Protein AF-0000000077990907 (afdb_homodimer)

Solvent-accessible surface area (backbone atoms only — not comparable to full-atom values): 28745 Å² total; per-residue (Å²): 49,40,33,37,28,12,32,12,58,33,47,78,44,41,24,21,44,48,46,49,57,50,57,58,68,32,77,44,39,33,32,54,59,59,89,56,75,58,81,51,55,68,67,58,42,26,61,72,54,68,44,78,68,43,79,35,43,62,61,41,55,76,74,35,41,65,68,75,51,56,62,24,85,78,37,37,33,30,41,35,24,69,14,19,48,43,76,45,70,70,48,52,53,50,52,52,52,34,50,75,71,68,33,55,72,46,69,38,72,21,17,31,72,89,60,54,58,19,79,56,37,49,60,64,52,43,28,27,39,49,29,64,48,69,81,67,53,98,88,46,69,86,62,69,49,50,56,44,49,36,53,19,41,76,71,39,16,20,24,50,30,46,46,32,65,47,62,69,43,50,43,70,66,24,58,76,69,67,45,94,51,59,45,79,69,43,69,46,43,44,18,60,52,32,43,54,51,52,48,49,36,52,51,33,44,73,72,71,41,82,53,76,58,53,58,72,37,51,27,37,38,37,14,30,62,79,44,96,73,45,35,60,30,33,39,30,35,55,57,36,43,71,49,82,66,74,66,78,55,32,32,34,32,45,60,35,64,74,50,73,68,30,53,60,38,35,62,76,23,52,58,77,74,82,125,50,42,33,37,28,13,32,10,59,35,47,79,42,41,23,20,43,49,45,49,56,50,54,58,69,32,76,43,40,34,32,53,59,60,90,55,73,59,80,52,56,70,66,58,42,25,62,72,55,69,43,78,69,41,79,34,42,61,62,40,54,77,72,34,42,65,68,74,52,56,62,23,84,78,37,37,32,30,42,36,24,69,14,20,48,44,77,45,72,70,48,51,52,49,52,52,52,34,50,75,71,68,32,56,72,48,67,38,72,22,16,31,72,90,59,54,57,20,79,56,37,49,59,65,52,44,27,26,38,51,30,65,47,69,80,67,51,98,88,46,70,86,61,70,48,50,54,44,48,37,55,19,39,75,71,40,17,21,25,49,32,46,47,32,65,45,61,69,42,52,42,69,66,23,56,76,68,65,44,92,52,58,45,79,69,44,69,46,43,44,18,58,53,32,44,53,51,50,49,48,36,51,51,33,43,74,72,70,42,84,52,76,60,53,59,73,36,51,26,37,37,36,13,30,62,80,47,95,74,43,36,60,30,31,40,29,34,55,56,35,42,70,51,82,65,74,65,79,54,34,33,34,32,45,58,36,63,74,50,73,68,29,53,60,38,35,64,77,22,53,59,78,74,83,126

InterPro domains:
  IPR000878 Tetrapyrrole methylase [PF00590] (1-240)
  IPR004551 Diphthine synthase [MF_01084] (1-272)
  IPR004551 Diphthine synthase [PIRSF036432] (1-269)
  IPR004551 Diphthine synthase [PTHR10882] (1-272)
  IPR004551 Diphthine synthase [TIGR00522] (1-269)
  IPR004551 Diphthine synthase [cd11647] (1-258)
  IPR014776 Tetrapyrrole methylase, subdomain 2 [G3DSA:3.30.950.10] (112-272)
  IPR014777 Tetrapyrrole methylase, subdomain 1 [G3DSA:3.40.1010.10] (1-111)
  IPR035996 Tetrapyrrole methylase superfamily [SSF53790] (1-271)

Organism: Vombatus ursinus (NCBI:txid29139)

Nearest PDB structures (foldseek):
  2egl-assembly1_B  TM=9.377E-01  e=9.697E-30  Pyrococcus horikoshii OT3
  2ek4-assembly1_B  TM=9.334E-01  e=8.035E-30  Pyrococcus horikoshii OT3
  2ehl-assembly1_B  TM=9.341E-01  e=3.190E-29  Pyrococcus horikoshii OT3
  2dek-assembly1_A  TM=8.932E-01  e=1.349E-28  Pyrococcus horikoshii OT3
  1vhv-assembly1_A  TM=9.440E-01  e=1.309E-26  Archaeoglobus fulgidus

Secondary structure (DSSP, 8-state):
-EEEEE-BSS-GGGSBHHHHHHHHH-SEEEEE-SS---SS-HHHHHHHHTS--EEE-HHHHHH-HHHHHTTTTTS-EEEEESB-TTSSTHHHHHHHHHHHTT--EEEE----HHHHGGGGS--GGGB-S-EEEPPP-SS----TTHHHHHHHHHTT-BEEEEEPEE-SPBPHHHHHHT--PBPPPEE--HHHHHHHHHHHHHHHHHTT---SS-TT-EEEEEESTTSTT-EEEEEEHHHHTT----SSPEEEEE--SPPHHHHHHHTTSBPPP--/-EEEEE-BSS-GGGSBHHHHHHHHH-SEEEEE-SS---SS-HHHHHHHHTS--EEE-HHHHHH-HHHHHTTTTTS-EEEEESB-TTSSTHHHHHHHHHHHTT--EEEE----HHHHGGGGS--GGGB-S-EEEPPP-SS----TTHHHHHHHHHTT-BEEEEEPEE-SPBPHHHHHHT--PBPPPEE--HHHHHHHHHHHHHHHHHTT---SS-TT-EEEEEESTTSTT-EEEEEEHHHHTT----SS-EEEEE--SPPHHHHHHHTTSBPPP--

Structure (mmCIF, N/CA/C/O backbone):
data_AF-0000000077990907-model_v1
#
loop_
_entity.id
_entity.type
_entity.pdbx_description
1 polymer 'diphthine methyl ester synthase'
#
loop_
_atom_site.group_PDB
_atom_site.id
_atom_site.type_symbol
_atom_site.label_atom_id
_atom_site.label_alt_id
_atom_site.label_comp_id
_atom_site.label_asym_id
_atom_site.label_entity_id
_atom_site.label_seq_id
_atom_site.pdbx_PDB_ins_code
_atom_site.Cartn_x
_atom_site.Cartn_y
_atom_site.Cartn_z
_atom_site.occupancy
_atom_site.B_iso_or_equiv
_atom_site.auth_seq_id
_atom_site.auth_comp_id
_atom_site.auth_asym_id
_atom_site.auth_atom_id
_atom_site.pdbx_PDB_model_num
ATOM 1 N N . MET A 1 1 ? 7.332 13.719 -22.375 1 95.56 1 MET A N 1
ATOM 2 C CA . MET A 1 1 ? 6.719 12.68 -21.547 1 95.56 1 MET A CA 1
ATOM 3 C C . MET A 1 1 ? 6.625 13.117 -20.094 1 95.56 1 MET A C 1
ATOM 5 O O . MET A 1 1 ? 7.461 13.891 -19.625 1 95.56 1 MET A O 1
ATOM 9 N N . LEU A 1 2 ? 5.555 12.68 -19.438 1 97.25 2 LEU A N 1
ATOM 10 C CA . LEU A 1 2 ? 5.367 12.977 -18.031 1 97.25 2 LEU A CA 1
ATOM 11 C C . LEU A 1 2 ? 5.695 11.766 -17.156 1 97.25 2 LEU A C 1
ATOM 13 O O . LEU A 1 2 ? 5.133 10.688 -17.359 1 97.25 2 LEU A O 1
ATOM 17 N N . TYR A 1 3 ? 6.594 11.961 -16.266 1 97.62 3 TYR A N 1
ATOM 18 C CA . TYR A 1 3 ? 6.914 10.922 -15.289 1 97.62 3 TYR A CA 1
ATOM 19 C C . TYR A 1 3 ? 6.363 11.273 -13.906 1 97.62 3 TYR A C 1
ATOM 21 O O . TYR A 1 3 ? 6.684 12.328 -13.359 1 97.62 3 TYR A O 1
ATOM 29 N N . LEU A 1 4 ? 5.523 10.461 -13.422 1 97.56 4 LEU A N 1
ATOM 30 C CA . LEU A 1 4 ? 5.145 10.562 -12.016 1 97.56 4 LEU A CA 1
ATOM 31 C C . LEU A 1 4 ? 5.992 9.633 -11.156 1 97.56 4 LEU A C 1
ATOM 33 O O . LEU A 1 4 ? 5.938 8.414 -11.312 1 97.56 4 LEU A O 1
ATOM 37 N N . ILE A 1 5 ? 6.719 10.227 -10.203 1 97.31 5 ILE A N 1
ATOM 38 C CA . ILE A 1 5 ? 7.723 9.453 -9.477 1 97.31 5 ILE A CA 1
ATOM 39 C C . ILE A 1 5 ? 7.445 9.531 -7.98 1 97.31 5 ILE A C 1
ATOM 41 O O . ILE A 1 5 ? 7.398 10.617 -7.402 1 97.31 5 ILE A O 1
ATOM 45 N N . GLY A 1 6 ? 7.266 8.367 -7.371 1 96.94 6 GLY A N 1
ATOM 46 C CA . GLY A 1 6 ? 7.156 8.297 -5.922 1 96.94 6 GLY A CA 1
ATOM 47 C C . GLY A 1 6 ? 8.492 8.43 -5.215 1 96.94 6 GLY A C 1
ATOM 48 O O . GLY A 1 6 ? 9.477 7.809 -5.613 1 96.94 6 GLY A O 1
ATOM 49 N N . LEU A 1 7 ? 8.5 9.172 -4.133 1 96.06 7 LEU A N 1
ATOM 50 C CA . LEU A 1 7 ? 9.742 9.461 -3.426 1 96.06 7 LEU A CA 1
ATOM 51 C C . LEU A 1 7 ? 9.891 8.57 -2.197 1 96.06 7 LEU A C 1
ATOM 53 O O . LEU A 1 7 ? 10.945 8.555 -1.558 1 96.06 7 LEU A O 1
ATOM 57 N N . GLY A 1 8 ? 8.82 7.883 -1.87 1 94.94 8 GLY A N 1
ATOM 58 C CA . GLY A 1 8 ? 8.844 7.102 -0.645 1 94.94 8 GLY A CA 1
ATOM 59 C C . GLY A 1 8 ? 8.461 7.902 0.583 1 94.94 8 GLY A C 1
ATOM 60 O O . GLY A 1 8 ? 7.672 8.852 0.49 1 94.94 8 GLY A O 1
ATOM 61 N N . LEU A 1 9 ? 8.914 7.594 1.732 1 91.81 9 LEU A N 1
ATOM 62 C CA . LEU A 1 9 ? 8.273 7.992 2.982 1 91.81 9 LEU A CA 1
ATOM 63 C C . LEU A 1 9 ? 8.977 9.203 3.592 1 91.81 9 LEU A C 1
ATOM 65 O O . LEU A 1 9 ? 8.344 10.016 4.266 1 91.81 9 LEU A O 1
ATOM 69 N N . GLY A 1 10 ? 10.375 9.328 3.463 1 81.62 10 GLY A N 1
ATOM 70 C CA . GLY A 1 10 ? 10.844 10.445 4.266 1 81.62 10 GLY A CA 1
ATOM 71 C C . GLY A 1 10 ? 12.227 10.922 3.875 1 81.62 10 GLY A C 1
ATOM 72 O O . GLY A 1 10 ? 12.547 12.102 4.027 1 81.62 10 GLY A O 1
ATOM 73 N N . ASP A 1 11 ? 13.039 10.125 3.367 1 87.81 11 ASP A N 1
ATOM 74 C CA . ASP A 1 11 ? 14.445 10.469 3.156 1 87.81 11 ASP A CA 1
ATOM 75 C C . ASP A 1 11 ? 14.75 10.633 1.67 1 87.81 11 ASP A C 1
ATOM 77 O O . ASP A 1 11 ? 14.055 10.078 0.819 1 87.81 11 ASP A O 1
ATOM 81 N N . ALA A 1 12 ? 15.781 11.422 1.429 1 92.25 12 ALA A N 1
ATOM 82 C CA . ALA A 1 12 ? 16.188 11.656 0.044 1 92.25 12 ALA A CA 1
ATOM 83 C C . ALA A 1 12 ? 16.562 10.344 -0.644 1 92.25 12 ALA A C 1
ATOM 85 O O . ALA A 1 12 ? 16.375 10.195 -1.852 1 92.25 12 ALA A O 1
ATOM 86 N N . GLU A 1 13 ? 17.031 9.445 0.156 1 95.75 13 GLU A N 1
ATOM 87 C CA . GLU A 1 13 ? 17.531 8.203 -0.417 1 95.75 13 GLU A CA 1
ATOM 88 C C . GLU A 1 13 ? 16.422 7.16 -0.534 1 95.75 13 GLU A C 1
ATOM 90 O O . GLU A 1 13 ? 16.672 6.039 -0.99 1 95.75 13 GLU A O 1
ATOM 95 N N . ASP A 1 14 ? 15.227 7.543 -0.195 1 96.31 14 ASP A N 1
ATOM 96 C CA . ASP A 1 14 ? 14.102 6.617 -0.283 1 96.31 14 ASP A CA 1
ATOM 97 C C . ASP A 1 14 ? 13.617 6.473 -1.725 1 96.31 14 ASP A C 1
ATOM 99 O O . ASP A 1 14 ? 12.828 5.578 -2.035 1 96.31 14 ASP A O 1
ATOM 103 N N . ILE A 1 15 ? 14.094 7.328 -2.621 1 97.31 15 ILE A N 1
ATOM 104 C CA . ILE A 1 15 ? 13.742 7.219 -4.035 1 97.31 15 ILE A CA 1
ATOM 105 C C . ILE A 1 15 ? 14.359 5.953 -4.621 1 97.31 15 ILE A C 1
ATOM 107 O O . ILE A 1 15 ? 15.406 5.488 -4.16 1 97.31 15 ILE A O 1
ATOM 111 N N . THR A 1 16 ? 13.711 5.32 -5.562 1 98.19 16 THR A N 1
ATOM 112 C CA . THR A 1 16 ? 14.258 4.145 -6.23 1 98.19 16 THR A CA 1
ATOM 113 C C . THR A 1 16 ? 15.414 4.535 -7.148 1 98.19 16 THR A C 1
ATOM 115 O O . THR A 1 16 ? 15.508 5.684 -7.582 1 98.19 16 THR A O 1
ATOM 118 N N . VAL A 1 17 ? 16.25 3.562 -7.43 1 98.12 17 VAL A N 1
ATOM 119 C CA . VAL A 1 17 ? 17.312 3.797 -8.383 1 98.12 17 VAL A CA 1
ATOM 120 C C . VAL A 1 17 ? 16.734 4.219 -9.727 1 98.12 17 VAL A C 1
ATOM 122 O O . VAL A 1 17 ? 17.203 5.188 -10.336 1 98.12 17 VAL A O 1
ATOM 125 N N . LYS A 1 18 ? 15.688 3.529 -10.133 1 97.19 18 LYS A N 1
ATOM 126 C CA . LYS A 1 18 ? 14.984 3.852 -11.375 1 97.19 18 LYS A CA 1
ATOM 127 C C . LYS A 1 18 ? 14.469 5.289 -11.359 1 97.19 18 LYS A C 1
ATOM 129 O O . LYS A 1 18 ? 14.656 6.031 -12.32 1 97.19 18 LYS A O 1
ATOM 134 N N . GLY A 1 19 ? 13.812 5.664 -10.266 1 97.81 19 GLY A N 1
ATOM 135 C CA . GLY A 1 19 ? 13.297 7.016 -10.125 1 97.81 19 GLY A CA 1
ATOM 136 C C . GLY A 1 19 ? 14.383 8.07 -10.18 1 97.81 19 GLY A C 1
ATOM 137 O O . GLY A 1 19 ? 14.227 9.102 -10.844 1 97.81 19 GLY A O 1
ATOM 138 N N . LEU A 1 20 ? 15.461 7.82 -9.484 1 98.25 20 LEU A N 1
ATOM 139 C CA . LEU A 1 20 ? 16.562 8.766 -9.445 1 98.25 20 LEU A CA 1
ATOM 140 C C . LEU A 1 20 ? 17.156 8.977 -10.836 1 98.25 20 LEU A C 1
ATOM 142 O O . LEU A 1 20 ? 17.406 10.117 -11.242 1 98.25 20 LEU A O 1
ATOM 146 N N . GLU A 1 21 ? 17.328 7.914 -11.57 1 97.56 21 GLU A N 1
ATOM 147 C CA . GLU A 1 21 ? 17.891 8.008 -12.922 1 97.56 21 GLU A CA 1
ATOM 148 C C . GLU A 1 21 ? 16.969 8.812 -13.836 1 97.56 21 GLU A C 1
ATOM 150 O O . GLU A 1 21 ? 17.438 9.602 -14.656 1 97.56 21 GLU A O 1
ATOM 155 N N . ILE A 1 22 ? 15.703 8.641 -13.742 1 97.81 22 ILE A N 1
ATOM 156 C CA . ILE A 1 22 ? 14.734 9.367 -14.555 1 97.81 22 ILE A CA 1
ATOM 157 C C . ILE A 1 22 ? 14.773 10.852 -14.195 1 97.81 22 ILE A C 1
ATOM 159 O O . ILE A 1 22 ? 14.789 11.711 -15.078 1 97.81 22 ILE A O 1
ATOM 163 N N . VAL A 1 23 ? 14.812 11.141 -12.875 1 98 23 VAL A N 1
ATOM 164 C CA . VAL A 1 23 ? 14.852 12.523 -12.406 1 98 23 VAL A CA 1
ATOM 165 C C . VAL A 1 23 ? 16.047 13.242 -13.016 1 98 23 VAL A C 1
ATOM 167 O O . VAL A 1 23 ? 15.93 14.359 -13.508 1 98 23 VAL A O 1
ATOM 170 N N . LYS A 1 24 ? 17.172 12.625 -13.039 1 97.19 24 LYS A N 1
ATOM 171 C CA . LYS A 1 24 ? 18.406 13.211 -13.547 1 97.19 24 LYS A CA 1
ATOM 172 C C . LYS A 1 24 ? 18.297 13.516 -15.039 1 97.19 24 LYS A C 1
ATOM 174 O O . LYS A 1 24 ? 18.953 14.438 -15.531 1 97.19 24 LYS A O 1
ATOM 179 N N . LYS A 1 25 ? 17.484 12.844 -15.75 1 96.56 25 LYS A N 1
ATOM 180 C CA . LYS A 1 25 ? 17.406 12.969 -17.203 1 96.56 25 LYS A CA 1
ATOM 181 C C . LYS A 1 25 ? 16.312 13.945 -17.609 1 96.56 25 LYS A C 1
ATOM 183 O O . LYS A 1 25 ? 16.25 14.391 -18.766 1 96.56 25 LYS A O 1
ATOM 188 N N . CYS A 1 26 ? 15.414 14.281 -16.766 1 97.31 26 CYS A N 1
ATOM 189 C CA . CYS A 1 26 ? 14.273 15.125 -17.094 1 97.31 26 CYS A CA 1
ATOM 190 C C . CYS A 1 26 ? 14.695 16.594 -17.219 1 97.31 26 CYS A C 1
ATOM 192 O O . CYS A 1 26 ? 15.664 17.016 -16.594 1 97.31 26 CYS A O 1
ATOM 194 N N . ASN A 1 27 ? 13.961 17.312 -18 1 96.69 27 ASN A N 1
ATOM 195 C CA . ASN A 1 27 ? 14.234 18.719 -18.234 1 96.69 27 ASN A CA 1
ATOM 196 C C . ASN A 1 27 ? 13.672 19.594 -17.125 1 96.69 27 ASN A C 1
ATOM 198 O O . ASN A 1 27 ? 14.266 20.609 -16.766 1 96.69 27 ASN A O 1
ATOM 202 N N . ARG A 1 28 ? 12.523 19.266 -16.641 1 96.75 28 ARG A N 1
ATOM 203 C CA . ARG A 1 28 ? 11.828 20 -15.594 1 96.75 28 ARG A CA 1
ATOM 204 C C . ARG A 1 28 ? 11.32 19.047 -14.516 1 96.75 28 ARG A C 1
ATOM 206 O O . ARG A 1 28 ? 10.773 17.984 -14.82 1 96.75 28 ARG A O 1
ATOM 213 N N . VAL A 1 29 ? 11.586 19.453 -13.297 1 97.38 29 VAL A N 1
ATOM 214 C CA . VAL A 1 29 ? 11.234 18.578 -12.188 1 97.38 29 VAL A CA 1
ATOM 215 C C . VAL A 1 29 ? 10.391 19.328 -11.164 1 97.38 29 VAL A C 1
ATOM 217 O O . VAL A 1 29 ? 10.844 20.344 -10.617 1 97.38 29 VAL A O 1
ATOM 220 N N . TYR A 1 30 ? 9.188 18.812 -10.938 1 96.25 30 TYR A N 1
ATOM 221 C CA . TYR A 1 30 ? 8.281 19.391 -9.961 1 96.25 30 TYR A CA 1
ATOM 222 C C . TYR A 1 30 ? 8.227 18.562 -8.688 1 96.25 30 TYR A C 1
ATOM 224 O O . TYR A 1 30 ? 8.25 17.328 -8.742 1 96.25 30 TYR A O 1
ATOM 232 N N . LEU A 1 31 ? 8.211 19.234 -7.551 1 94.56 31 LEU A N 1
ATOM 233 C CA . LEU A 1 31 ? 8.023 18.609 -6.254 1 94.56 31 LEU A CA 1
ATOM 234 C C . LEU A 1 31 ? 6.672 18.969 -5.656 1 94.56 31 LEU A C 1
ATOM 236 O O . LEU A 1 31 ? 6.422 20.141 -5.363 1 94.56 31 LEU A O 1
ATOM 240 N N . GLU A 1 32 ? 5.871 17.922 -5.559 1 89.56 32 GLU A N 1
ATOM 241 C CA . GLU A 1 32 ? 4.586 18.125 -4.902 1 89.56 32 GLU A CA 1
ATOM 242 C C . GLU A 1 32 ? 4.77 18.516 -3.434 1 89.56 32 GLU A C 1
ATOM 244 O O . GLU A 1 32 ? 5.582 17.906 -2.73 1 89.56 32 GLU A O 1
ATOM 249 N N . SER A 1 33 ? 4.023 19.547 -2.865 1 81.31 33 SER A N 1
ATOM 250 C CA . SER A 1 33 ? 4.328 20.016 -1.519 1 81.31 33 SER A CA 1
ATOM 251 C C . SER A 1 33 ? 3.055 20.281 -0.722 1 81.31 33 SER A C 1
ATOM 253 O O . SER A 1 33 ? 3.01 21.188 0.112 1 81.31 33 SER A O 1
ATOM 255 N N . TYR A 1 34 ? 2.016 19.469 -0.94 1 76.31 34 TYR A N 1
ATOM 256 C CA . TYR A 1 34 ? 0.815 19.812 -0.182 1 76.31 34 TYR A CA 1
ATOM 257 C C . TYR A 1 34 ? 0.128 18.547 0.337 1 76.31 34 TYR A C 1
ATOM 259 O O . TYR A 1 34 ? -0.783 18.625 1.164 1 76.31 34 TYR A O 1
ATOM 267 N N . THR A 1 35 ? 0.426 17.422 -0.095 1 72.5 35 THR A N 1
ATOM 268 C CA . THR A 1 35 ? -0.243 16.203 0.336 1 72.5 35 THR A CA 1
ATOM 269 C C . THR A 1 35 ? 0.546 15.516 1.449 1 72.5 35 THR A C 1
ATOM 271 O O . THR A 1 35 ? 0.002 14.688 2.186 1 72.5 35 THR A O 1
ATOM 274 N N . SER A 1 36 ? 1.803 15.773 1.479 1 76.88 36 SER A N 1
ATOM 275 C CA . SER A 1 36 ? 2.695 15.227 2.49 1 76.88 36 SER A CA 1
ATOM 276 C C . SER A 1 36 ? 3.984 16.031 2.592 1 76.88 36 SER A C 1
ATOM 278 O O . SER A 1 36 ? 4.141 17.047 1.911 1 76.88 36 SER A O 1
ATOM 280 N N . ILE A 1 37 ? 4.758 15.719 3.641 1 74.5 37 ILE A N 1
ATOM 281 C CA . ILE A 1 37 ? 6.027 16.422 3.795 1 74.5 37 ILE A CA 1
ATOM 282 C C . ILE A 1 37 ? 7.152 15.406 3.998 1 74.5 37 ILE A C 1
ATOM 284 O O . ILE A 1 37 ? 6.93 14.32 4.543 1 74.5 37 ILE A O 1
ATOM 288 N N . LEU A 1 38 ? 8.273 15.758 3.389 1 78.06 38 LEU A N 1
ATOM 289 C CA . LEU A 1 38 ? 9.492 14.992 3.623 1 78.06 38 LEU A CA 1
ATOM 290 C C . LEU A 1 38 ? 10.227 15.492 4.863 1 78.06 38 LEU A C 1
ATOM 292 O O . LEU A 1 38 ? 10.078 16.656 5.246 1 78.06 38 LEU A O 1
ATOM 296 N N . ALA A 1 39 ? 10.875 14.578 5.426 1 78.19 39 ALA A N 1
ATOM 297 C CA . ALA A 1 39 ? 11.672 14.945 6.59 1 78.19 39 ALA A CA 1
ATOM 298 C C . ALA A 1 39 ? 12.93 15.703 6.168 1 78.19 39 ALA A C 1
ATOM 300 O O . ALA A 1 39 ? 13.719 16.125 7.016 1 78.19 39 ALA A O 1
ATOM 301 N N . VAL A 1 40 ? 13.031 15.938 4.867 1 84.19 40 VAL A N 1
ATOM 302 C CA . VAL A 1 40 ? 14.234 16.562 4.348 1 84.19 40 VAL A CA 1
ATOM 303 C C . VAL A 1 40 ? 13.875 17.859 3.611 1 84.19 40 VAL A C 1
ATOM 305 O O . VAL A 1 40 ? 12.836 17.922 2.949 1 84.19 40 VAL A O 1
ATOM 308 N N . GLU A 1 41 ? 14.773 18.75 3.674 1 86.75 41 GLU A N 1
ATOM 309 C CA . GLU A 1 41 ? 14.555 20.031 3.025 1 86.75 41 GLU A CA 1
ATOM 310 C C . GLU A 1 41 ? 14.734 19.922 1.514 1 86.75 41 GLU A C 1
ATOM 312 O O . GLU A 1 41 ? 15.461 19.062 1.028 1 86.75 41 GLU A O 1
ATOM 317 N N . LYS A 1 42 ? 14.141 20.859 0.884 1 90 42 LYS A N 1
ATOM 318 C CA . LYS A 1 42 ? 14.18 20.891 -0.576 1 90 42 LYS A CA 1
ATOM 319 C C . LYS A 1 42 ? 15.617 20.984 -1.081 1 90 42 LYS A C 1
ATOM 321 O O . LYS A 1 42 ? 15.977 20.328 -2.062 1 90 42 LYS A O 1
ATOM 326 N N . GLU A 1 43 ? 16.438 21.734 -0.412 1 92 43 GLU A N 1
ATOM 327 C CA . GLU A 1 43 ? 17.812 21.938 -0.833 1 92 43 GLU A CA 1
ATOM 328 C C . GLU A 1 43 ? 18.594 20.625 -0.827 1 92 43 GLU A C 1
ATOM 330 O O . GLU A 1 43 ? 19.391 20.375 -1.728 1 92 43 GLU A O 1
ATOM 335 N N . ARG A 1 44 ? 18.328 19.906 0.172 1 92.25 44 ARG A N 1
ATOM 336 C CA . ARG A 1 44 ? 19 18.609 0.268 1 92.25 44 ARG A CA 1
ATOM 337 C C . ARG A 1 44 ? 18.562 17.672 -0.855 1 92.25 44 ARG A C 1
ATOM 339 O O . ARG A 1 44 ? 19.375 16.922 -1.403 1 92.25 44 ARG A O 1
ATOM 346 N N . LEU A 1 45 ? 17.312 17.719 -1.181 1 93.94 45 LEU A N 1
ATOM 347 C CA . LEU A 1 45 ? 16.797 16.922 -2.285 1 93.94 45 LEU A CA 1
ATOM 348 C C . LEU A 1 45 ? 17.438 17.328 -3.604 1 93.94 45 LEU A C 1
ATOM 350 O O . LEU A 1 45 ? 17.875 16.469 -4.379 1 93.94 45 LEU A O 1
ATOM 354 N N . GLU A 1 46 ? 17.547 18.641 -3.799 1 95.75 46 GLU A N 1
ATOM 355 C CA . GLU A 1 46 ? 18.141 19.156 -5.027 1 95.75 46 GLU A CA 1
ATOM 356 C C . GLU A 1 46 ? 19.609 18.734 -5.156 1 95.75 46 GLU A C 1
ATOM 358 O O . GLU A 1 46 ? 20.062 18.375 -6.242 1 95.75 46 GLU A O 1
ATOM 363 N N . GLN A 1 47 ? 20.25 18.75 -4.043 1 95.06 47 GLN A N 1
ATOM 364 C CA . GLN A 1 47 ? 21.656 18.312 -4.035 1 95.06 47 GLN A CA 1
ATOM 365 C C . GLN A 1 47 ? 21.766 16.828 -4.363 1 95.06 47 GLN A C 1
ATOM 367 O O . GLN A 1 47 ? 22.594 16.438 -5.195 1 95.06 47 GLN A O 1
ATOM 372 N N . PHE A 1 48 ? 20.984 16.109 -3.775 1 95.62 48 PHE A N 1
ATOM 373 C CA . PHE A 1 48 ? 21.047 14.664 -3.959 1 95.62 48 PHE A CA 1
ATOM 374 C C . PHE A 1 48 ? 20.594 14.273 -5.355 1 95.62 48 PHE A C 1
ATOM 376 O O . PHE A 1 48 ? 21.172 13.391 -5.988 1 95.62 48 PHE A O 1
ATOM 383 N N . TYR A 1 49 ? 19.516 14.867 -5.801 1 95.5 49 TYR A N 1
ATOM 384 C CA . TYR A 1 49 ? 18.953 14.539 -7.102 1 95.5 49 TYR A CA 1
ATOM 385 C C . TYR A 1 49 ? 19.766 15.172 -8.227 1 95.5 49 TYR A C 1
ATOM 387 O O . TYR A 1 49 ? 19.641 14.773 -9.391 1 95.5 49 TYR A O 1
ATOM 395 N N . GLY A 1 50 ? 20.516 16.203 -7.926 1 93.38 50 GLY A N 1
ATOM 396 C CA . GLY A 1 50 ? 21.391 16.859 -8.891 1 93.38 50 GLY A CA 1
ATOM 397 C C . GLY A 1 50 ? 20.625 17.781 -9.836 1 93.38 50 GLY A C 1
ATOM 398 O O . GLY A 1 50 ? 21 17.922 -11.008 1 93.38 50 GLY A O 1
ATOM 399 N N . ARG A 1 51 ? 19.5 18.266 -9.461 1 93.81 51 ARG A N 1
ATOM 400 C CA . ARG A 1 51 ? 18.688 19.156 -10.281 1 93.81 51 ARG A CA 1
ATOM 401 C C . ARG A 1 51 ? 17.859 2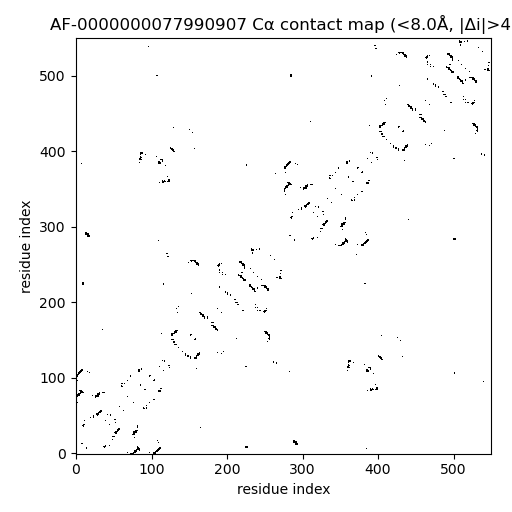0.094 -9.414 1 93.81 51 ARG A C 1
ATOM 403 O O . ARG A 1 51 ? 17.516 19.766 -8.281 1 93.81 51 ARG A O 1
ATOM 410 N N . PRO A 1 52 ? 17.594 21.297 -9.969 1 94.88 52 PRO A N 1
ATOM 411 C CA . PRO A 1 52 ? 16.641 22.156 -9.258 1 94.88 52 PRO A CA 1
ATOM 412 C C . PRO A 1 52 ? 15.219 21.609 -9.266 1 94.88 52 PRO A C 1
ATOM 414 O O . PRO A 1 52 ? 14.805 20.969 -10.234 1 94.88 52 PRO A O 1
ATOM 417 N N . LEU A 1 53 ? 14.484 21.844 -8.18 1 95.75 53 LEU A N 1
ATOM 418 C CA . LEU A 1 53 ? 13.109 21.391 -8.047 1 95.75 53 LEU A CA 1
ATOM 419 C C . LEU A 1 53 ? 12.148 22.578 -8 1 95.75 53 LEU A C 1
ATOM 421 O O . LEU A 1 53 ? 12.406 23.562 -7.316 1 95.75 53 LEU A O 1
ATOM 425 N N . ILE A 1 54 ? 11.094 22.484 -8.75 1 95.12 54 ILE A N 1
ATOM 426 C CA . ILE A 1 54 ? 10.031 23.484 -8.711 1 95.12 54 ILE A CA 1
ATOM 427 C C . ILE A 1 54 ? 8.898 23 -7.801 1 95.12 54 ILE A C 1
ATOM 429 O O . ILE A 1 54 ? 8.32 21.938 -8.039 1 95.12 54 ILE A O 1
ATOM 433 N N . THR A 1 55 ? 8.602 23.75 -6.824 1 92.31 55 THR A N 1
ATOM 434 C CA . THR A 1 55 ? 7.555 23.359 -5.891 1 92.31 55 THR A CA 1
ATOM 435 C C . THR A 1 55 ? 6.176 23.562 -6.5 1 92.31 55 THR A C 1
ATOM 437 O O . THR A 1 55 ? 5.906 24.609 -7.09 1 92.31 55 THR A O 1
ATOM 440 N N . ALA A 1 56 ? 5.383 22.562 -6.41 1 91.06 56 ALA A N 1
ATOM 441 C CA . ALA A 1 56 ? 4.004 22.641 -6.891 1 91.06 56 ALA A CA 1
ATOM 442 C C . ALA A 1 56 ? 3.014 22.469 -5.742 1 91.06 56 ALA A C 1
ATOM 444 O O . ALA A 1 56 ? 2.916 21.406 -5.145 1 91.06 56 ALA A O 1
ATOM 445 N N . ASP A 1 57 ? 2.299 23.5 -5.438 1 86.62 57 ASP A N 1
ATOM 446 C CA . ASP A 1 57 ? 1.297 23.438 -4.379 1 86.62 57 ASP A CA 1
ATOM 447 C C . ASP A 1 57 ? -0.06 23 -4.934 1 86.62 57 ASP A C 1
ATOM 449 O O . ASP A 1 57 ? -0.168 22.625 -6.102 1 86.62 57 ASP A O 1
ATOM 453 N N . ARG A 1 58 ? -1.031 23.031 -4.039 1 84.44 58 ARG A N 1
ATOM 454 C CA . ARG A 1 58 ? -2.357 22.531 -4.375 1 84.44 58 ARG A CA 1
ATOM 455 C C . ARG A 1 58 ? -2.947 23.297 -5.559 1 84.44 58 ARG A C 1
ATOM 457 O O . ARG A 1 58 ? -3.49 22.688 -6.484 1 84.44 58 ARG A O 1
ATOM 464 N N . GLN A 1 59 ? -2.82 24.547 -5.566 1 82.38 59 GLN A N 1
ATOM 465 C CA . GLN A 1 59 ? -3.371 25.391 -6.625 1 82.38 59 GLN A CA 1
ATOM 466 C C . GLN A 1 59 ? -2.779 25.016 -7.984 1 82.38 59 GLN A C 1
ATOM 468 O O . GLN A 1 59 ? -3.514 24.828 -8.953 1 82.38 59 GLN A O 1
ATOM 473 N N . VAL A 1 60 ? -1.532 24.859 -8.039 1 84.62 60 VAL A N 1
ATOM 474 C CA . VAL A 1 60 ? -0.847 24.562 -9.289 1 84.62 60 VAL A CA 1
ATOM 475 C C . VAL A 1 60 ? -1.271 23.188 -9.797 1 84.62 60 VAL A C 1
ATOM 477 O O . VAL A 1 60 ? -1.617 23.031 -10.977 1 84.62 60 VAL A O 1
ATOM 480 N N . VAL A 1 61 ? -1.349 22.219 -8.953 1 85.25 61 VAL A N 1
ATOM 481 C CA . VAL A 1 61 ? -1.605 20.844 -9.359 1 85.25 61 VAL A CA 1
ATOM 482 C C . VAL A 1 61 ? -3.072 20.688 -9.75 1 85.25 61 VAL A C 1
ATOM 484 O O . VAL A 1 61 ? -3.387 20.047 -10.758 1 85.25 61 VAL A O 1
ATOM 487 N N . GLU A 1 62 ? -3.902 21.219 -9.023 1 83.56 62 GLU A N 1
ATOM 488 C CA . GLU A 1 62 ? -5.332 20.984 -9.219 1 83.56 62 GLU A CA 1
ATOM 489 C C . GLU A 1 62 ? -5.926 21.969 -10.211 1 83.56 62 GLU A C 1
ATOM 491 O O . GLU A 1 62 ? -6.848 21.641 -10.953 1 83.56 62 GLU A O 1
ATOM 496 N N . GLN A 1 63 ? -5.352 23.234 -10.32 1 83.75 63 GLN A N 1
ATOM 497 C CA . GLN A 1 63 ? -6.008 24.266 -11.117 1 83.75 63 GLN A CA 1
ATOM 498 C C . GLN A 1 63 ? -5.137 24.703 -12.297 1 83.75 63 GLN A C 1
ATOM 500 O O . GLN A 1 63 ? -5.641 25.219 -13.297 1 83.75 63 GLN A O 1
ATOM 505 N N . GLU A 1 64 ? -3.885 24.469 -12.125 1 88.12 64 GLU A N 1
ATOM 506 C CA . GLU A 1 64 ? -2.986 24.938 -13.18 1 88.12 64 GLU A CA 1
ATOM 507 C C . GLU A 1 64 ? -2.125 23.797 -13.711 1 88.12 64 GLU A C 1
ATOM 509 O O . GLU A 1 64 ? -0.916 23.953 -13.891 1 88.12 64 GLU A O 1
ATOM 514 N N . ALA A 1 65 ? -2.703 22.734 -13.875 1 87.38 65 ALA A N 1
ATOM 515 C CA . ALA A 1 65 ? -1.978 21.562 -14.336 1 87.38 65 ALA A CA 1
ATOM 516 C C . ALA A 1 65 ? -1.326 21.812 -15.695 1 87.38 65 ALA A C 1
ATOM 518 O O . ALA A 1 65 ? -0.297 21.203 -16.016 1 87.38 65 ALA A O 1
ATOM 519 N N . GLU A 1 66 ? -1.935 22.719 -16.484 1 90.62 66 GLU A N 1
ATOM 520 C CA . GLU A 1 66 ? -1.4 23.031 -17.812 1 90.62 66 GLU A CA 1
ATOM 521 C C . GLU A 1 66 ? 0.009 23.609 -17.703 1 90.62 66 GLU A C 1
ATOM 523 O O . GLU A 1 66 ? 0.832 23.406 -18.609 1 90.62 66 GLU A O 1
ATOM 528 N N . GLN A 1 67 ? 0.206 24.25 -16.641 1 91.38 67 GLN A N 1
ATOM 529 C CA . GLN A 1 67 ? 1.538 24.812 -16.438 1 91.38 67 GLN A CA 1
ATOM 530 C C . GLN A 1 67 ? 2.574 23.703 -16.25 1 91.38 67 GLN A C 1
ATOM 532 O O . GLN A 1 67 ? 3.686 23.797 -16.781 1 91.38 67 GLN A O 1
ATOM 537 N N . ILE A 1 68 ? 2.219 22.719 -15.547 1 93.5 68 ILE A N 1
ATOM 538 C CA . ILE A 1 68 ? 3.098 21.578 -15.305 1 93.5 68 ILE A CA 1
ATOM 539 C C . ILE A 1 68 ? 3.338 20.828 -16.609 1 93.5 68 ILE A C 1
ATOM 541 O O . ILE A 1 68 ? 4.465 20.422 -16.906 1 93.5 68 ILE A O 1
ATOM 545 N N . LEU A 1 69 ? 2.33 20.734 -17.438 1 95.56 69 LEU A N 1
ATOM 546 C CA . LEU A 1 69 ? 2.359 19.906 -18.625 1 95.56 69 LEU A CA 1
ATOM 547 C C . LEU A 1 69 ? 2.846 20.703 -19.828 1 95.56 69 LEU A C 1
ATOM 549 O O . LEU A 1 69 ? 2.934 20.156 -20.938 1 95.56 69 LEU A O 1
ATOM 553 N N . LYS A 1 70 ? 3.17 21.906 -19.547 1 93.69 70 LYS A N 1
ATOM 554 C CA . LYS A 1 70 ? 3.613 22.75 -20.656 1 93.69 70 LYS A CA 1
ATOM 555 C C . LYS A 1 70 ? 4.832 22.156 -21.359 1 93.69 70 LYS A C 1
ATOM 557 O O . LYS A 1 70 ? 5.812 21.797 -20.703 1 93.69 70 LYS A O 1
ATOM 562 N N . ASP A 1 71 ? 4.828 21.906 -22.672 1 93.31 71 ASP A N 1
ATOM 563 C CA . ASP A 1 71 ? 5.906 21.438 -23.547 1 93.31 71 ASP A CA 1
ATOM 564 C C . ASP A 1 71 ? 6.227 19.969 -23.281 1 93.31 71 ASP A C 1
ATOM 566 O O . ASP A 1 71 ? 7.301 19.484 -23.656 1 93.31 71 ASP A O 1
ATOM 570 N N . ALA A 1 72 ? 5.395 19.281 -22.594 1 94.19 72 ALA A N 1
ATOM 571 C CA . ALA A 1 72 ? 5.648 17.891 -22.203 1 94.19 72 ALA A CA 1
ATOM 572 C C . ALA A 1 72 ? 5.668 16.984 -23.422 1 94.19 72 ALA A C 1
ATOM 574 O O . ALA A 1 72 ? 6.062 15.812 -23.344 1 94.19 72 ALA A O 1
ATOM 575 N N . ASN A 1 73 ? 5.25 17.469 -24.562 1 93.12 73 ASN A N 1
ATOM 576 C CA . ASN A 1 73 ? 5.363 16.719 -25.812 1 93.12 73 ASN A CA 1
ATOM 577 C C . ASN A 1 73 ? 6.781 16.781 -26.375 1 93.12 73 ASN A C 1
ATOM 579 O O . ASN A 1 73 ? 7.164 15.945 -27.203 1 93.12 73 ASN A O 1
ATOM 583 N N . ASP A 1 74 ? 7.543 17.688 -25.859 1 94.81 74 ASP A N 1
ATOM 584 C CA . ASP A 1 74 ? 8.867 17.922 -26.438 1 94.81 74 ASP A CA 1
ATOM 585 C C . ASP A 1 74 ? 9.961 17.641 -25.422 1 94.81 74 ASP A C 1
ATOM 587 O O . ASP A 1 74 ? 11.109 17.359 -25.797 1 94.81 74 ASP A O 1
ATOM 591 N N . ILE A 1 75 ? 9.625 17.766 -24.234 1 96.38 75 ILE A N 1
ATOM 592 C CA . ILE A 1 75 ? 10.625 17.578 -23.188 1 96.38 75 ILE A CA 1
ATOM 593 C C . ILE A 1 75 ? 10.086 16.594 -22.141 1 96.38 75 ILE A C 1
ATOM 595 O O . ILE A 1 75 ? 8.875 16.375 -22.062 1 96.38 75 ILE A O 1
ATOM 599 N N . ASP A 1 76 ? 10.977 16.062 -21.328 1 97.5 76 ASP A N 1
ATOM 600 C CA . ASP A 1 76 ? 10.594 15.148 -20.25 1 97.5 76 ASP A CA 1
ATOM 601 C C . ASP A 1 76 ? 10.383 15.906 -18.938 1 97.5 76 ASP A C 1
ATOM 603 O O . ASP A 1 76 ? 11.227 16.703 -18.531 1 97.5 76 ASP A O 1
ATOM 607 N N . ILE A 1 77 ? 9.25 15.664 -18.359 1 97.62 77 ILE A N 1
ATOM 608 C CA . ILE A 1 77 ? 8.883 16.312 -17.109 1 97.62 77 ILE A CA 1
ATOM 609 C C . ILE A 1 77 ? 8.711 15.273 -16 1 97.62 77 ILE A C 1
ATOM 611 O O . ILE A 1 77 ? 8.07 14.242 -16.219 1 97.62 77 ILE A O 1
ATOM 615 N N . ALA A 1 78 ? 9.336 15.523 -14.859 1 97.81 78 ALA A N 1
ATOM 616 C CA . ALA A 1 78 ? 9.141 14.664 -13.688 1 97.81 78 ALA A CA 1
ATOM 617 C C . ALA A 1 78 ? 8.297 15.367 -12.633 1 97.81 78 ALA A C 1
ATOM 619 O O . ALA A 1 78 ? 8.539 16.531 -12.297 1 97.81 78 ALA A O 1
ATOM 620 N N . PHE A 1 79 ? 7.336 14.719 -12.219 1 97.12 79 PHE A N 1
ATOM 621 C CA . PHE A 1 79 ? 6.5 15.156 -11.102 1 97.12 79 PHE A CA 1
ATOM 622 C C . PHE A 1 79 ? 6.715 14.266 -9.883 1 97.12 79 PHE A C 1
ATOM 624 O O . PHE A 1 79 ? 6.266 13.117 -9.859 1 97.12 79 PHE A O 1
ATOM 631 N N . LEU A 1 80 ? 7.359 14.797 -8.844 1 96.38 80 LEU A N 1
ATOM 632 C CA . LEU A 1 80 ? 7.77 14.039 -7.664 1 96.38 80 LEU A CA 1
ATOM 633 C C . LEU A 1 80 ? 6.699 14.102 -6.578 1 96.38 80 LEU A C 1
ATOM 635 O O . LEU A 1 80 ? 6.258 15.188 -6.195 1 96.38 80 LEU A O 1
ATOM 639 N N . VAL A 1 81 ? 6.336 12.93 -6.141 1 94.81 81 VAL A N 1
ATOM 640 C CA . VAL A 1 81 ? 5.273 12.812 -5.152 1 94.81 81 VAL A CA 1
ATOM 641 C C . VAL A 1 81 ? 5.793 12.094 -3.908 1 94.81 81 VAL A C 1
ATOM 643 O O . VAL A 1 81 ? 6.395 11.023 -4.012 1 94.81 81 VAL A O 1
ATOM 646 N N . VAL A 1 82 ? 5.605 12.703 -2.689 1 92.94 82 VAL A N 1
ATOM 647 C CA . VAL A 1 82 ? 5.938 11.992 -1.459 1 92.94 82 VAL A CA 1
ATOM 648 C C . VAL A 1 82 ? 5.078 10.734 -1.339 1 92.94 82 VAL A C 1
ATOM 650 O O . VAL A 1 82 ? 3.865 10.781 -1.555 1 92.94 82 VAL A O 1
ATOM 653 N N . GLY A 1 83 ? 5.695 9.641 -0.964 1 94.5 83 GLY A N 1
ATOM 654 C CA . GLY A 1 83 ? 4.996 8.367 -0.998 1 94.5 83 GLY A CA 1
ATOM 655 C C . GLY A 1 83 ? 4.934 7.754 -2.385 1 94.5 83 GLY A C 1
ATOM 656 O O . GLY A 1 83 ? 5.957 7.645 -3.064 1 94.5 83 GLY A O 1
ATOM 657 N N . ASP A 1 84 ? 3.844 7.246 -2.758 1 95.62 84 ASP A N 1
ATOM 658 C CA . ASP A 1 84 ? 3.545 6.703 -4.078 1 95.62 84 ASP A CA 1
ATOM 659 C C . ASP A 1 84 ? 2.607 7.625 -4.852 1 95.62 84 ASP A C 1
ATOM 661 O O . ASP A 1 84 ? 1.693 8.219 -4.273 1 95.62 84 ASP A O 1
ATOM 665 N N . PRO A 1 85 ? 2.729 7.766 -6.156 1 94.5 85 PRO A N 1
ATOM 666 C CA . PRO A 1 85 ? 1.993 8.742 -6.957 1 94.5 85 PRO A CA 1
ATOM 667 C C . PRO A 1 85 ? 0.481 8.648 -6.77 1 94.5 85 PRO A C 1
ATOM 669 O O . PRO A 1 85 ? -0.215 9.664 -6.805 1 94.5 85 PRO A O 1
ATOM 672 N N . PHE A 1 86 ? -0.043 7.496 -6.5 1 92.56 86 PHE A N 1
ATOM 673 C CA . PHE A 1 86 ? -1.495 7.363 -6.496 1 92.56 86 PHE A CA 1
ATOM 674 C C . PHE A 1 86 ? -2.012 7.113 -5.086 1 92.56 86 PHE A C 1
ATOM 676 O O . PHE A 1 86 ? -3.15 6.68 -4.902 1 92.56 86 PHE A O 1
ATOM 683 N N . GLY A 1 87 ? -1.188 7.352 -4.164 1 87.88 87 GLY A N 1
ATOM 684 C CA . GLY A 1 87 ? -1.642 7.316 -2.783 1 87.88 87 GLY A CA 1
ATOM 685 C C . GLY A 1 87 ? -2.664 8.391 -2.465 1 87.88 87 GLY A C 1
ATOM 686 O O . GLY A 1 87 ? -3.475 8.234 -1.548 1 87.88 87 GLY A O 1
ATOM 687 N N . ALA A 1 88 ? -2.58 9.438 -3.281 1 79.12 88 ALA A N 1
ATOM 688 C CA . ALA A 1 88 ? -3.539 10.531 -3.158 1 79.12 88 ALA A CA 1
ATOM 689 C C . ALA A 1 88 ? -4.371 10.68 -4.43 1 79.12 88 ALA A C 1
ATOM 691 O O . ALA A 1 88 ? -3.877 10.43 -5.531 1 79.12 88 ALA A O 1
ATOM 692 N N . THR A 1 89 ? -5.527 11.172 -4.363 1 75.56 89 THR A N 1
ATOM 693 C CA . THR A 1 89 ? -6.488 11.25 -5.457 1 75.56 89 THR A CA 1
ATOM 694 C C . THR A 1 89 ? -6.129 12.383 -6.414 1 75.56 89 THR A C 1
ATOM 696 O O . THR A 1 89 ? -6.441 12.32 -7.605 1 75.56 89 THR A O 1
ATOM 699 N N . THR A 1 90 ? -5.516 13.32 -5.98 1 77 90 THR A N 1
ATOM 700 C CA . THR A 1 90 ? -5.273 14.523 -6.77 1 77 90 THR A CA 1
ATOM 701 C C . THR A 1 90 ? -4.332 14.227 -7.934 1 77 90 THR A C 1
ATOM 703 O O . THR A 1 90 ? -4.414 14.867 -8.984 1 77 90 THR A O 1
ATOM 706 N N . HIS A 1 91 ? -3.545 13.242 -7.895 1 88.12 91 HIS A N 1
ATOM 707 C CA . HIS A 1 91 ? -2.547 12.977 -8.922 1 88.12 91 HIS A CA 1
ATOM 708 C C . HIS A 1 91 ? -3.154 12.203 -10.094 1 88.12 91 HIS A C 1
ATOM 710 O O . HIS A 1 91 ? -2.609 12.211 -11.195 1 88.12 91 HIS A O 1
ATOM 716 N N . SER A 1 92 ? -4.297 11.562 -9.797 1 90.06 92 SER A N 1
ATOM 717 C CA . SER A 1 92 ? -5.027 10.93 -10.883 1 90.06 92 SER A CA 1
ATOM 718 C C . SER A 1 92 ? -5.539 11.961 -11.883 1 90.06 92 SER A C 1
ATOM 720 O O . SER A 1 92 ? -5.539 11.719 -13.094 1 90.06 92 SER A O 1
ATOM 722 N N . ASP A 1 93 ? -5.883 13.094 -11.375 1 90.06 93 ASP A N 1
ATOM 723 C CA . ASP A 1 93 ? -6.367 14.172 -12.234 1 90.06 93 ASP A CA 1
ATOM 724 C C . ASP A 1 93 ? -5.27 14.656 -13.18 1 90.06 93 ASP A C 1
ATOM 726 O O . ASP A 1 93 ? -5.535 14.938 -14.352 1 90.06 93 ASP A O 1
ATOM 730 N N . LEU A 1 94 ? -4.109 14.828 -12.68 1 92.5 94 LEU A N 1
ATOM 731 C CA . LEU A 1 94 ? -2.979 15.25 -13.492 1 92.5 94 LEU A CA 1
ATOM 732 C C . LEU A 1 94 ? -2.748 14.281 -14.648 1 92.5 94 LEU A C 1
ATOM 734 O O . LEU A 1 94 ? -2.5 14.711 -15.781 1 92.5 94 LEU A O 1
ATOM 738 N N . VAL A 1 95 ? -2.885 12.992 -14.414 1 94.12 95 VAL A N 1
ATOM 739 C CA . VAL A 1 95 ? -2.711 11.953 -15.43 1 94.12 95 VAL A CA 1
ATOM 740 C C . VAL A 1 95 ? -3.803 12.086 -16.484 1 94.12 95 VAL A C 1
ATOM 742 O O . VAL A 1 95 ? -3.52 12.047 -17.688 1 94.12 95 VAL A O 1
ATOM 745 N N . LEU A 1 96 ? -5.031 12.266 -16.031 1 93.69 96 LEU A N 1
ATOM 746 C CA . LEU A 1 96 ? -6.152 12.391 -16.953 1 93.69 96 LEU A CA 1
ATOM 747 C C . LEU A 1 96 ? -5.961 13.594 -17.875 1 93.69 96 LEU A C 1
ATOM 749 O O . LEU A 1 96 ? -6.219 13.508 -19.078 1 93.69 96 LEU A O 1
ATOM 753 N N . ARG A 1 97 ? -5.52 14.656 -17.312 1 92.94 97 ARG A N 1
ATOM 754 C CA . ARG A 1 97 ? -5.266 15.852 -18.125 1 92.94 97 ARG A CA 1
ATOM 755 C C . ARG A 1 97 ? -4.152 15.609 -19.125 1 92.94 97 ARG A C 1
ATOM 757 O O . ARG A 1 97 ? -4.25 16.031 -20.281 1 92.94 97 ARG A O 1
ATOM 764 N N . ALA A 1 98 ? -3.076 14.969 -18.703 1 95.31 98 ALA A N 1
ATOM 765 C CA . ALA A 1 98 ? -1.984 14.625 -19.609 1 95.31 98 ALA A CA 1
ATOM 766 C C . ALA A 1 98 ? -2.486 13.789 -20.781 1 95.31 98 ALA A C 1
ATOM 768 O O . ALA A 1 98 ? -2.184 14.078 -21.938 1 95.31 98 ALA A O 1
ATOM 769 N N . VAL A 1 99 ? -3.277 12.773 -20.5 1 94.75 99 VAL A N 1
ATOM 770 C CA . VAL A 1 99 ? -3.805 11.867 -21.531 1 94.75 99 VAL A CA 1
ATOM 771 C C . VAL A 1 99 ? -4.68 12.656 -22.5 1 94.75 99 VAL A C 1
ATOM 773 O O . VAL A 1 99 ? -4.582 12.469 -23.719 1 94.75 99 VAL A O 1
ATOM 776 N N . LYS A 1 100 ? -5.504 13.5 -21.969 1 92.81 100 LYS A N 1
ATOM 777 C CA . LYS A 1 100 ? -6.379 14.32 -22.797 1 92.81 100 LYS A CA 1
ATOM 778 C C . LYS A 1 100 ? -5.574 15.211 -23.734 1 92.81 100 LYS A C 1
ATOM 780 O O . LYS A 1 100 ? -6.008 15.5 -24.859 1 92.81 100 LYS A O 1
ATOM 785 N N . MET A 1 101 ? -4.422 15.586 -23.312 1 93.81 101 MET A N 1
ATOM 786 C CA . MET A 1 101 ? -3.553 16.453 -24.109 1 93.81 101 MET A CA 1
ATOM 787 C C . MET A 1 101 ? -2.664 15.625 -25.031 1 93.81 101 MET A C 1
ATOM 789 O O . MET A 1 101 ? -1.826 16.172 -25.75 1 93.81 101 MET A O 1
ATOM 793 N N . GLY A 1 102 ? -2.793 14.297 -24.922 1 94.5 102 GLY A N 1
ATOM 794 C CA . GLY A 1 102 ? -2.006 13.414 -25.766 1 94.5 102 GLY A CA 1
ATOM 795 C C . GLY A 1 102 ? -0.58 13.234 -25.281 1 94.5 102 GLY A C 1
ATOM 796 O O . GLY A 1 102 ? 0.31 12.891 -26.062 1 94.5 102 GLY A O 1
ATOM 797 N N . ILE A 1 103 ? -0.318 13.531 -24.094 1 95.94 103 ILE A N 1
ATOM 798 C CA . ILE A 1 103 ? 1.011 13.406 -23.5 1 95.94 103 ILE A CA 1
ATOM 799 C C . ILE A 1 103 ? 1.171 12.031 -22.875 1 95.94 103 ILE A C 1
ATOM 801 O O . ILE A 1 103 ? 0.399 11.648 -21.984 1 95.94 103 ILE A O 1
ATOM 805 N N . PRO A 1 104 ? 2.137 11.281 -23.328 1 95.81 104 PRO A N 1
ATOM 806 C CA . PRO A 1 104 ? 2.377 10 -22.672 1 95.81 104 PRO A CA 1
ATOM 807 C C . PRO A 1 104 ? 2.867 10.156 -21.234 1 95.81 104 PRO A C 1
ATOM 809 O O . PRO A 1 104 ? 3.496 11.164 -20.906 1 95.81 104 PRO A O 1
ATOM 812 N N . TYR A 1 105 ? 2.57 9.141 -20.469 1 96.38 105 TYR A N 1
ATOM 813 C CA . TYR A 1 105 ? 3.008 9.203 -19.078 1 96.38 105 TYR A CA 1
ATOM 814 C C . TYR A 1 105 ? 3.521 7.848 -18.609 1 96.38 105 TYR A C 1
ATOM 816 O O . TYR A 1 105 ? 3.189 6.816 -19.203 1 96.38 105 TYR A O 1
ATOM 824 N N . ARG A 1 106 ? 4.352 7.91 -17.578 1 96.31 106 ARG A N 1
ATOM 825 C CA . ARG A 1 106 ? 4.891 6.723 -16.922 1 96.31 106 ARG A CA 1
ATOM 826 C C . ARG A 1 106 ? 4.922 6.902 -15.406 1 96.31 106 ARG A C 1
ATOM 828 O O . ARG A 1 106 ? 5.203 7.996 -14.914 1 96.31 106 ARG A O 1
ATOM 835 N N . ILE A 1 107 ? 4.664 5.801 -14.742 1 96.88 107 ILE A N 1
ATOM 836 C CA . ILE A 1 107 ? 4.621 5.848 -13.281 1 96.88 107 ILE A CA 1
ATOM 837 C C . ILE A 1 107 ? 5.789 5.055 -12.703 1 96.88 107 ILE A C 1
ATOM 839 O O . ILE A 1 107 ? 6.059 3.93 -13.133 1 96.88 107 ILE A O 1
ATOM 843 N N . VAL A 1 108 ? 6.496 5.625 -11.797 1 97.44 108 VAL A N 1
ATOM 844 C CA . VAL A 1 108 ? 7.473 4.93 -10.961 1 97.44 108 VAL A CA 1
ATOM 845 C C . VAL A 1 108 ? 6.949 4.82 -9.531 1 97.44 108 VAL A C 1
ATOM 847 O O . VAL A 1 108 ? 6.938 5.809 -8.797 1 97.44 108 VAL A O 1
ATOM 850 N N . HIS A 1 109 ? 6.578 3.645 -9.172 1 97.56 109 HIS A N 1
ATOM 851 C CA . HIS A 1 109 ? 5.957 3.422 -7.871 1 97.56 109 HIS A CA 1
ATOM 852 C C . HIS A 1 109 ? 7 3.424 -6.758 1 97.56 109 HIS A C 1
ATOM 854 O O . HIS A 1 109 ? 8.188 3.195 -7.008 1 97.56 109 HIS A O 1
ATOM 860 N N . ASN A 1 110 ? 6.59 3.658 -5.562 1 97.56 110 ASN A N 1
ATOM 861 C CA . ASN A 1 110 ? 7.422 3.648 -4.363 1 97.56 110 ASN A CA 1
ATOM 862 C C . ASN A 1 110 ? 6.605 3.334 -3.115 1 97.56 110 ASN A C 1
ATOM 864 O O . ASN A 1 110 ? 5.426 2.986 -3.211 1 97.56 110 ASN A O 1
ATOM 868 N N . ALA A 1 111 ? 7.273 3.293 -2.014 1 96.56 111 ALA A N 1
ATOM 869 C CA . ALA A 1 111 ? 6.613 3.027 -0.74 1 96.56 111 ALA A CA 1
ATOM 870 C C . ALA A 1 111 ? 5.547 4.078 -0.447 1 96.56 111 ALA A C 1
ATOM 872 O O . ALA A 1 111 ? 5.742 5.266 -0.72 1 96.56 111 ALA A O 1
ATOM 873 N N . SER A 1 112 ? 4.434 3.637 0.062 1 95 112 SER A N 1
ATOM 874 C CA . SER A 1 112 ? 3.342 4.48 0.541 1 95 112 SER A CA 1
ATOM 875 C C . SER A 1 112 ? 3.02 4.188 2.004 1 95 112 SER A C 1
ATOM 877 O O . SER A 1 112 ? 3.219 3.066 2.477 1 95 112 SER A O 1
ATOM 879 N N . ILE A 1 113 ? 2.516 5.199 2.701 1 95.5 113 ILE A N 1
ATOM 880 C CA . ILE A 1 113 ? 2.105 4.992 4.086 1 95.5 113 ILE A CA 1
ATOM 881 C C . ILE A 1 113 ? 1.02 3.92 4.148 1 95.5 113 ILE A C 1
ATOM 883 O O . ILE A 1 113 ? 0.921 3.186 5.133 1 95.5 113 ILE A O 1
ATOM 887 N N . LEU A 1 114 ? 0.278 3.73 3.1 1 95.5 114 LEU A N 1
ATOM 888 C CA . LEU A 1 114 ? -0.823 2.775 3.025 1 95.5 114 LEU A CA 1
ATOM 889 C C . LEU A 1 114 ? -0.317 1.349 3.211 1 95.5 114 LEU A C 1
ATOM 891 O O . LEU A 1 114 ? -1.048 0.486 3.705 1 95.5 114 LEU A O 1
ATOM 895 N N . SER A 1 115 ? 0.895 1.126 2.779 1 95.19 115 SER A N 1
ATOM 896 C CA . SER A 1 115 ? 1.461 -0.208 2.949 1 95.19 115 SER A CA 1
ATOM 897 C C . SER A 1 115 ? 2.531 -0.221 4.035 1 95.19 115 SER A C 1
ATOM 899 O O . SER A 1 115 ? 2.709 -1.225 4.73 1 95.19 115 SER A O 1
ATOM 901 N N . ALA A 1 116 ? 3.191 0.87 4.266 1 96.69 116 ALA A N 1
ATOM 902 C CA . ALA A 1 116 ? 4.328 0.939 5.176 1 96.69 116 ALA A CA 1
ATOM 903 C C . ALA A 1 116 ? 3.883 0.771 6.625 1 96.69 116 ALA A C 1
ATOM 90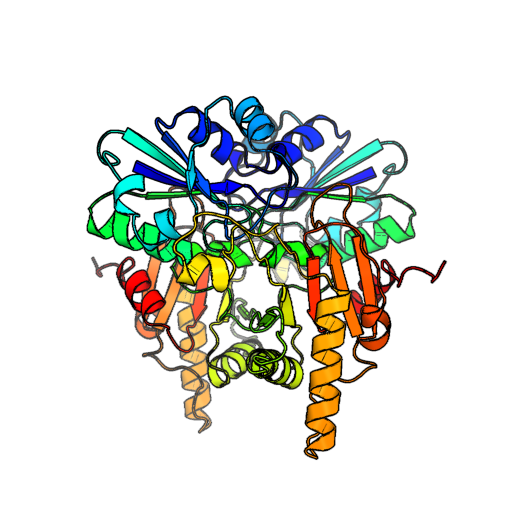5 O O . ALA A 1 116 ? 4.691 0.442 7.496 1 96.69 116 ALA A O 1
ATOM 906 N N . VAL A 1 117 ? 2.602 0.943 6.906 1 97.19 117 VAL A N 1
ATOM 907 C CA . VAL A 1 117 ? 2.092 0.8 8.266 1 97.19 117 VAL A CA 1
ATOM 908 C C . VAL A 1 117 ? 2.191 -0.659 8.703 1 97.19 117 VAL A C 1
ATOM 910 O O . VAL A 1 117 ? 2.09 -0.964 9.898 1 97.19 117 VAL A O 1
ATOM 913 N N . GLY A 1 118 ? 2.41 -1.516 7.789 1 96.69 118 GLY A N 1
ATOM 914 C CA . GLY A 1 118 ? 2.625 -2.914 8.125 1 96.69 118 GLY A CA 1
ATOM 915 C C . GLY A 1 118 ? 3.789 -3.129 9.07 1 96.69 118 GLY A C 1
ATOM 916 O O . GLY A 1 118 ? 3.898 -4.184 9.703 1 96.69 118 GLY A O 1
ATOM 917 N N . CYS A 1 119 ? 4.648 -2.15 9.188 1 96.69 119 CYS A N 1
ATOM 918 C CA . CYS A 1 119 ? 5.82 -2.258 10.055 1 96.69 119 CYS A CA 1
ATOM 919 C C . CYS A 1 119 ? 5.41 -2.432 11.508 1 96.69 119 CYS A C 1
ATOM 921 O O . CYS A 1 119 ? 6.223 -2.848 12.344 1 96.69 119 CYS A O 1
ATOM 923 N N . CYS A 1 120 ? 4.172 -2.104 11.828 1 97.06 120 CYS A N 1
ATOM 924 C CA . CYS A 1 120 ? 3.709 -2.297 13.195 1 97.06 120 CYS A CA 1
ATOM 925 C C . CYS A 1 120 ? 3.293 -3.744 13.43 1 97.06 120 CYS A C 1
ATOM 927 O O . CYS A 1 120 ? 2.979 -4.125 14.562 1 97.06 120 CYS A O 1
ATOM 929 N N . GLY A 1 121 ? 3.186 -4.5 12.367 1 95.94 121 GLY A N 1
ATOM 930 C CA . GLY A 1 121 ? 2.908 -5.918 12.516 1 95.94 121 GLY A CA 1
ATOM 931 C C . GLY A 1 121 ? 1.484 -6.289 12.148 1 95.94 121 GLY A C 1
ATOM 932 O O . GLY A 1 121 ? 1.151 -7.473 12.055 1 95.94 121 GLY A O 1
ATOM 933 N N . LEU A 1 122 ? 0.637 -5.324 11.977 1 97.31 122 LEU A N 1
ATOM 934 C CA . LEU A 1 122 ? -0.722 -5.613 11.539 1 97.31 122 LEU A CA 1
ATOM 935 C C . LEU A 1 122 ? -0.733 -6.074 10.078 1 97.31 122 LEU A C 1
ATOM 937 O O . LEU A 1 122 ? 0.004 -5.535 9.25 1 97.31 122 LEU A O 1
ATOM 941 N N . GLN A 1 123 ? -1.51 -7.02 9.828 1 96.19 123 GLN A N 1
ATOM 942 C CA . GLN A 1 123 ? -1.555 -7.609 8.492 1 96.19 123 GLN A CA 1
ATOM 943 C C . GLN A 1 123 ? -2.299 -6.703 7.52 1 96.19 123 GLN A C 1
ATOM 945 O O . GLN A 1 123 ? -3.484 -6.422 7.707 1 96.19 123 GLN A O 1
ATOM 950 N N . LEU A 1 124 ? -1.66 -6.352 6.473 1 96.31 124 LEU A N 1
ATOM 951 C CA . LEU A 1 124 ? -2.18 -5.379 5.516 1 96.31 124 LEU A CA 1
ATOM 952 C C . LEU A 1 124 ? -3.43 -5.91 4.824 1 96.31 124 LEU A C 1
ATOM 954 O O . LEU A 1 124 ? -4.273 -5.133 4.371 1 96.31 124 LEU A O 1
ATOM 958 N N . TYR A 1 125 ? -3.629 -7.188 4.805 1 94.44 125 TYR A N 1
ATOM 959 C CA . TYR A 1 125 ? -4.781 -7.805 4.16 1 94.44 125 TYR A CA 1
ATOM 960 C C . TYR A 1 125 ? -6.047 -7.582 4.98 1 94.44 125 TYR A C 1
ATOM 962 O O . TYR A 1 125 ? -7.16 -7.801 4.492 1 94.44 125 TYR A O 1
ATOM 970 N N . ASN A 1 126 ? -5.918 -7.129 6.188 1 96.31 126 ASN A N 1
ATOM 971 C CA . ASN A 1 126 ? -7.039 -7.039 7.117 1 96.31 126 ASN A CA 1
ATOM 972 C C . ASN A 1 126 ? -7.445 -5.59 7.371 1 96.31 126 ASN A C 1
ATOM 974 O O . ASN A 1 126 ? -8.031 -5.277 8.406 1 96.31 126 ASN A O 1
ATOM 978 N N . PHE A 1 127 ? -7.121 -4.746 6.484 1 97.88 127 PHE A N 1
ATOM 979 C CA . PHE A 1 127 ? -7.531 -3.35 6.586 1 97.88 127 PHE A CA 1
ATOM 980 C C . PHE A 1 127 ? -8.781 -3.088 5.75 1 97.88 127 PHE A C 1
ATOM 982 O O . PHE A 1 127 ? -8.992 -3.734 4.723 1 97.88 127 PHE A O 1
ATOM 989 N N . GLY A 1 128 ? -9.609 -2.217 6.195 1 98.06 128 GLY A N 1
ATOM 990 C CA . GLY A 1 128 ? -10.75 -1.733 5.434 1 98.06 128 GLY A CA 1
ATOM 991 C C . GLY A 1 128 ? -10.531 -0.354 4.84 1 98.06 128 GLY A C 1
ATOM 992 O O . GLY A 1 128 ? -9.398 0.011 4.504 1 98.06 128 GLY A O 1
ATOM 993 N N . GLU A 1 129 ? -11.625 0.312 4.641 1 97.69 129 GLU A N 1
ATOM 994 C CA . GLU A 1 129 ? -11.586 1.656 4.074 1 97.69 129 GLU A CA 1
ATOM 995 C C . GLU A 1 129 ? -10.727 2.588 4.922 1 97.69 129 GLU A C 1
ATOM 997 O O . GLU A 1 129 ? -10.789 2.557 6.152 1 97.69 129 GLU A O 1
ATOM 1002 N N . VAL A 1 130 ? -9.898 3.357 4.273 1 97.62 130 VAL A N 1
ATOM 1003 C CA . VAL A 1 130 ? -9.039 4.324 4.953 1 97.62 130 VAL A CA 1
ATOM 1004 C C . VAL A 1 130 ? -9.867 5.531 5.395 1 97.62 130 VAL A C 1
ATOM 1006 O O . VAL A 1 130 ? -10.766 5.973 4.672 1 97.62 130 VAL A O 1
ATOM 1009 N N . ALA A 1 131 ? -9.555 6.043 6.562 1 97.38 131 ALA A N 1
ATOM 1010 C CA . ALA A 1 131 ? -10.242 7.234 7.062 1 97.38 131 ALA A CA 1
ATOM 1011 C C . ALA A 1 131 ? -9.281 8.414 7.184 1 97.38 131 ALA A C 1
ATOM 1013 O O . ALA A 1 131 ? -8.109 8.234 7.539 1 97.38 131 ALA A O 1
ATOM 1014 N N . SER A 1 132 ? -9.75 9.57 6.891 1 95.38 132 SER A N 1
ATOM 1015 C CA . SER A 1 132 ? -9.008 10.812 7.109 1 95.38 132 SER A CA 1
ATOM 1016 C C . SER A 1 132 ? -9.594 11.609 8.266 1 95.38 132 SER A C 1
ATOM 1018 O O . SER A 1 132 ? -10.797 11.891 8.297 1 95.38 132 SER A O 1
ATOM 1020 N N . ILE A 1 133 ? -8.812 11.93 9.203 1 97.31 133 ILE A N 1
ATOM 1021 C CA . ILE A 1 133 ? -9.25 12.727 10.336 1 97.31 133 ILE A CA 1
ATOM 1022 C C . ILE A 1 133 ? -8.75 14.156 10.188 1 97.31 133 ILE A C 1
ATOM 1024 O O . ILE A 1 133 ? -7.547 14.398 10.094 1 97.31 133 ILE A O 1
ATOM 1028 N N . VAL A 1 134 ? -9.648 15.062 10.18 1 95.62 134 VAL A N 1
ATOM 1029 C CA . VAL A 1 134 ? -9.289 16.469 9.992 1 95.62 134 VAL A CA 1
ATOM 1030 C C . VAL A 1 134 ? -9.312 17.188 11.344 1 95.62 134 VAL A C 1
ATOM 1032 O O . VAL A 1 134 ? -9.945 16.719 12.289 1 95.62 134 VAL A O 1
ATOM 1035 N N . PHE A 1 135 ? -8.664 18.344 11.398 1 95 135 PHE A N 1
ATOM 1036 C CA . PHE A 1 135 ? -8.719 19.188 12.586 1 95 135 PHE A CA 1
ATOM 1037 C C . PHE A 1 135 ? -10.125 19.719 12.812 1 95 135 PHE A C 1
ATOM 1039 O O . PHE A 1 135 ? -10.766 20.219 11.875 1 95 135 PHE A O 1
ATOM 1046 N N . TRP A 1 136 ? -10.539 19.547 14.062 1 95 136 TRP A N 1
ATOM 1047 C CA . TRP A 1 136 ? -11.789 20.188 14.453 1 95 136 TRP A CA 1
ATOM 1048 C C . TRP A 1 136 ? -11.562 21.656 14.789 1 95 136 TRP A C 1
ATOM 1050 O O . TRP A 1 136 ? -10.469 22.047 15.203 1 95 136 TRP A O 1
ATOM 1060 N N . THR A 1 137 ? -12.531 22.453 14.445 1 90.75 137 THR A N 1
ATOM 1061 C CA . THR A 1 137 ? -12.594 23.828 14.938 1 90.75 137 THR A CA 1
ATOM 1062 C C . THR A 1 137 ? -13.773 24.016 15.891 1 90.75 137 THR A C 1
ATOM 1064 O O . THR A 1 137 ? -14.516 23.062 16.156 1 90.75 137 THR A O 1
ATOM 1067 N N . ARG A 1 138 ? -13.906 25.156 16.422 1 89.38 138 ARG A N 1
ATOM 1068 C CA . ARG A 1 138 ? -14.992 25.438 17.359 1 89.38 138 ARG A CA 1
ATOM 1069 C C . ARG A 1 138 ? -16.359 25.25 16.688 1 89.38 138 ARG A C 1
ATOM 1071 O O . ARG A 1 138 ? -17.297 24.781 17.328 1 89.38 138 ARG A O 1
ATOM 1078 N N . THR A 1 139 ? -16.438 25.516 15.391 1 90.19 139 THR A N 1
ATOM 1079 C CA . THR A 1 139 ? -17.75 25.531 14.727 1 90.19 139 THR A CA 1
ATOM 1080 C C . THR A 1 139 ? -17.875 24.359 13.758 1 90.19 139 THR A C 1
ATOM 1082 O O . THR A 1 139 ? -18.922 24.188 13.141 1 90.19 139 THR A O 1
ATOM 1085 N N . TRP A 1 140 ? -16.875 23.672 13.586 1 91.44 140 TRP A N 1
ATOM 1086 C CA . TRP A 1 140 ? -16.891 22.625 12.562 1 91.44 140 TRP A CA 1
ATOM 1087 C C . TRP A 1 140 ? -16.25 21.344 13.07 1 91.44 140 TRP A C 1
ATOM 1089 O O . TRP A 1 140 ? -15.016 21.234 13.094 1 91.44 140 TRP A O 1
ATOM 1099 N N . LYS A 1 141 ? -17.062 20.391 13.453 1 94.44 141 LYS A N 1
ATOM 1100 C CA . LYS A 1 141 ? -16.594 19.109 14.008 1 94.44 141 LYS A CA 1
ATOM 1101 C C . LYS A 1 141 ? -17.203 17.938 13.25 1 94.44 141 LYS A C 1
ATOM 1103 O O . LYS A 1 141 ? -18 17.172 13.805 1 94.44 141 LYS A O 1
ATOM 1108 N N . PRO A 1 142 ? -16.781 17.734 12.031 1 93.5 142 PRO A N 1
ATOM 1109 C CA . PRO A 1 142 ? -17.328 16.609 11.258 1 93.5 142 PRO A CA 1
ATOM 1110 C C . PRO A 1 142 ? -17 15.25 11.875 1 93.5 142 PRO A C 1
ATOM 1112 O O . PRO A 1 142 ? -15.859 15.016 12.281 1 93.5 142 PRO A O 1
ATOM 1115 N N . GLU A 1 143 ? -17.969 14.375 11.938 1 94.44 143 GLU A N 1
ATOM 1116 C CA . GLU A 1 143 ? -17.797 13.031 12.484 1 94.44 143 GLU A CA 1
ATOM 1117 C C . GLU A 1 143 ? -18 11.969 11.406 1 94.44 143 GLU A C 1
ATOM 1119 O O . GLU A 1 143 ? -17.891 10.773 11.688 1 94.44 143 GLU A O 1
ATOM 1124 N N . SER A 1 144 ? -18.188 12.461 10.164 1 93 144 SER A N 1
ATOM 1125 C CA . SER A 1 144 ? -18.578 11.555 9.094 1 93 144 SER A CA 1
ATOM 1126 C C . SER A 1 144 ? -17.5 10.508 8.828 1 93 144 SER A C 1
ATOM 1128 O O . SER A 1 144 ? -17.812 9.375 8.453 1 93 144 SER A O 1
ATOM 1130 N N . PHE A 1 145 ? -16.297 10.82 9.047 1 94.94 145 PHE A N 1
ATOM 1131 C CA . PHE A 1 145 ? -15.227 9.859 8.812 1 94.94 145 PHE A CA 1
ATOM 1132 C C . PHE A 1 145 ? -15.375 8.648 9.727 1 94.94 145 PHE A C 1
ATOM 1134 O O . PHE A 1 145 ? -14.867 7.566 9.422 1 94.94 145 PHE A O 1
ATOM 1141 N N . PHE A 1 146 ? -16.062 8.828 10.859 1 97.19 146 PHE A N 1
ATOM 1142 C CA . PHE A 1 146 ? -16.219 7.77 11.852 1 97.19 146 PHE A CA 1
ATOM 1143 C C . PHE A 1 146 ? -17.078 6.637 11.305 1 97.19 146 PHE A C 1
ATOM 1145 O O . PHE A 1 146 ? -17.016 5.508 11.797 1 97.19 146 PHE A O 1
ATOM 1152 N N . ASP A 1 147 ? -17.922 6.926 10.312 1 96.19 147 ASP A N 1
ATOM 1153 C CA . ASP A 1 147 ? -18.734 5.891 9.68 1 96.19 147 ASP A CA 1
ATOM 1154 C C . ASP A 1 147 ? -17.859 4.793 9.078 1 96.19 147 ASP A C 1
ATOM 1156 O O . ASP A 1 147 ? -18.219 3.615 9.109 1 96.19 147 ASP A O 1
ATOM 1160 N N . ARG A 1 148 ? -16.719 5.207 8.539 1 96.44 148 ARG A N 1
ATOM 1161 C CA . ARG A 1 148 ? -15.781 4.234 7.988 1 96.44 148 ARG A CA 1
ATOM 1162 C C . ARG A 1 148 ? -15.203 3.355 9.094 1 96.44 148 ARG A C 1
ATOM 1164 O O . ARG A 1 148 ? -15.047 2.145 8.914 1 96.44 148 ARG A O 1
ATOM 1171 N N . VAL A 1 149 ? -14.891 3.961 10.172 1 97.69 149 VAL A N 1
ATOM 1172 C CA . VAL A 1 149 ? -14.367 3.234 11.32 1 97.69 14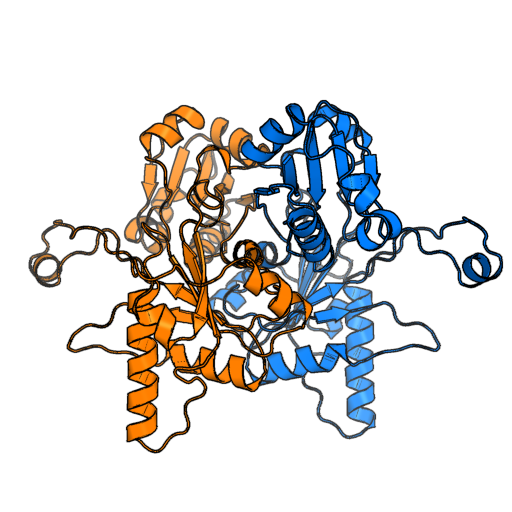9 VAL A CA 1
ATOM 1173 C C . VAL A 1 149 ? -15.398 2.217 11.805 1 97.69 149 VAL A C 1
ATOM 1175 O O . VAL A 1 149 ? -15.062 1.06 12.062 1 97.69 149 VAL A O 1
ATOM 1178 N N . LYS A 1 150 ? -16.625 2.697 11.883 1 97.44 150 LYS A N 1
ATOM 1179 C CA . LYS A 1 150 ? -17.719 1.835 12.32 1 97.44 150 LYS A CA 1
ATOM 1180 C C . LYS A 1 150 ? -17.875 0.633 11.391 1 97.44 150 LYS A C 1
ATOM 1182 O O . LYS A 1 150 ? -17.938 -0.508 11.852 1 97.44 150 LYS A O 1
ATOM 1187 N N . THR A 1 151 ? -17.938 0.913 10.117 1 97.62 151 THR A N 1
ATOM 1188 C CA . THR A 1 151 ? -18.109 -0.14 9.125 1 97.62 151 THR A CA 1
ATOM 1189 C C . THR A 1 151 ? -16.953 -1.141 9.195 1 97.62 151 THR A C 1
ATOM 1191 O O . THR A 1 151 ? -17.188 -2.354 9.18 1 97.62 151 THR A O 1
ATOM 1194 N N . ASN A 1 152 ? -15.719 -0.677 9.266 1 98.44 152 ASN A N 1
ATOM 1195 C CA . ASN A 1 152 ? -14.555 -1.55 9.367 1 98.44 152 ASN A CA 1
ATOM 1196 C C . ASN A 1 152 ? -14.617 -2.416 10.625 1 98.44 152 ASN A C 1
ATOM 1198 O O . ASN A 1 152 ? -14.375 -3.621 10.562 1 98.44 152 ASN A O 1
ATOM 1202 N N . ARG A 1 153 ? -14.969 -1.786 11.727 1 97.25 153 ARG A N 1
ATOM 1203 C CA . ARG A 1 153 ? -15.055 -2.508 12.992 1 97.25 153 ARG A CA 1
ATOM 1204 C C . ARG A 1 153 ? -16.109 -3.607 12.93 1 97.25 153 ARG A C 1
ATOM 1206 O O . ARG A 1 153 ? -15.898 -4.715 13.43 1 97.25 153 ARG A O 1
ATOM 1213 N N . GLN A 1 154 ? -17.203 -3.291 12.391 1 96.25 154 GLN A N 1
ATOM 1214 C CA . GLN A 1 154 ? -18.297 -4.25 12.266 1 96.25 154 GLN A CA 1
ATOM 1215 C C . GLN A 1 154 ? -17.875 -5.465 11.445 1 96.25 154 GLN A C 1
ATOM 1217 O O . GLN A 1 154 ? -18.359 -6.574 11.672 1 96.25 154 GLN A O 1
ATOM 1222 N N . ASN A 1 155 ? -16.969 -5.262 10.594 1 97.19 155 ASN A N 1
ATOM 1223 C CA . ASN A 1 155 ? -16.5 -6.355 9.734 1 97.19 155 ASN A CA 1
ATOM 1224 C C . ASN A 1 155 ? -15.188 -6.945 10.242 1 97.19 155 ASN A C 1
ATOM 1226 O O . ASN A 1 155 ? -14.57 -7.766 9.555 1 97.19 155 ASN A O 1
ATOM 1230 N N . GLY A 1 156 ? -14.688 -6.477 11.375 1 97.62 156 GLY A N 1
ATOM 1231 C CA . GLY A 1 156 ? -13.492 -7.008 12.008 1 97.62 156 GLY A CA 1
ATOM 1232 C C . GLY A 1 156 ? -12.203 -6.504 11.383 1 97.62 156 GLY A C 1
ATOM 1233 O O . GLY A 1 156 ? -11.148 -7.125 11.523 1 97.62 156 GLY A O 1
ATOM 1234 N N . LEU A 1 157 ? -12.258 -5.395 10.641 1 98.44 157 LEU A N 1
ATOM 1235 C CA . LEU A 1 157 ? -11.117 -4.898 9.883 1 98.44 157 LEU A CA 1
ATOM 1236 C C . LEU A 1 157 ? -10.43 -3.754 10.617 1 98.44 157 LEU A C 1
ATOM 1238 O O . LEU A 1 157 ? -11.062 -3.041 11.391 1 98.44 157 LEU A O 1
ATOM 1242 N N . HIS A 1 158 ? -9.125 -3.596 10.43 1 98.69 158 HIS A N 1
ATOM 1243 C CA . HIS A 1 158 ? -8.391 -2.43 10.914 1 98.69 158 HIS A CA 1
ATOM 1244 C C . HIS A 1 158 ? -8.727 -1.188 10.094 1 98.69 158 HIS A C 1
ATOM 1246 O O . HIS A 1 158 ? -9.117 -1.297 8.93 1 98.69 158 HIS A O 1
ATOM 1252 N N . THR A 1 159 ? -8.625 -0.032 10.688 1 98.81 159 THR A N 1
ATOM 1253 C CA . THR A 1 159 ? -8.797 1.237 9.984 1 98.81 159 THR A CA 1
ATOM 1254 C C . THR A 1 159 ? -7.523 2.078 10.078 1 98.81 159 THR A C 1
ATOM 1256 O O . THR A 1 159 ? -7.09 2.447 11.172 1 98.81 159 THR A O 1
ATOM 1259 N N . LEU A 1 160 ? -6.863 2.287 8.984 1 98.62 160 LEU A N 1
ATOM 1260 C CA . LEU A 1 160 ? -5.797 3.281 8.93 1 98.62 160 LEU A CA 1
ATOM 1261 C C . LEU A 1 160 ? -6.371 4.691 8.891 1 98.62 160 LEU A C 1
ATOM 1263 O O . LEU A 1 160 ? -7.16 5.02 8 1 98.62 160 LEU A O 1
ATOM 1267 N N . CYS A 1 161 ? -6.023 5.527 9.805 1 98.62 161 CYS A N 1
ATOM 1268 C CA . CYS A 1 161 ? -6.434 6.926 9.852 1 98.62 161 CYS A CA 1
ATOM 1269 C C . CYS A 1 161 ? -5.293 7.84 9.422 1 98.62 161 CYS A C 1
ATOM 1271 O O . CYS A 1 161 ? -4.266 7.922 10.102 1 98.62 161 CYS A O 1
ATOM 1273 N N . LEU A 1 162 ? -5.465 8.445 8.289 1 96.62 162 LEU A N 1
ATOM 1274 C CA . LEU A 1 162 ? -4.547 9.492 7.871 1 96.62 162 LEU A CA 1
ATOM 1275 C C . LEU A 1 162 ? -4.891 10.82 8.539 1 96.62 162 LEU A C 1
ATOM 1277 O O . LEU A 1 162 ? -6.055 11.242 8.531 1 96.62 162 LEU A O 1
ATOM 1281 N N . LEU A 1 163 ? -3.906 11.445 9.086 1 97.12 163 LEU A N 1
ATOM 1282 C CA . LEU A 1 163 ? -4.152 12.602 9.945 1 97.12 163 LEU A CA 1
ATOM 1283 C C . LEU A 1 163 ? -3.906 13.898 9.188 1 97.12 163 LEU A C 1
ATOM 1285 O O . LEU A 1 163 ? -3.008 13.977 8.344 1 97.12 163 LEU A O 1
ATOM 1289 N N . ASP A 1 164 ? -4.551 14.883 9.5 1 93.75 164 ASP A N 1
ATOM 1290 C CA . ASP A 1 164 ? -4.633 16.156 8.797 1 93.75 164 ASP A CA 1
ATOM 1291 C C . ASP A 1 164 ? -3.283 16.875 8.805 1 93.75 164 ASP A C 1
ATOM 1293 O O . ASP A 1 164 ? -2.578 16.875 9.812 1 93.75 164 ASP A O 1
ATOM 1297 N N . LEU A 1 165 ? -2.986 17.344 7.688 1 88.81 165 LEU A N 1
ATOM 1298 C CA . LEU A 1 165 ? -1.839 18.234 7.477 1 88.81 165 LEU A CA 1
ATOM 1299 C C . LEU A 1 165 ? -2.283 19.578 6.938 1 88.81 165 LEU A C 1
ATOM 1301 O O . LEU A 1 165 ? -2.811 19.672 5.828 1 88.81 165 LEU A O 1
ATOM 1305 N N . GLN A 1 166 ? -2.186 20.562 7.645 1 84.69 166 GLN A N 1
ATOM 1306 C CA . GLN A 1 166 ? -2.52 21.906 7.184 1 84.69 166 GLN A CA 1
ATOM 1307 C C . GLN A 1 166 ? -1.262 22.688 6.809 1 84.69 166 GLN A C 1
ATOM 1309 O O . GLN A 1 166 ? -0.526 23.141 7.684 1 84.69 166 GLN A O 1
ATOM 1314 N N . ILE A 1 167 ? -1.018 22.625 5.492 1 76.62 167 ILE A N 1
ATOM 1315 C CA . ILE A 1 167 ? 0.169 23.297 4.969 1 76.62 167 ILE A CA 1
ATOM 1316 C C . ILE A 1 167 ? -0.243 24.531 4.184 1 76.62 167 ILE A C 1
ATOM 1318 O O . ILE A 1 167 ? -1.12 24.469 3.318 1 76.62 167 ILE A O 1
ATOM 1322 N N . ARG A 1 168 ? 0.325 25.703 4.293 1 69.19 168 ARG A N 1
ATOM 1323 C CA . ARG A 1 168 ? 0.16 26.969 3.582 1 69.19 168 ARG A CA 1
ATOM 1324 C C . ARG A 1 168 ? -1.302 27.406 3.572 1 69.19 168 ARG A C 1
ATOM 1326 O O . ARG A 1 168 ? -1.833 27.797 2.527 1 69.19 168 ARG A O 1
ATOM 1333 N N . GLU A 1 169 ? -1.898 27.094 4.578 1 68 169 GLU A N 1
ATOM 1334 C CA . GLU A 1 169 ? -3.279 27.547 4.688 1 68 169 GLU A CA 1
ATOM 1335 C C . GLU A 1 169 ? -3.344 29.016 5.105 1 68 169 GLU A C 1
ATOM 1337 O O . GLU A 1 169 ? -2.477 29.5 5.84 1 68 169 GLU A O 1
ATOM 1342 N N . ARG A 1 170 ? -4.137 29.797 4.348 1 68.69 170 ARG A N 1
ATOM 1343 C CA . ARG A 1 170 ? -4.371 31.188 4.73 1 68.69 170 ARG A CA 1
ATOM 1344 C C . ARG A 1 170 ? -5.48 31.281 5.773 1 68.69 170 ARG A C 1
ATOM 1346 O O . ARG A 1 170 ? -6.426 30.484 5.762 1 68.69 170 ARG A O 1
ATOM 1353 N N . SER A 1 171 ? -5.164 32.156 6.801 1 65.12 171 SER A N 1
ATOM 1354 C CA . SER A 1 171 ? -6.246 32.406 7.75 1 65.12 171 SER A CA 1
ATOM 1355 C C . SER A 1 171 ? -7.48 32.969 7.051 1 65.12 171 SER A C 1
ATOM 1357 O O . SER A 1 171 ? -7.387 33.469 5.926 1 65.12 171 SER A O 1
ATOM 1359 N N . LEU A 1 172 ? -8.602 32.562 7.691 1 65.12 172 LEU A N 1
ATOM 1360 C CA . LEU A 1 172 ? -9.828 33.156 7.148 1 65.12 172 LEU A CA 1
ATOM 1361 C C . LEU A 1 172 ? -9.664 34.625 6.902 1 65.12 172 LEU A C 1
ATOM 1363 O O . LEU A 1 172 ? -10.109 35.156 5.875 1 65.12 172 LEU A O 1
ATOM 1367 N N . GLU A 1 173 ? -9.031 35.281 7.859 1 66.62 173 GLU A N 1
ATOM 1368 C CA . GLU A 1 173 ? -8.789 36.719 7.75 1 66.62 173 GLU A CA 1
ATOM 1369 C C . GLU A 1 173 ? -7.977 37.031 6.504 1 66.62 173 GLU A C 1
ATOM 1371 O O . GLU A 1 173 ? -8.312 37.969 5.766 1 66.62 173 GLU A O 1
ATOM 1376 N N . ASN A 1 174 ? -6.969 36.188 6.359 1 72.44 174 ASN A N 1
ATOM 1377 C CA . ASN A 1 174 ? -6.09 36.438 5.223 1 72.44 174 ASN A CA 1
ATOM 1378 C C . ASN A 1 174 ? -6.77 36.094 3.9 1 72.44 174 ASN A C 1
ATOM 1380 O O . ASN A 1 174 ? -6.52 36.75 2.881 1 72.44 174 ASN A O 1
ATOM 1384 N N . LEU A 1 175 ? -7.602 35.031 3.947 1 67.38 175 LEU A N 1
ATOM 1385 C CA . LEU A 1 175 ? -8.375 34.656 2.77 1 67.38 175 LEU A CA 1
ATOM 1386 C C . LEU A 1 175 ? -9.328 35.781 2.363 1 67.38 175 LEU A C 1
ATOM 1388 O O . LEU A 1 175 ? -9.43 36.094 1.182 1 67.38 175 LEU A O 1
ATOM 1392 N N . ILE A 1 176 ? -10.039 36.438 3.381 1 68.12 176 ILE A N 1
ATOM 1393 C CA . ILE A 1 176 ? -11.008 37.5 3.146 1 68.12 176 ILE A CA 1
ATOM 1394 C C . ILE A 1 176 ? -10.289 38.75 2.643 1 68.12 176 ILE A C 1
ATOM 1396 O O . ILE A 1 176 ? -10.766 39.438 1.727 1 68.12 176 ILE A O 1
ATOM 1400 N N . LYS A 1 177 ? -9.117 39 3.154 1 76.19 177 LYS A N 1
ATOM 1401 C CA . LYS A 1 177 ? -8.383 40.219 2.82 1 76.19 177 LYS A CA 1
ATOM 1402 C C . LYS A 1 177 ? -7.496 40 1.596 1 76.19 177 LYS A C 1
ATOM 1404 O O . LYS A 1 177 ? -6.844 40.938 1.127 1 76.19 177 LYS A O 1
ATOM 1409 N N . GLY A 1 178 ? -7.453 38.781 1.163 1 71.5 178 GLY A N 1
ATOM 1410 C CA . GLY A 1 178 ? -6.691 38.438 -0.03 1 71.5 178 GLY A CA 1
ATOM 1411 C C . GLY A 1 178 ? -5.191 38.469 0.19 1 71.5 178 GLY A C 1
ATOM 1412 O O . GLY A 1 178 ? -4.426 38.719 -0.74 1 71.5 178 GLY A O 1
ATOM 1413 N N . ARG A 1 179 ? -4.781 38.531 1.511 1 72.31 179 ARG A N 1
ATOM 1414 C CA . ARG A 1 179 ? -3.363 38.562 1.859 1 72.31 179 ARG A CA 1
ATOM 1415 C C . ARG A 1 179 ? -2.725 37.188 1.637 1 72.31 179 ARG A C 1
ATOM 1417 O O . ARG A 1 179 ? -3.34 36.156 1.92 1 72.31 179 ARG A O 1
ATOM 1424 N N . LYS A 1 180 ? -1.656 37.188 0.992 1 74.25 180 LYS A N 1
ATOM 1425 C CA . LYS A 1 180 ? -0.915 35.969 0.722 1 74.25 180 LYS A CA 1
ATOM 1426 C C . LYS A 1 180 ? -0.003 35.625 1.892 1 74.25 180 LYS A C 1
ATOM 1428 O O . LYS A 1 180 ? 1.194 35.375 1.706 1 74.25 180 LYS A O 1
ATOM 1433 N N . ILE A 1 181 ? -0.534 35.75 3.145 1 73.88 181 ILE A N 1
ATOM 1434 C CA . ILE A 1 181 ? 0.157 35.344 4.363 1 73.88 181 ILE A CA 1
ATOM 1435 C C . ILE A 1 181 ? -0.328 33.969 4.805 1 73.88 181 ILE A C 1
ATOM 1437 O O . ILE A 1 181 ? -1.532 33.75 4.953 1 73.88 181 ILE A O 1
ATOM 1441 N N . TYR A 1 182 ? 0.676 33.094 4.887 1 72.69 182 TYR A N 1
ATOM 1442 C CA . TYR A 1 182 ? 0.337 31.719 5.188 1 72.69 182 TYR A CA 1
ATOM 1443 C C . TYR A 1 182 ? 0.632 31.391 6.648 1 72.69 182 TYR A C 1
ATOM 1445 O O . TYR A 1 182 ? 1.586 31.906 7.227 1 72.69 182 TYR A O 1
ATOM 1453 N N . GLU A 1 183 ? -0.343 30.75 7.301 1 77.56 183 GLU A N 1
ATOM 1454 C CA . GLU A 1 183 ? -0.15 30.234 8.656 1 77.56 183 GLU A CA 1
ATOM 1455 C C . GLU A 1 183 ? 0.934 29.172 8.695 1 77.56 183 GLU A C 1
ATOM 1457 O O . GLU A 1 183 ? 1.194 28.5 7.688 1 77.56 183 GLU A O 1
ATOM 1462 N N . PRO A 1 184 ? 1.562 29.109 9.914 1 82.12 184 PRO A N 1
ATOM 1463 C CA . PRO A 1 184 ? 2.518 28.016 10.055 1 82.12 184 PRO A CA 1
ATOM 1464 C C . PRO A 1 184 ? 1.866 26.641 9.898 1 82.12 184 PRO A C 1
ATOM 1466 O O . PRO A 1 184 ? 0.703 26.453 10.266 1 82.12 184 PRO A O 1
ATOM 1469 N N . PRO A 1 185 ? 2.604 25.766 9.305 1 86.12 185 PRO A N 1
ATOM 1470 C CA . PRO A 1 185 ? 2.037 24.422 9.102 1 86.12 185 PRO A CA 1
ATOM 1471 C C . PRO A 1 185 ? 1.67 23.734 10.414 1 86.12 185 PRO A C 1
ATOM 1473 O O . PRO A 1 185 ? 2.371 23.891 11.422 1 86.12 185 PRO A O 1
ATOM 1476 N N . ARG A 1 186 ? 0.535 23.094 10.391 1 90.5 186 ARG A N 1
ATOM 1477 C CA . ARG A 1 186 ? 0.06 22.297 11.516 1 90.5 186 ARG A CA 1
ATOM 1478 C C . ARG A 1 186 ? -0.112 20.828 11.117 1 90.5 186 ARG A C 1
ATOM 1480 O O . ARG A 1 186 ? -0.698 20.531 10.078 1 90.5 186 ARG A O 1
ATOM 1487 N N . PHE A 1 187 ? 0.417 19.984 11.961 1 94.12 187 PHE A N 1
ATOM 1488 C CA . PHE A 1 187 ? 0.34 18.547 11.734 1 94.12 187 PHE A CA 1
ATOM 1489 C C . PHE A 1 187 ? -0.368 17.859 12.891 1 94.12 187 PHE A C 1
ATOM 1491 O O . PHE A 1 187 ? 0.082 17.922 14.031 1 94.12 187 PHE A O 1
ATOM 1498 N N . MET A 1 188 ? -1.456 17.266 12.57 1 96.88 188 MET A N 1
ATOM 1499 C CA . MET A 1 188 ? -2.197 16.594 13.625 1 96.88 188 MET A CA 1
ATOM 1500 C C . MET A 1 188 ? -1.38 15.438 14.211 1 96.88 188 MET A C 1
ATOM 1502 O O . MET A 1 188 ? -0.762 14.672 13.469 1 96.88 188 MET A O 1
ATOM 1506 N N . THR A 1 189 ? -1.344 15.344 15.523 1 97.88 189 THR A N 1
ATOM 1507 C CA . THR A 1 189 ? -0.65 14.258 16.203 1 97.88 189 THR A CA 1
ATOM 1508 C C . THR A 1 189 ? -1.617 13.125 16.547 1 97.88 189 THR A C 1
ATOM 1510 O O . THR A 1 189 ? -2.836 13.305 16.5 1 97.88 189 THR A O 1
ATOM 1513 N N . VAL A 1 190 ? -1.064 11.992 16.844 1 98.5 190 VAL A N 1
ATOM 1514 C CA . VAL A 1 190 ? -1.839 10.82 17.234 1 98.5 190 VAL A CA 1
ATOM 1515 C C . VAL A 1 190 ? -2.721 11.148 18.438 1 98.5 190 VAL A C 1
ATOM 1517 O O . VAL A 1 190 ? -3.896 10.781 18.469 1 98.5 190 VAL A O 1
ATOM 1520 N N . ASN A 1 191 ? -2.154 11.828 19.422 1 98.12 191 ASN A N 1
ATOM 1521 C CA . ASN A 1 191 ? -2.926 12.117 20.625 1 98.12 191 ASN A CA 1
ATOM 1522 C C . ASN A 1 191 ? -4.094 13.055 20.328 1 98.12 191 ASN A C 1
ATOM 1524 O O . ASN A 1 191 ? -5.176 12.898 20.891 1 98.12 191 ASN A O 1
ATOM 1528 N N . GLN A 1 192 ? -3.91 14.016 19.438 1 97.88 192 GLN A N 1
ATOM 1529 C CA . GLN A 1 192 ? -4.992 14.906 19.047 1 97.88 192 GLN A CA 1
ATOM 1530 C C . GLN A 1 192 ? -6.113 14.141 18.344 1 97.88 192 GLN A C 1
ATOM 1532 O O . GLN A 1 192 ? -7.289 14.359 18.641 1 97.88 192 GLN A O 1
ATOM 1537 N N . ALA A 1 193 ? -5.738 13.273 17.438 1 98.56 193 ALA A N 1
ATOM 1538 C CA . ALA A 1 193 ? -6.719 12.445 16.75 1 98.56 193 ALA A CA 1
ATOM 1539 C C . ALA A 1 193 ? -7.484 11.562 17.734 1 98.56 193 ALA A C 1
ATOM 1541 O O . ALA A 1 193 ? -8.711 11.445 17.641 1 98.56 193 ALA A O 1
ATOM 1542 N N . ALA A 1 194 ? -6.758 10.977 18.641 1 98.62 194 ALA A N 1
ATOM 1543 C CA . ALA A 1 194 ? -7.367 10.102 19.641 1 98.62 194 ALA A CA 1
ATOM 1544 C C . ALA A 1 194 ? -8.367 10.867 20.5 1 98.62 194 ALA A C 1
ATOM 1546 O O . ALA A 1 194 ? -9.438 10.344 20.844 1 98.62 194 ALA A O 1
ATOM 1547 N N . GLN A 1 195 ? -8.016 12.039 20.875 1 98.38 195 GLN A N 1
ATOM 1548 C CA . GLN A 1 195 ? -8.914 12.867 21.672 1 98.38 195 GLN A CA 1
ATOM 1549 C C . GLN A 1 195 ? -10.211 13.156 20.906 1 98.38 195 GLN A C 1
ATOM 1551 O O . GLN A 1 195 ? -11.297 13.109 21.484 1 98.38 195 GLN A O 1
ATOM 1556 N N . GLN A 1 196 ? -10.07 13.516 19.625 1 98.19 196 GLN A N 1
ATOM 1557 C CA . GLN A 1 196 ? -11.258 13.734 18.812 1 98.19 196 GLN A CA 1
ATOM 1558 C C . GLN A 1 196 ? -12.117 12.477 18.734 1 98.19 196 GLN A C 1
ATOM 1560 O O . GLN A 1 196 ? -13.344 12.555 18.828 1 98.19 196 GLN A O 1
ATOM 1565 N N . LEU A 1 197 ? -11.484 11.336 18.562 1 98.5 197 LEU A N 1
ATOM 1566 C CA . LEU A 1 197 ? -12.203 10.062 18.5 1 98.5 197 LEU A CA 1
ATOM 1567 C C . LEU A 1 197 ? -12.93 9.789 19.812 1 98.5 197 LEU A C 1
ATOM 1569 O O . LEU A 1 197 ? -14.086 9.344 19.812 1 98.5 197 LEU A O 1
ATOM 1573 N N . LEU A 1 198 ? -12.234 10.031 20.922 1 98 198 LEU A N 1
ATOM 1574 C CA . LEU A 1 198 ? -12.844 9.812 22.219 1 98 198 LEU A CA 1
ATOM 1575 C C . LEU A 1 198 ? -14.055 10.719 22.406 1 98 198 LEU A C 1
ATOM 1577 O O . LEU A 1 198 ? -15.062 10.305 22.984 1 98 198 LEU A O 1
ATOM 1581 N N . GLU A 1 199 ? -13.93 11.938 21.953 1 97.62 199 GLU A N 1
ATOM 1582 C CA . GLU A 1 199 ? -15.062 12.844 22 1 97.62 199 GLU A CA 1
ATOM 1583 C C . GLU A 1 199 ? -16.25 12.305 21.203 1 97.62 199 GLU A C 1
ATOM 1585 O O . GLU A 1 199 ? -17.391 12.422 21.625 1 97.62 199 GLU A O 1
ATOM 1590 N N . ILE A 1 200 ? -16.047 11.758 20.062 1 97.5 200 ILE A N 1
ATOM 1591 C CA . ILE A 1 200 ? -17.094 11.156 19.25 1 97.5 200 ILE A CA 1
ATOM 1592 C C . ILE A 1 200 ? -17.766 10.023 20.016 1 97.5 200 ILE A C 1
ATOM 1594 O O . ILE A 1 200 ? -18.984 9.906 20.016 1 97.5 200 ILE A O 1
ATOM 1598 N N . VAL A 1 201 ? -16.969 9.188 20.688 1 97.12 201 VAL A N 1
ATOM 1599 C CA . VAL A 1 201 ? -17.469 8.078 21.484 1 97.12 201 VAL A CA 1
ATOM 1600 C C . VAL A 1 201 ? -18.422 8.602 22.562 1 97.12 201 VAL A C 1
ATOM 1602 O O . VAL A 1 201 ? -19.516 8.07 22.75 1 97.12 201 VAL A O 1
ATOM 1605 N N . GLN A 1 202 ? -17.969 9.656 23.188 1 97 202 GLN A N 1
ATOM 1606 C CA . GLN A 1 202 ? -18.781 10.258 24.234 1 97 202 GLN A CA 1
ATOM 1607 C C . GLN A 1 202 ? -20.078 10.852 23.672 1 97 202 GLN A C 1
ATOM 1609 O O . GLN A 1 202 ? -21.141 10.703 24.266 1 97 202 GLN A O 1
ATOM 1614 N N . ASN A 1 203 ? -19.922 11.5 22.562 1 96.31 203 ASN A N 1
ATOM 1615 C CA . ASN A 1 203 ? -21.094 12.062 21.891 1 96.31 203 ASN A CA 1
ATOM 1616 C C . ASN A 1 203 ? -22.109 10.977 21.516 1 96.31 203 ASN A C 1
ATOM 1618 O O . ASN A 1 203 ? -23.312 11.156 21.703 1 96.31 203 ASN A O 1
ATOM 1622 N N . GLN A 1 204 ? -21.609 9.938 20.953 1 95.69 204 GLN A N 1
ATOM 1623 C CA . GLN A 1 204 ? -22.469 8.828 20.562 1 95.69 204 GLN A CA 1
ATOM 1624 C C . GLN A 1 204 ? -23.172 8.234 21.781 1 95.69 204 GLN A C 1
ATOM 1626 O O . GLN A 1 204 ? -24.375 7.961 21.734 1 95.69 204 GLN A O 1
ATOM 1631 N N . ARG A 1 205 ? -22.484 8.078 22.859 1 96.25 205 ARG A N 1
ATOM 1632 C CA . ARG A 1 205 ? -23.094 7.578 24.094 1 96.25 205 ARG A CA 1
ATOM 1633 C C . ARG A 1 205 ? -24.172 8.523 24.594 1 96.25 205 ARG A C 1
ATOM 1635 O O . ARG A 1 205 ? -25.234 8.078 25.031 1 96.25 205 ARG A O 1
ATOM 1642 N N . ALA A 1 206 ? -23.891 9.727 24.562 1 96.69 206 ALA A N 1
ATOM 1643 C CA . ALA A 1 206 ? -24.844 10.742 25 1 96.69 206 ALA A CA 1
ATOM 1644 C C . ALA A 1 206 ? -26.125 10.688 24.172 1 96.69 206 ALA A C 1
ATOM 1646 O O . ALA A 1 206 ? -27.203 10.977 24.688 1 96.69 206 ALA A O 1
ATOM 1647 N N . ARG A 1 207 ? -26.031 10.281 22.969 1 95.56 207 ARG A N 1
ATOM 1648 C CA . ARG A 1 207 ? -27.172 10.172 22.062 1 95.56 207 ARG A CA 1
ATOM 1649 C C . ARG A 1 207 ? -27.844 8.812 22.203 1 95.56 207 ARG A C 1
ATOM 1651 O O . ARG A 1 207 ? -28.781 8.492 21.469 1 95.56 207 ARG A O 1
ATOM 1658 N N . GLY A 1 208 ? -27.297 7.93 23.031 1 95.19 208 GLY A N 1
ATOM 1659 C CA . GLY A 1 208 ? -27.875 6.621 23.281 1 95.19 208 GLY A CA 1
ATOM 1660 C C . GLY A 1 208 ? -27.422 5.562 22.297 1 95.19 208 GLY A C 1
ATOM 1661 O O . GLY A 1 208 ? -28.031 4.5 22.188 1 95.19 208 GLY A O 1
ATOM 1662 N N . GLU A 1 209 ? -26.391 5.898 21.594 1 94.19 209 GLU A N 1
ATOM 1663 C CA . GLU A 1 209 ? -25.844 4.953 20.625 1 94.19 209 GLU A CA 1
ATOM 1664 C C . GLU A 1 209 ? -24.688 4.156 21.234 1 94.19 209 GLU A C 1
ATOM 1666 O O . GLU A 1 209 ? -24 4.641 22.141 1 94.19 209 GLU A O 1
ATOM 1671 N N . GLU A 1 210 ? -24.609 2.924 20.797 1 94.12 210 GLU A N 1
ATOM 1672 C CA . GLU A 1 210 ? -23.438 2.141 21.172 1 94.12 210 GLU A CA 1
ATOM 1673 C C . GLU A 1 210 ? -22.266 2.412 20.234 1 94.12 210 GLU A C 1
ATOM 1675 O O . GLU A 1 210 ? -22.297 2.043 19.062 1 94.12 210 GLU A O 1
ATOM 1680 N N . PRO A 1 211 ? -21.25 3 20.719 1 95 211 PRO A N 1
ATOM 1681 C CA . PRO A 1 211 ? -20.125 3.334 19.844 1 95 211 PRO A CA 1
ATOM 1682 C C . PRO A 1 211 ? -19.406 2.096 19.312 1 95 211 PRO A C 1
ATOM 1684 O O . PRO A 1 211 ? -19.297 1.091 20.016 1 95 211 PRO A O 1
ATOM 1687 N N . ALA A 1 212 ? -18.906 2.186 18.125 1 96.06 212 ALA A N 1
ATOM 1688 C CA . ALA A 1 212 ? -18.188 1.086 17.469 1 96.06 212 ALA A CA 1
ATOM 1689 C C . ALA A 1 212 ? -16.828 0.853 18.141 1 96.06 212 ALA A C 1
ATOM 1691 O O . ALA A 1 212 ? -16.266 -0.238 18.031 1 96.06 212 ALA A O 1
ATOM 1692 N N . ILE A 1 213 ? -16.297 1.927 18.766 1 97.75 213 ILE A N 1
ATOM 1693 C CA . ILE A 1 213 ? -15.055 1.817 19.516 1 97.75 213 ILE A CA 1
ATOM 1694 C C . ILE A 1 213 ? -15.242 2.391 20.922 1 97.75 213 ILE A C 1
ATOM 1696 O O . ILE A 1 213 ? -16.203 3.123 21.172 1 97.75 213 ILE A O 1
ATOM 1700 N N . THR A 1 214 ? -14.32 2.018 21.828 1 97.94 214 THR A N 1
ATOM 1701 C CA . THR A 1 214 ? -14.367 2.482 23.219 1 97.94 214 THR A CA 1
ATOM 1702 C C . THR A 1 214 ? -12.992 2.949 23.672 1 97.94 214 THR A C 1
ATOM 1704 O O . THR A 1 214 ? -12.016 2.873 22.922 1 97.94 214 THR A O 1
ATOM 1707 N N . GLU A 1 215 ? -12.922 3.404 24.891 1 97.88 215 GLU A N 1
ATOM 1708 C CA . GLU A 1 215 ? -11.664 3.816 25.5 1 97.88 215 GLU A CA 1
ATOM 1709 C C . GLU A 1 215 ? -10.664 2.662 25.531 1 97.88 215 GLU A C 1
ATOM 1711 O O . GLU A 1 215 ? -9.453 2.885 25.516 1 97.88 215 GLU A O 1
ATOM 1716 N N . GLU A 1 216 ? -11.164 1.46 25.484 1 97.94 216 GLU A N 1
ATOM 1717 C CA . GLU A 1 216 ? -10.336 0.275 25.656 1 97.94 216 GLU A CA 1
ATOM 1718 C C . GLU A 1 216 ? -9.906 -0.303 24.312 1 97.94 216 GLU A C 1
ATOM 1720 O O . GLU A 1 216 ? -9.102 -1.235 24.25 1 97.94 216 GLU A O 1
ATOM 1725 N N . THR A 1 217 ? -10.438 0.258 23.266 1 98.44 217 THR A N 1
ATOM 1726 C CA . THR A 1 217 ? -10.078 -0.228 21.938 1 98.44 217 THR A CA 1
ATOM 1727 C C . THR A 1 217 ? -8.578 -0.07 21.688 1 98.44 217 THR A C 1
ATOM 1729 O O . THR A 1 217 ? -8.008 0.991 21.969 1 98.44 217 THR A O 1
ATOM 1732 N N . ILE A 1 218 ? -7.949 -1.146 21.219 1 98.62 218 ILE A N 1
ATOM 1733 C CA . ILE A 1 218 ? -6.52 -1.112 20.953 1 98.62 218 ILE A CA 1
ATOM 1734 C C . ILE A 1 218 ? -6.25 -0.296 19.688 1 98.62 218 ILE A C 1
ATOM 1736 O O . ILE A 1 218 ? -6.914 -0.489 18.656 1 98.62 218 ILE A O 1
ATOM 1740 N N . CYS A 1 219 ? -5.363 0.612 19.766 1 98.81 219 CYS A N 1
ATOM 1741 C CA . CYS A 1 219 ? -4.914 1.45 18.656 1 98.81 219 CYS A CA 1
ATOM 1742 C C . CYS A 1 219 ? -3.396 1.398 18.516 1 98.81 219 CYS A C 1
ATOM 1744 O O . CYS A 1 219 ? -2.699 0.948 19.422 1 98.81 219 CYS A O 1
ATOM 1746 N N . VAL A 1 220 ? -2.941 1.783 17.375 1 98.88 220 VAL A N 1
ATOM 1747 C CA . VAL A 1 220 ? -1.509 1.873 17.109 1 98.88 220 VAL A CA 1
ATOM 1748 C C . VAL A 1 220 ? -1.167 3.262 16.578 1 98.88 220 VAL A C 1
ATOM 1750 O O . VAL A 1 220 ? -1.712 3.695 15.562 1 98.88 220 VAL A O 1
ATOM 1753 N N . GLY A 1 221 ? -0.38 3.996 17.297 1 98.81 221 GLY A N 1
ATOM 1754 C CA . GLY A 1 221 ? 0.172 5.25 16.812 1 98.81 221 GLY A CA 1
ATOM 1755 C C . GLY A 1 221 ? 1.52 5.082 16.125 1 98.81 221 GLY A C 1
ATOM 1756 O O . GLY A 1 221 ? 2.377 4.344 16.609 1 98.81 221 GLY A O 1
ATOM 1757 N N . LEU A 1 222 ? 1.68 5.684 15.016 1 98.5 222 LEU A N 1
ATOM 1758 C CA . LEU A 1 222 ? 2.934 5.656 14.273 1 98.5 222 LEU A CA 1
ATOM 1759 C C . LEU A 1 222 ? 3.398 7.07 13.938 1 98.5 222 LEU A C 1
ATOM 1761 O O . LEU A 1 222 ? 2.586 7.93 13.594 1 98.5 222 LEU A O 1
ATOM 1765 N N . ALA A 1 223 ? 4.703 7.297 14 1 97.19 223 ALA A N 1
ATOM 1766 C CA . ALA A 1 223 ? 5.281 8.586 13.625 1 97.19 223 ALA A CA 1
ATOM 1767 C C . ALA A 1 223 ? 6.574 8.391 12.836 1 97.19 223 ALA A C 1
ATOM 1769 O O . ALA A 1 223 ? 7.379 7.516 13.148 1 97.19 223 ALA A O 1
ATOM 1770 N N . ARG A 1 224 ? 6.676 9.219 11.758 1 95.5 224 ARG A N 1
ATOM 1771 C CA . ARG A 1 224 ? 7.879 9.258 10.93 1 95.5 224 ARG A CA 1
ATOM 1772 C C . ARG A 1 224 ? 8.25 7.859 10.445 1 95.5 224 ARG A C 1
ATOM 1774 O O . ARG A 1 224 ? 9.398 7.434 10.578 1 95.5 224 ARG A O 1
ATOM 1781 N N . VAL A 1 225 ? 7.234 7.184 9.961 1 96.06 225 VAL A N 1
ATOM 1782 C CA . VAL A 1 225 ? 7.379 5.812 9.484 1 96.06 225 VAL A CA 1
ATOM 1783 C C . VAL A 1 225 ? 8.461 5.75 8.406 1 96.06 225 VAL A C 1
ATOM 1785 O O . VAL A 1 225 ? 8.477 6.574 7.488 1 96.06 225 VAL A O 1
ATOM 1788 N N . GLY A 1 226 ? 9.391 4.793 8.523 1 92.94 226 GLY A N 1
ATOM 1789 C CA . GLY A 1 226 ? 10.414 4.57 7.52 1 92.94 226 GLY A CA 1
ATOM 1790 C C . GLY A 1 226 ? 11.695 5.34 7.789 1 92.94 226 GLY A C 1
ATOM 1791 O O . GLY A 1 226 ? 12.703 5.141 7.109 1 92.94 226 GLY A O 1
ATOM 1792 N N . SER A 1 227 ? 11.68 6.238 8.711 1 91.81 227 SER A N 1
ATOM 1793 C CA . SER A 1 227 ? 12.867 7.016 9.047 1 91.81 227 SER A CA 1
ATOM 1794 C C . SER A 1 227 ? 13.602 6.418 10.242 1 91.81 227 SER A C 1
ATOM 1796 O O . SER A 1 227 ? 13.109 5.477 10.867 1 91.81 227 SER A O 1
ATOM 1798 N N . GLU A 1 228 ? 14.742 6.988 10.523 1 89.62 228 GLU A N 1
ATOM 1799 C CA . GLU A 1 228 ? 15.523 6.531 11.672 1 89.62 228 GLU A CA 1
ATOM 1800 C C . GLU A 1 228 ? 14.867 6.949 12.984 1 89.62 228 GLU A C 1
ATOM 1802 O O . GLU A 1 228 ? 15.172 6.391 14.039 1 89.62 228 GLU A O 1
ATOM 1807 N N . GLU A 1 229 ? 13.984 7.887 12.938 1 93.19 229 GLU A N 1
ATOM 1808 C CA . GLU A 1 229 ? 13.336 8.398 14.141 1 93.19 229 GLU A CA 1
ATOM 1809 C C . GLU A 1 229 ? 11.945 7.789 14.312 1 93.19 229 GLU A C 1
ATOM 1811 O O . GLU A 1 229 ? 11.133 8.297 15.086 1 93.19 229 GLU A O 1
ATOM 1816 N N . GLN A 1 230 ? 11.711 6.777 13.594 1 95.94 230 GLN A N 1
ATOM 1817 C CA . GLN A 1 230 ? 10.414 6.121 13.641 1 95.94 230 GLN A CA 1
ATOM 1818 C C . GLN A 1 230 ? 10.031 5.754 15.07 1 95.94 230 GLN A C 1
ATOM 1820 O O . GLN A 1 230 ? 10.867 5.262 15.836 1 95.94 230 GLN A O 1
ATOM 1825 N N . LYS A 1 231 ? 8.797 6.059 15.414 1 97.19 231 LYS A N 1
ATOM 1826 C CA . LYS A 1 231 ? 8.227 5.637 16.688 1 97.19 231 LYS A CA 1
ATOM 1827 C C . LYS A 1 231 ? 6.875 4.953 16.484 1 97.19 231 LYS A C 1
ATOM 1829 O O . LYS A 1 231 ? 6.055 5.418 15.695 1 97.19 231 LYS A O 1
ATOM 1834 N N . ILE A 1 232 ? 6.68 3.877 17.125 1 98.06 232 ILE A N 1
ATOM 1835 C CA . ILE A 1 232 ? 5.418 3.139 17.109 1 98.06 232 ILE A CA 1
ATOM 1836 C C . ILE A 1 232 ? 5 2.824 18.547 1 98.06 232 ILE A C 1
ATOM 1838 O O . ILE A 1 232 ? 5.836 2.48 19.391 1 98.06 232 ILE A O 1
ATOM 1842 N N . ALA A 1 233 ? 3.764 2.994 18.828 1 98.56 233 ALA A N 1
ATOM 1843 C CA . ALA A 1 233 ? 3.215 2.646 20.125 1 98.56 233 ALA A CA 1
ATOM 1844 C C . ALA A 1 233 ? 1.84 1.998 20 1 98.56 233 ALA A C 1
ATOM 1846 O O . ALA A 1 233 ? 0.98 2.502 19.266 1 98.56 233 ALA A O 1
ATOM 1847 N N . ALA A 1 234 ? 1.681 0.937 20.641 1 98.62 234 ALA A N 1
ATOM 1848 C CA . ALA A 1 234 ? 0.396 0.243 20.656 1 98.62 234 ALA A CA 1
ATOM 1849 C C . ALA A 1 234 ? -0.231 0.3 22.047 1 98.62 234 ALA A C 1
ATOM 1851 O O . ALA A 1 234 ? 0.428 -0.002 23.047 1 98.62 234 ALA A O 1
ATOM 1852 N N . GLY A 1 235 ? -1.418 0.688 22.141 1 98.25 235 GLY A N 1
ATOM 1853 C CA . GLY A 1 235 ? -2.156 0.792 23.391 1 98.25 235 GLY A CA 1
ATOM 1854 C C . GLY A 1 235 ? -3.625 1.113 23.188 1 98.25 235 GLY A C 1
ATOM 1855 O O . GLY A 1 235 ? -4.121 1.101 22.062 1 98.25 235 GLY A O 1
ATOM 1856 N N . THR A 1 236 ? -4.328 1.338 24.266 1 98.38 236 THR A N 1
ATOM 1857 C CA . THR A 1 236 ? -5.754 1.636 24.203 1 98.38 236 THR A CA 1
ATOM 1858 C C . THR A 1 236 ? -5.988 3.047 23.656 1 98.38 236 THR A C 1
ATOM 1860 O O . THR A 1 236 ? -5.078 3.877 23.672 1 98.38 236 THR A O 1
ATOM 1863 N N . LEU A 1 237 ? -7.215 3.283 23.172 1 98.56 237 LEU A N 1
ATOM 1864 C CA . LEU A 1 237 ? -7.582 4.621 22.719 1 98.56 237 LEU A CA 1
ATOM 1865 C C . LEU A 1 237 ? -7.359 5.648 23.812 1 98.56 237 LEU A C 1
ATOM 1867 O O . LEU A 1 237 ? -6.855 6.742 23.562 1 98.56 237 LEU A O 1
ATOM 1871 N N . LYS A 1 238 ? -7.711 5.32 25.031 1 98.06 238 LYS A N 1
ATOM 1872 C CA . LYS A 1 238 ? -7.508 6.203 26.172 1 98.06 238 LYS A CA 1
ATOM 1873 C C . LYS A 1 238 ? -6.031 6.547 26.344 1 98.06 238 LYS A C 1
ATOM 1875 O O . LYS A 1 238 ? -5.676 7.711 26.547 1 98.06 238 LYS A O 1
ATOM 1880 N N . GLN A 1 239 ? -5.18 5.562 26.234 1 97.88 239 GLN A N 1
ATOM 1881 C CA . GLN A 1 239 ? -3.74 5.766 26.359 1 97.88 239 GLN A CA 1
ATOM 1882 C C . GLN A 1 239 ? -3.205 6.637 25.219 1 97.88 239 GLN A C 1
ATOM 1884 O O . GLN A 1 239 ? -2.324 7.473 25.438 1 97.88 239 GLN A O 1
ATOM 1889 N N . MET A 1 240 ? -3.764 6.457 24.047 1 98.12 240 MET A N 1
ATOM 1890 C CA . MET A 1 240 ? -3.326 7.203 22.875 1 98.12 240 MET A CA 1
ATOM 1891 C C . MET A 1 240 ? -3.576 8.695 23.047 1 98.12 240 MET A C 1
ATOM 1893 O O . MET A 1 240 ? -2.902 9.523 22.422 1 98.12 240 MET A O 1
ATOM 1897 N N . CYS A 1 241 ? -4.547 9.078 23.875 1 97.88 241 CYS A N 1
ATOM 1898 C CA . CYS A 1 241 ? -4.922 10.477 24.062 1 97.88 241 CYS A CA 1
ATOM 1899 C C . CYS A 1 241 ? -3.787 11.266 24.703 1 97.88 241 CYS A C 1
ATOM 1901 O O . CYS A 1 241 ? -3.781 12.492 24.656 1 97.88 241 CYS A O 1
ATOM 1903 N N . THR A 1 242 ? -2.814 10.578 25.25 1 96.62 242 THR A N 1
ATOM 1904 C CA . THR A 1 242 ? -1.768 11.289 25.969 1 96.62 242 THR A CA 1
ATOM 1905 C C . THR A 1 242 ? -0.389 10.922 25.438 1 96.62 242 THR A C 1
ATOM 1907 O O . THR A 1 242 ? 0.629 11.406 25.922 1 96.62 242 THR A O 1
ATOM 1910 N N . VAL A 1 243 ? -0.321 10.109 24.453 1 97 243 VAL A N 1
ATOM 1911 C CA . VAL A 1 243 ? 0.943 9.578 23.953 1 97 243 VAL A CA 1
ATOM 1912 C C . VAL A 1 243 ? 1.714 10.672 23.219 1 97 243 VAL A C 1
ATOM 1914 O O . VAL A 1 243 ? 1.119 11.5 22.531 1 97 243 VAL A O 1
ATOM 1917 N N . ASP A 1 244 ? 2.99 10.719 23.422 1 97 244 ASP A N 1
ATOM 1918 C CA . ASP A 1 244 ? 3.875 11.609 22.688 1 97 244 ASP A CA 1
ATOM 1919 C C . ASP A 1 244 ? 4.836 10.828 21.797 1 97 244 ASP A C 1
ATOM 1921 O O . ASP A 1 244 ? 5.789 10.219 22.297 1 97 244 ASP A O 1
ATOM 1925 N N . LEU A 1 245 ? 4.602 10.898 20.5 1 96.94 245 LEU A N 1
ATOM 1926 C CA . LEU A 1 245 ? 5.43 10.148 19.562 1 96.94 245 LEU A CA 1
ATOM 1927 C C . LEU A 1 245 ? 6.457 11.062 18.891 1 96.94 245 LEU A C 1
ATOM 1929 O O . LEU A 1 245 ? 7.191 10.625 18 1 96.94 245 LEU A O 1
ATOM 1933 N N . GLY A 1 246 ? 6.508 12.266 19.297 1 94.88 246 GLY A N 1
ATOM 1934 C CA . GLY A 1 246 ? 7.516 13.188 18.781 1 94.88 246 GLY A CA 1
ATOM 1935 C C . GLY A 1 246 ? 7.043 13.969 17.562 1 94.88 246 GLY A C 1
ATOM 1936 O O . GLY A 1 246 ? 5.887 14.391 17.5 1 94.88 246 GLY A O 1
ATOM 1937 N N . GLY A 1 247 ? 7.891 14.305 16.641 1 92.88 247 GLY A N 1
ATOM 1938 C CA . GLY A 1 247 ? 7.633 15.164 15.5 1 92.88 247 GLY A CA 1
ATOM 1939 C C . GLY A 1 247 ? 6.77 14.5 14.438 1 92.88 247 GLY A C 1
ATOM 1940 O O . GLY A 1 247 ? 6.434 13.32 14.555 1 92.88 247 GLY A O 1
ATOM 1941 N N . PRO A 1 248 ? 6.406 15.258 13.469 1 92.62 248 PRO A N 1
ATOM 1942 C CA . PRO A 1 248 ? 5.609 14.734 12.352 1 92.62 248 PRO A CA 1
ATOM 1943 C C . PRO A 1 248 ? 6.422 13.852 11.406 1 92.62 248 PRO A C 1
ATOM 1945 O O . PRO A 1 248 ? 7.656 13.906 11.414 1 92.62 248 PRO A O 1
ATOM 1948 N N . LEU A 1 249 ? 5.609 13.07 10.641 1 93.75 249 LEU A N 1
ATOM 1949 C CA . LEU A 1 249 ? 4.172 12.914 10.43 1 93.75 249 LEU A CA 1
ATOM 1950 C C . LEU A 1 249 ? 3.629 11.734 11.227 1 93.75 249 LEU A C 1
ATOM 1952 O O . LEU A 1 249 ? 4.336 10.742 11.438 1 93.75 249 LEU A O 1
ATOM 1956 N N . HIS A 1 250 ? 2.389 11.867 11.625 1 97.31 250 HIS A N 1
ATOM 1957 C CA . HIS A 1 250 ? 1.742 10.836 12.422 1 97.31 250 HIS A CA 1
ATOM 1958 C C . HIS A 1 250 ? 0.666 10.109 11.617 1 97.31 250 HIS A C 1
ATOM 1960 O O . HIS A 1 250 ? 0.102 10.672 10.68 1 97.31 250 HIS A O 1
ATOM 1966 N N . SER A 1 251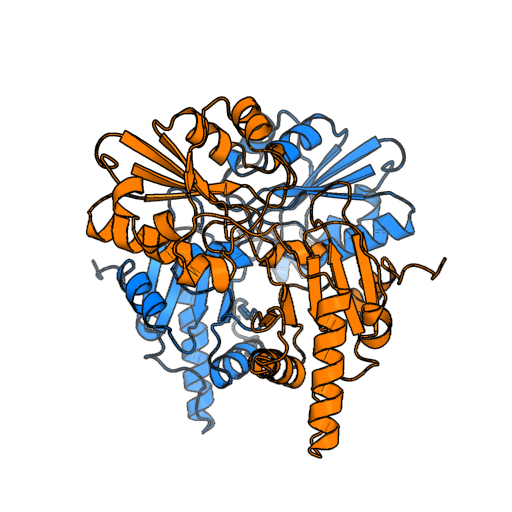 ? 0.423 8.875 11.906 1 98.12 251 SER A N 1
ATOM 1967 C CA . SER A 1 251 ? -0.727 8.07 11.5 1 98.12 251 SER A CA 1
ATOM 1968 C C . SER A 1 251 ? -1.29 7.281 12.68 1 98.12 251 SER A C 1
ATOM 1970 O O . SER A 1 251 ? -0.568 6.977 13.633 1 98.12 251 SER A O 1
ATOM 1972 N N . LEU A 1 252 ? -2.561 7.043 12.648 1 98.88 252 LEU A N 1
ATOM 1973 C CA . LEU A 1 252 ? -3.23 6.277 13.688 1 98.88 252 LEU A CA 1
ATOM 1974 C C . LEU A 1 252 ? -3.982 5.09 13.102 1 98.88 252 LEU A C 1
ATOM 1976 O O . LEU A 1 252 ? -4.637 5.223 12.062 1 98.88 252 LEU A O 1
ATOM 1980 N N . ILE A 1 253 ? -3.859 3.963 13.711 1 98.88 253 ILE A N 1
ATOM 1981 C CA . ILE A 1 253 ? -4.633 2.797 13.297 1 98.88 253 ILE A CA 1
ATOM 1982 C C . ILE A 1 253 ? -5.59 2.393 14.414 1 98.88 253 ILE A C 1
ATOM 1984 O O . ILE A 1 253 ? -5.191 2.289 15.578 1 98.88 253 ILE A O 1
ATOM 1988 N N . ILE A 1 254 ? -6.809 2.252 14.094 1 98.88 254 ILE A N 1
ATOM 1989 C CA . ILE A 1 254 ? -7.805 1.644 14.969 1 98.88 254 ILE A CA 1
ATOM 1990 C C . ILE A 1 254 ? -7.969 0.168 14.609 1 98.88 254 ILE A C 1
ATOM 1992 O O . ILE A 1 254 ? -8.359 -0.167 13.492 1 98.88 254 ILE A O 1
ATOM 1996 N N . THR A 1 255 ? -7.719 -0.701 15.555 1 98.75 255 THR A N 1
ATOM 1997 C CA . THR A 1 255 ? -7.656 -2.121 15.219 1 98.75 255 THR A CA 1
ATOM 1998 C C . THR A 1 255 ? -9.055 -2.732 15.211 1 98.75 255 THR A C 1
ATOM 2000 O O . THR A 1 255 ? -9.945 -2.266 15.922 1 98.75 255 THR A O 1
ATOM 2003 N N . GLY A 1 256 ? -9.25 -3.703 14.289 1 98.06 256 GLY A N 1
ATOM 2004 C CA . GLY A 1 256 ? -10.383 -4.617 14.352 1 98.06 256 GLY A CA 1
ATOM 2005 C C . GLY A 1 256 ? -10.078 -5.883 15.133 1 98.06 256 GLY A C 1
ATOM 2006 O O . GLY A 1 256 ? -9.578 -5.828 16.25 1 98.06 256 GLY A O 1
ATOM 2007 N N . ASN A 1 257 ? -10.445 -7.012 14.547 1 97.69 257 ASN A N 1
ATOM 2008 C CA . ASN A 1 257 ? -10.062 -8.289 15.141 1 97.69 257 ASN A CA 1
ATOM 2009 C C . ASN A 1 257 ? -8.57 -8.562 14.977 1 97.69 257 ASN A C 1
ATOM 2011 O O . ASN A 1 257 ? -8.039 -8.508 13.867 1 97.69 257 ASN A O 1
ATOM 2015 N N . LEU A 1 258 ? -7.992 -8.891 16.031 1 97.38 258 LEU A N 1
ATOM 2016 C CA . LEU A 1 258 ? -6.551 -9.094 16 1 97.38 258 LEU A CA 1
ATOM 2017 C C . LEU A 1 258 ? -6.215 -10.578 15.836 1 97.38 258 LEU A C 1
ATOM 2019 O O . LEU A 1 258 ? -6.688 -11.414 16.609 1 97.38 258 LEU A O 1
ATOM 2023 N N . HIS A 1 259 ? -5.477 -10.844 14.844 1 94.88 259 HIS A N 1
ATOM 2024 C CA . HIS A 1 259 ? -4.867 -12.164 14.719 1 94.88 259 HIS A CA 1
ATOM 2025 C C . HIS A 1 259 ? -3.803 -12.383 15.789 1 94.88 259 HIS A C 1
ATOM 2027 O O . HIS A 1 259 ? -3.123 -11.438 16.203 1 94.88 259 HIS A O 1
ATOM 2033 N N . PRO A 1 260 ? -3.578 -13.633 16.234 1 94.44 260 PRO A N 1
ATOM 2034 C CA . PRO A 1 260 ? -2.576 -13.898 17.281 1 94.44 260 PRO A CA 1
ATOM 2035 C C . PRO A 1 260 ? -1.195 -13.359 16.922 1 94.44 260 PRO A C 1
ATOM 2037 O O . PRO A 1 260 ? -0.501 -12.812 17.781 1 94.44 260 PRO A O 1
ATOM 2040 N N . LEU A 1 261 ? -0.841 -13.508 15.695 1 93.06 261 LEU A N 1
ATOM 2041 C CA . LEU A 1 261 ? 0.454 -13 15.25 1 93.06 261 LEU A CA 1
ATOM 2042 C C . LEU A 1 261 ? 0.524 -11.484 15.391 1 93.06 261 LEU A C 1
ATOM 2044 O O . LEU A 1 261 ? 1.573 -10.938 15.734 1 93.06 261 LEU A O 1
ATOM 2048 N N . GLU A 1 262 ? -0.589 -10.789 15.086 1 96.25 262 GLU A N 1
ATOM 2049 C CA . GLU A 1 262 ? -0.641 -9.336 15.242 1 96.25 262 GLU A CA 1
ATOM 2050 C C . GLU A 1 262 ? -0.471 -8.938 16.703 1 96.25 262 GLU A C 1
ATOM 2052 O O . GLU A 1 262 ? 0.221 -7.961 17 1 96.25 262 GLU A O 1
ATOM 2057 N N . VAL A 1 263 ? -1.087 -9.711 17.562 1 96.94 263 VAL A N 1
ATOM 2058 C CA . VAL A 1 263 ? -0.983 -9.438 19 1 96.94 263 VAL A CA 1
ATOM 2059 C C . VAL A 1 263 ? 0.477 -9.523 19.438 1 96.94 263 VAL A C 1
ATOM 2061 O O . VAL A 1 263 ? 0.977 -8.641 20.141 1 96.94 263 VAL A O 1
ATOM 2064 N N . GLU A 1 264 ? 1.136 -10.547 19 1 95.31 264 GLU A N 1
ATOM 2065 C CA . GLU A 1 264 ? 2.539 -10.742 19.359 1 95.31 264 GLU A CA 1
ATOM 2066 C C . GLU A 1 264 ? 3.406 -9.609 18.812 1 95.31 264 GLU A C 1
ATOM 2068 O O . GLU A 1 264 ? 4.312 -9.133 19.5 1 95.31 264 GLU A O 1
ATOM 2073 N N . MET A 1 265 ? 3.115 -9.195 17.656 1 96.12 265 MET A N 1
ATOM 2074 C CA . MET A 1 265 ? 3.885 -8.117 17.047 1 96.12 265 MET A CA 1
ATOM 2075 C C . MET A 1 265 ? 3.666 -6.805 17.781 1 96.12 265 MET A C 1
ATOM 2077 O O . MET A 1 265 ? 4.617 -6.059 18.031 1 96.12 265 MET A O 1
ATOM 2081 N N . LEU A 1 266 ? 2.418 -6.504 18.141 1 97.25 266 LEU A N 1
ATOM 2082 C CA . LEU A 1 266 ? 2.092 -5.246 18.797 1 97.25 266 LEU A CA 1
ATOM 2083 C C . LEU A 1 266 ? 2.766 -5.156 20.156 1 97.25 266 LEU A C 1
ATOM 2085 O O . LEU A 1 266 ? 3.043 -4.059 20.641 1 97.25 266 LEU A O 1
ATOM 2089 N N . LYS A 1 267 ? 3.08 -6.301 20.766 1 96.69 267 LYS A N 1
ATOM 2090 C CA . LYS A 1 267 ? 3.766 -6.324 22.062 1 96.69 267 LYS A CA 1
ATOM 2091 C C . LYS A 1 267 ? 5.164 -5.73 21.953 1 96.69 267 LYS A C 1
ATOM 2093 O O . LYS A 1 267 ? 5.758 -5.336 22.953 1 96.69 267 LYS A O 1
ATOM 2098 N N . LEU A 1 268 ? 5.699 -5.754 20.781 1 95.62 268 LEU A N 1
ATOM 2099 C CA . LEU A 1 268 ? 7.023 -5.188 20.562 1 95.62 268 LEU A CA 1
ATOM 2100 C C . LEU A 1 268 ? 7 -3.67 20.719 1 95.62 268 LEU A C 1
ATOM 2102 O O . LEU A 1 268 ? 8.055 -3.033 20.812 1 95.62 268 LEU A O 1
ATOM 2106 N N . PHE A 1 269 ? 5.773 -3.07 20.703 1 97.06 269 PHE A N 1
ATOM 2107 C CA . PHE A 1 269 ? 5.641 -1.618 20.703 1 97.06 269 PHE A CA 1
ATOM 2108 C C . PHE A 1 269 ? 4.758 -1.157 21.859 1 97.06 269 PHE A C 1
ATOM 2110 O O . PHE A 1 269 ? 3.719 -0.529 21.625 1 97.06 269 PHE A O 1
ATOM 2117 N N . PRO A 1 270 ? 5.195 -1.316 22.984 1 95.38 270 PRO A N 1
ATOM 2118 C CA . PRO A 1 270 ? 4.387 -0.91 24.125 1 95.38 270 PRO A CA 1
ATOM 2119 C C . PRO A 1 270 ? 4.27 0.607 24.266 1 95.38 270 PRO A C 1
ATOM 2121 O O . PRO A 1 270 ? 5.098 1.344 23.719 1 95.38 270 PRO A O 1
ATOM 2124 N N . MET A 1 271 ? 3.283 1.04 24.984 1 94.81 271 MET A N 1
ATOM 2125 C CA . MET A 1 271 ? 3.109 2.459 25.281 1 94.81 271 MET A CA 1
ATOM 2126 C C . MET A 1 271 ? 4.309 3.004 26.047 1 94.81 271 MET A C 1
ATOM 2128 O O . MET A 1 271 ? 4.828 2.34 26.953 1 94.81 271 MET A O 1
ATOM 2132 N N . PRO A 1 272 ? 4.734 4.156 25.578 1 89 272 PRO A N 1
ATOM 2133 C CA . PRO A 1 272 ? 5.832 4.75 26.344 1 89 272 PRO A CA 1
ATOM 2134 C C . PRO A 1 272 ? 5.445 5.031 27.797 1 89 272 PRO A C 1
ATOM 2136 O O . PRO A 1 272 ? 4.289 5.355 28.078 1 89 272 PRO A O 1
ATOM 2139 N N . GLU A 1 273 ? 6.281 4.574 28.75 1 75.19 273 GLU A N 1
ATOM 2140 C CA . GLU A 1 273 ? 6.055 4.836 30.172 1 75.19 273 GLU A CA 1
ATOM 2141 C C . GLU A 1 273 ? 5.969 6.332 30.453 1 75.19 273 GLU A C 1
ATOM 2143 O O . GLU A 1 273 ? 6.637 7.133 29.797 1 75.19 273 GLU A O 1
ATOM 2148 N N . ASP A 1 274 ? 4.871 6.801 30.969 1 62.16 274 ASP A N 1
ATOM 2149 C CA . ASP A 1 274 ? 4.781 8.188 31.438 1 62.16 274 ASP A CA 1
ATOM 2150 C C . ASP A 1 274 ? 6.035 8.594 32.219 1 62.16 274 ASP A C 1
ATOM 2152 O O . ASP A 1 274 ? 6.48 7.867 33.094 1 62.16 274 ASP A O 1
ATOM 2156 N N . ASP A 1 275 ? 7.074 9.188 31.578 1 44.44 275 ASP A N 1
ATOM 2157 C CA . ASP A 1 275 ? 8.047 9.781 32.5 1 44.44 275 ASP A CA 1
ATOM 2158 C C . ASP A 1 275 ? 7.359 10.672 33.531 1 44.44 275 ASP A C 1
ATOM 2160 O O . ASP A 1 275 ? 6.418 11.398 33.219 1 44.44 275 ASP A O 1
ATOM 2164 N N . MET B 1 1 ? 23.047 -7.172 12.617 1 95.62 1 MET B N 1
ATOM 2165 C CA . MET B 1 1 ? 21.734 -6.559 12.406 1 95.62 1 MET B CA 1
ATOM 2166 C C . MET B 1 1 ? 21.031 -7.176 11.203 1 95.62 1 MET B C 1
ATOM 2168 O O . MET B 1 1 ? 21.688 -7.617 10.258 1 95.62 1 MET B O 1
ATOM 2172 N N . LEU B 1 2 ? 19.719 -7.258 11.312 1 97.25 2 LEU B N 1
ATOM 2173 C CA . LEU B 1 2 ? 18.906 -7.781 10.219 1 97.25 2 LEU B CA 1
ATOM 2174 C C . LEU B 1 2 ? 18.203 -6.652 9.477 1 97.25 2 LEU B C 1
ATOM 2176 O O . LEU B 1 2 ? 17.484 -5.855 10.078 1 97.25 2 LEU B O 1
ATOM 2180 N N . TYR B 1 3 ? 18.453 -6.594 8.203 1 97.62 3 TYR B N 1
ATOM 2181 C CA . TYR B 1 3 ? 17.75 -5.637 7.352 1 97.62 3 TYR B CA 1
ATOM 2182 C C . TYR B 1 3 ? 16.719 -6.34 6.477 1 97.62 3 TYR B C 1
ATOM 2184 O O . TYR B 1 3 ? 17.047 -7.258 5.723 1 97.62 3 TYR B O 1
ATOM 2192 N N . LEU B 1 4 ? 15.508 -5.977 6.641 1 97.56 4 LEU B N 1
ATOM 2193 C CA . LEU B 1 4 ? 14.492 -6.387 5.68 1 97.56 4 LEU B CA 1
ATOM 2194 C C . LEU B 1 4 ? 14.289 -5.316 4.613 1 97.56 4 LEU B C 1
ATOM 2196 O O . LEU B 1 4 ? 13.867 -4.199 4.918 1 97.56 4 LEU B O 1
ATOM 2200 N N . ILE B 1 5 ? 14.531 -5.699 3.355 1 97.31 5 ILE B N 1
ATOM 2201 C CA . ILE B 1 5 ? 14.578 -4.699 2.299 1 97.31 5 ILE B CA 1
ATOM 2202 C C . ILE B 1 5 ? 13.57 -5.055 1.204 1 97.31 5 ILE B C 1
ATOM 2204 O O . ILE B 1 5 ? 13.633 -6.141 0.627 1 97.31 5 ILE B O 1
ATOM 2208 N N . GLY B 1 6 ? 12.656 -4.141 0.937 1 96.88 6 GLY B N 1
ATOM 2209 C CA . GLY B 1 6 ? 11.75 -4.297 -0.19 1 96.88 6 GLY B CA 1
ATOM 2210 C C . GLY B 1 6 ? 12.398 -3.994 -1.526 1 96.88 6 GLY B C 1
ATOM 2211 O O . GLY B 1 6 ? 13.117 -3.002 -1.663 1 96.88 6 GLY B O 1
ATOM 2212 N N . LEU B 1 7 ? 12.094 -4.793 -2.51 1 96.06 7 LEU B N 1
ATOM 2213 C CA . LEU B 1 7 ? 12.734 -4.668 -3.814 1 96.06 7 LEU B CA 1
ATOM 2214 C C . LEU B 1 7 ? 11.82 -3.949 -4.801 1 96.06 7 LEU B C 1
ATOM 2216 O O . LEU B 1 7 ? 12.234 -3.617 -5.914 1 96.06 7 LEU B O 1
ATOM 2220 N N . GLY B 1 8 ? 10.586 -3.771 -4.395 1 94.94 8 GLY B N 1
ATOM 2221 C CA . GLY B 1 8 ? 9.633 -3.195 -5.324 1 94.94 8 GLY B CA 1
ATOM 2222 C C . GLY B 1 8 ? 8.961 -4.227 -6.215 1 94.94 8 GLY B C 1
ATOM 2223 O O . GLY B 1 8 ? 8.781 -5.379 -5.809 1 94.94 8 GLY B O 1
ATOM 2224 N N . LEU B 1 9 ? 8.555 -3.922 -7.371 1 91.69 9 LEU B N 1
ATOM 2225 C CA . LEU B 1 9 ? 7.547 -4.68 -8.094 1 91.69 9 LEU B CA 1
ATOM 2226 C C . LEU B 1 9 ? 8.195 -5.609 -9.125 1 91.69 9 LEU B C 1
ATOM 2228 O O . LEU B 1 9 ? 7.664 -6.68 -9.422 1 91.69 9 LEU B O 1
ATOM 2232 N N . GLY B 1 10 ? 9.359 -5.184 -9.797 1 81.44 10 GLY B N 1
ATOM 2233 C CA . GLY B 1 10 ? 9.711 -6.16 -10.812 1 81.44 10 GLY B CA 1
ATOM 2234 C C . GLY B 1 10 ? 11.117 -5.992 -11.344 1 81.44 10 GLY B C 1
ATOM 2235 O O . GLY B 1 10 ? 11.742 -6.957 -11.789 1 81.44 10 GLY B O 1
ATOM 2236 N N . ASP B 1 11 ? 11.672 -4.879 -11.297 1 87.62 11 ASP B N 1
ATOM 2237 C CA . ASP B 1 11 ? 12.945 -4.602 -11.953 1 87.62 11 ASP B CA 1
ATOM 2238 C C . ASP B 1 11 ? 14.062 -4.453 -10.93 1 87.62 11 ASP B C 1
ATOM 2240 O O . ASP B 1 11 ? 13.82 -4.094 -9.773 1 87.62 11 ASP B O 1
ATOM 2244 N N . ALA B 1 12 ? 15.266 -4.754 -11.398 1 92.12 12 ALA B N 1
ATOM 2245 C CA . ALA B 1 12 ? 16.422 -4.645 -10.516 1 92.12 12 ALA B CA 1
ATOM 2246 C C . ALA B 1 12 ? 16.594 -3.215 -10 1 92.12 12 ALA B C 1
ATOM 2248 O O . ALA B 1 12 ? 17.062 -3 -8.883 1 92.12 12 ALA B O 1
ATOM 2249 N N . GLU B 1 13 ? 16.125 -2.311 -10.797 1 95.69 13 GLU B N 1
ATOM 2250 C CA . GLU B 1 13 ? 16.344 -0.908 -10.453 1 95.69 13 GLU B CA 1
ATOM 2251 C C . GLU B 1 13 ? 15.188 -0.363 -9.625 1 95.69 13 GLU B C 1
ATOM 2253 O O . GLU B 1 13 ? 15.18 0.812 -9.25 1 95.69 13 GLU B O 1
ATOM 2258 N N . ASP B 1 14 ? 14.266 -1.225 -9.289 1 96.25 14 ASP B N 1
ATOM 2259 C CA . ASP B 1 14 ? 13.125 -0.8 -8.477 1 96.25 14 ASP B CA 1
ATOM 2260 C C . ASP B 1 14 ? 13.516 -0.675 -7.004 1 96.25 14 ASP B C 1
ATOM 2262 O O . ASP B 1 14 ? 12.758 -0.12 -6.203 1 96.25 14 ASP B O 1
ATOM 2266 N N . ILE B 1 15 ? 14.688 -1.153 -6.633 1 97.31 15 ILE B N 1
ATOM 2267 C CA . ILE B 1 15 ? 15.164 -1.018 -5.262 1 97.31 15 ILE B CA 1
ATOM 2268 C C . ILE B 1 15 ? 15.461 0.451 -4.961 1 97.31 15 ILE B C 1
ATOM 2270 O O . ILE B 1 15 ? 15.805 1.219 -5.863 1 97.31 15 ILE B O 1
ATOM 2274 N N . THR B 1 16 ? 15.258 0.893 -3.754 1 98.19 16 THR B N 1
ATOM 2275 C CA . THR B 1 16 ? 15.578 2.26 -3.357 1 98.19 16 THR B CA 1
ATOM 2276 C C . THR B 1 16 ? 17.094 2.461 -3.289 1 98.19 16 THR B C 1
ATOM 2278 O O . THR B 1 16 ? 17.844 1.498 -3.123 1 98.19 16 THR B O 1
ATOM 2281 N N . VAL B 1 17 ? 17.484 3.703 -3.396 1 98.12 17 VAL B N 1
ATOM 2282 C CA . VAL B 1 17 ? 18.906 4.02 -3.236 1 98.12 17 VAL B CA 1
ATOM 2283 C C . VAL B 1 17 ? 19.375 3.572 -1.854 1 98.12 17 VAL B C 1
ATOM 2285 O O . VAL B 1 17 ? 20.422 2.938 -1.727 1 98.12 17 VAL B O 1
ATOM 2288 N N . LYS B 1 18 ? 18.562 3.855 -0.854 1 97.19 18 LYS B N 1
ATOM 2289 C CA . LYS B 1 18 ? 18.844 3.441 0.517 1 97.19 18 LYS B CA 1
ATOM 2290 C C . LYS B 1 18 ? 19 1.927 0.612 1 97.19 18 LYS B C 1
ATOM 2292 O O . LYS B 1 18 ? 19.969 1.435 1.213 1 97.19 18 LYS B O 1
ATOM 2297 N N . GLY B 1 19 ? 18.062 1.2 0.03 1 97.81 19 GLY B N 1
ATOM 2298 C CA . GLY B 1 19 ? 18.125 -0.252 0.035 1 97.81 19 GLY B CA 1
ATOM 2299 C C . GLY B 1 19 ? 19.359 -0.799 -0.65 1 97.81 19 GLY B C 1
ATOM 2300 O O . GLY B 1 19 ? 20.016 -1.715 -0.138 1 97.81 19 GLY B O 1
ATOM 2301 N N . LEU B 1 20 ? 19.672 -0.242 -1.794 1 98.25 20 LEU B N 1
ATOM 2302 C CA . LEU B 1 20 ? 20.844 -0.689 -2.555 1 98.25 20 LEU B CA 1
ATOM 2303 C C . LEU B 1 20 ? 22.125 -0.49 -1.754 1 98.25 20 LEU B C 1
ATOM 2305 O O . LEU B 1 20 ? 22.969 -1.382 -1.704 1 98.25 20 LEU B O 1
ATOM 2309 N N . GLU B 1 21 ? 22.266 0.649 -1.12 1 97.62 21 GLU B N 1
ATOM 2310 C CA . GLU B 1 21 ? 23.453 0.941 -0.328 1 97.62 21 GLU B CA 1
ATOM 2311 C C . GLU B 1 21 ? 23.594 -0.034 0.838 1 97.62 21 GLU B C 1
ATOM 2313 O O . GLU B 1 21 ? 24.703 -0.476 1.156 1 97.62 21 GLU B O 1
ATOM 2318 N N . ILE B 1 22 ? 22.531 -0.372 1.485 1 97.81 22 ILE B N 1
ATOM 2319 C CA . ILE B 1 22 ? 22.547 -1.311 2.604 1 97.81 22 ILE B CA 1
ATOM 2320 C C . ILE B 1 22 ? 22.938 -2.697 2.105 1 97.81 22 ILE B C 1
ATOM 2322 O O . ILE B 1 22 ? 23.766 -3.373 2.725 1 97.81 22 ILE B O 1
ATOM 2326 N N . VAL B 1 23 ? 22.344 -3.113 0.966 1 98 23 VAL B N 1
ATOM 2327 C CA . VAL B 1 23 ? 22.641 -4.422 0.394 1 98 23 VAL B CA 1
ATOM 2328 C C . VAL B 1 23 ? 24.141 -4.547 0.143 1 98 23 VAL B C 1
ATOM 2330 O O . VAL B 1 23 ? 24.766 -5.562 0.483 1 98 23 VAL B O 1
ATOM 2333 N N . LYS B 1 24 ? 24.75 -3.547 -0.386 1 97.19 24 LYS B N 1
ATOM 2334 C CA . LYS B 1 24 ? 26.172 -3.551 -0.728 1 97.19 24 LYS B CA 1
ATOM 2335 C C . LYS B 1 24 ? 27.031 -3.686 0.521 1 97.19 24 LYS B C 1
ATOM 2337 O O . LYS B 1 24 ? 28.141 -4.223 0.459 1 97.19 24 LYS B O 1
ATOM 2342 N N . LYS B 1 25 ? 26.578 -3.299 1.646 1 96.5 25 LYS B N 1
ATOM 2343 C CA . LYS B 1 25 ? 27.359 -3.266 2.877 1 96.5 25 LYS B CA 1
ATOM 2344 C C . LYS B 1 25 ? 27.141 -4.531 3.699 1 96.5 25 LYS B C 1
ATOM 2346 O O . LYS B 1 25 ? 27.922 -4.816 4.621 1 96.5 25 LYS B O 1
ATOM 2351 N N . CYS B 1 26 ? 26.141 -5.285 3.459 1 97.25 26 CYS B N 1
ATOM 2352 C CA . CYS B 1 26 ? 25.797 -6.453 4.258 1 97.25 26 CYS B CA 1
ATOM 2353 C C . CYS B 1 26 ? 26.734 -7.617 3.951 1 97.25 26 CYS B C 1
ATOM 2355 O O . CYS B 1 26 ? 27.266 -7.715 2.848 1 97.25 26 CYS B O 1
ATOM 2357 N N . ASN B 1 27 ? 26.891 -8.461 4.918 1 96.62 27 ASN B N 1
ATOM 2358 C CA . ASN B 1 27 ? 27.766 -9.617 4.801 1 96.62 27 ASN B CA 1
ATOM 2359 C C . ASN B 1 27 ? 27.078 -10.773 4.086 1 96.62 27 ASN B C 1
ATOM 2361 O O . ASN B 1 27 ? 27.719 -11.523 3.338 1 96.62 27 ASN B O 1
ATOM 2365 N N . ARG B 1 28 ? 25.844 -10.969 4.359 1 96.69 28 ARG B N 1
ATOM 2366 C CA . ARG B 1 28 ? 25.031 -12.031 3.787 1 96.69 28 ARG B CA 1
ATOM 2367 C C . ARG B 1 28 ? 23.688 -11.484 3.289 1 96.69 28 ARG B C 1
ATOM 2369 O O . ARG B 1 28 ? 23.047 -10.68 3.971 1 96.69 28 ARG B O 1
ATOM 2376 N N . VAL B 1 29 ? 23.375 -11.914 2.096 1 97.31 29 VAL B N 1
ATOM 2377 C CA . VAL B 1 29 ? 22.156 -11.375 1.48 1 97.31 29 VAL B CA 1
ATOM 2378 C C . VAL B 1 29 ? 21.266 -12.523 1.014 1 97.31 29 VAL B C 1
ATOM 2380 O O . VAL B 1 29 ? 21.672 -13.344 0.19 1 97.31 29 VAL B O 1
ATOM 2383 N N . TYR B 1 30 ? 20.047 -12.531 1.552 1 96.25 30 TYR B N 1
ATOM 2384 C CA . TYR B 1 30 ? 19.062 -13.539 1.183 1 96.25 30 TYR B CA 1
ATOM 2385 C C . TYR B 1 30 ? 18 -12.953 0.264 1 96.25 30 TYR B C 1
ATOM 2387 O O . TYR B 1 30 ? 17.562 -11.812 0.451 1 96.25 30 TYR B O 1
ATOM 2395 N N . LEU B 1 31 ? 17.609 -13.719 -0.747 1 94.44 31 LEU B N 1
ATOM 2396 C CA . LEU B 1 31 ? 16.516 -13.359 -1.636 1 94.44 31 LEU B CA 1
ATOM 2397 C C . LEU B 1 31 ? 15.328 -14.297 -1.427 1 94.44 31 LEU B C 1
ATOM 2399 O O . LEU B 1 31 ? 15.43 -15.5 -1.67 1 94.44 31 LEU B O 1
ATOM 2403 N N . GLU B 1 32 ? 14.273 -13.656 -0.933 1 89.62 32 GLU B N 1
ATOM 2404 C CA . GLU B 1 32 ? 13.031 -14.414 -0.791 1 89.62 32 GLU B CA 1
ATOM 2405 C C . GLU B 1 32 ? 12.5 -14.867 -2.148 1 89.62 32 GLU B C 1
ATOM 2407 O O . GLU B 1 32 ? 12.484 -14.086 -3.104 1 89.62 32 GLU B O 1
ATOM 2412 N N . SER B 1 33 ? 12.031 -16.172 -2.34 1 80.75 33 SER B N 1
ATOM 2413 C CA . SER B 1 33 ? 11.695 -16.641 -3.68 1 80.75 33 SER B CA 1
ATOM 2414 C C . SER B 1 33 ? 10.406 -17.453 -3.674 1 80.75 33 SER B C 1
ATOM 2416 O O . SER B 1 33 ? 10.258 -18.391 -4.461 1 80.75 33 SER B O 1
ATOM 2418 N N . TYR B 1 34 ? 9.461 -17.094 -2.809 1 76.25 34 TYR B N 1
ATOM 2419 C CA . TYR B 1 34 ? 8.273 -17.953 -2.828 1 76.25 34 TYR B CA 1
ATOM 2420 C C . TYR B 1 34 ? 7.004 -17.125 -2.715 1 76.25 34 TYR B C 1
ATOM 2422 O O . TYR B 1 34 ? 5.898 -17.641 -2.904 1 76.25 34 TYR B O 1
ATOM 2430 N N . THR B 1 35 ? 7.023 -15.938 -2.379 1 72.56 35 THR B N 1
ATOM 2431 C CA . THR B 1 35 ? 5.824 -15.117 -2.217 1 72.56 35 THR B CA 1
ATOM 2432 C C . THR B 1 35 ? 5.535 -14.32 -3.486 1 72.56 35 THR B C 1
ATOM 2434 O O . THR B 1 35 ? 4.41 -13.859 -3.691 1 72.56 35 THR B O 1
ATOM 2437 N N . SER B 1 36 ? 6.547 -14.094 -4.238 1 76.62 36 SER B N 1
ATOM 2438 C CA . SER B 1 36 ? 6.438 -13.367 -5.5 1 76.62 36 SER B CA 1
ATOM 2439 C C . SER B 1 36 ? 7.641 -13.641 -6.398 1 76.62 36 SER B C 1
ATOM 2441 O O . SER B 1 36 ? 8.516 -14.438 -6.047 1 76.62 36 SER B O 1
ATOM 2443 N N . ILE B 1 37 ? 7.516 -13.195 -7.652 1 74.5 37 ILE B N 1
ATOM 2444 C CA . ILE B 1 37 ? 8.641 -13.375 -8.57 1 74.5 37 ILE B CA 1
ATOM 2445 C C . ILE B 1 37 ? 8.984 -12.047 -9.234 1 74.5 37 ILE B C 1
ATOM 2447 O O . ILE B 1 37 ? 8.109 -11.195 -9.43 1 74.5 37 ILE B O 1
ATOM 2451 N N . LEU B 1 38 ? 10.297 -11.883 -9.383 1 77.5 38 LEU B N 1
ATOM 2452 C CA . LEU B 1 38 ? 10.781 -10.742 -10.148 1 77.5 38 LEU B CA 1
ATOM 2453 C C . LEU B 1 38 ? 10.828 -11.07 -11.641 1 77.5 38 LEU B C 1
ATOM 2455 O O . LEU B 1 3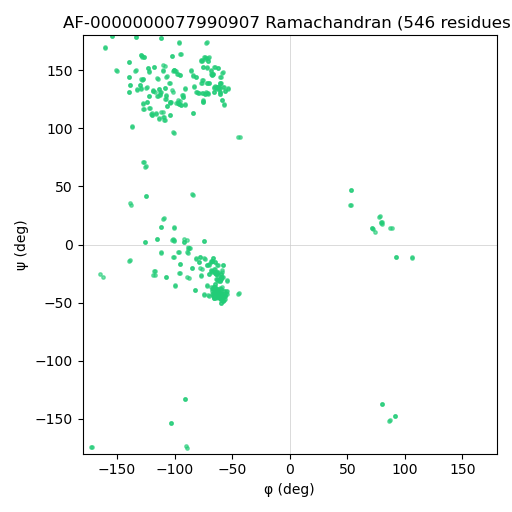8 ? 10.953 -12.234 -12.023 1 77.5 38 LEU B O 1
ATOM 2459 N N . ALA B 1 39 ? 10.633 -10.047 -12.352 1 77.75 39 ALA B N 1
ATOM 2460 C CA . ALA B 1 39 ? 10.727 -10.211 -13.797 1 77.75 39 ALA B CA 1
ATOM 2461 C C . ALA B 1 39 ? 12.172 -10.359 -14.242 1 77.75 39 ALA B C 1
ATOM 2463 O O . ALA B 1 39 ? 12.453 -10.555 -15.43 1 77.75 39 ALA B O 1
ATOM 2464 N N . VAL B 1 40 ? 13.062 -10.375 -13.258 1 83.81 40 VAL B N 1
ATOM 2465 C CA . VAL B 1 40 ? 14.484 -10.414 -13.57 1 83.81 40 VAL B CA 1
ATOM 2466 C C . VAL B 1 40 ? 15.117 -11.641 -12.93 1 83.81 40 VAL B C 1
ATOM 2468 O O . VAL B 1 40 ? 14.75 -12.031 -11.82 1 83.81 40 VAL B O 1
ATOM 2471 N N . GLU B 1 41 ? 16.094 -12.109 -13.586 1 86.56 41 GLU B N 1
ATOM 2472 C CA . GLU B 1 41 ? 16.781 -13.297 -13.094 1 86.56 41 GLU B CA 1
ATOM 2473 C C . GLU B 1 41 ? 17.703 -12.945 -11.93 1 86.56 41 GLU B C 1
ATOM 2475 O O . GLU B 1 41 ? 18.188 -11.812 -11.828 1 86.56 41 GLU B O 1
ATOM 2480 N N . LYS B 1 42 ? 17.969 -13.945 -11.18 1 89.88 42 LYS B N 1
ATOM 2481 C CA . LYS B 1 42 ? 18.812 -13.781 -10.008 1 89.88 42 LYS B CA 1
ATOM 2482 C C . LYS B 1 42 ? 20.203 -13.258 -10.391 1 89.88 42 LYS B C 1
ATOM 2484 O O . LYS B 1 42 ? 20.766 -12.406 -9.703 1 89.88 42 LYS B O 1
ATOM 2489 N N . GLU B 1 43 ? 20.719 -13.719 -11.484 1 91.88 43 GLU B N 1
ATOM 2490 C CA . GLU B 1 43 ? 22.047 -13.328 -11.93 1 91.88 43 GLU B CA 1
ATOM 2491 C C . GLU B 1 43 ? 22.125 -11.828 -12.203 1 91.88 43 GLU B C 1
ATOM 2493 O O . GLU B 1 43 ? 23.109 -11.172 -11.875 1 91.88 43 GLU B O 1
ATOM 2498 N N . ARG B 1 44 ? 21.094 -11.375 -12.789 1 92.19 44 ARG B N 1
ATOM 2499 C CA . ARG B 1 44 ? 21.047 -9.953 -13.078 1 92.19 44 ARG B CA 1
ATOM 2500 C C . ARG B 1 44 ? 20.984 -9.133 -11.797 1 92.19 44 ARG B C 1
ATOM 2502 O O . ARG B 1 44 ? 21.594 -8.062 -11.703 1 92.19 44 ARG B O 1
ATOM 2509 N N . LEU B 1 45 ? 20.266 -9.609 -10.852 1 93.81 45 LEU B N 1
ATOM 2510 C CA . LEU B 1 45 ? 20.188 -8.945 -9.555 1 93.81 45 LEU B CA 1
ATOM 2511 C C . LEU B 1 45 ? 21.547 -8.906 -8.883 1 93.81 45 LEU B C 1
ATOM 2513 O O . LEU B 1 45 ? 21.969 -7.859 -8.367 1 93.81 45 LEU B O 1
ATOM 2517 N N . GLU B 1 46 ? 22.234 -10.039 -8.93 1 95.62 46 GLU B N 1
ATOM 2518 C CA . GLU B 1 46 ? 23.547 -10.133 -8.305 1 95.62 46 GLU B CA 1
ATOM 2519 C C . GLU B 1 46 ? 24.531 -9.172 -8.961 1 95.62 46 GLU B C 1
ATOM 2521 O O . GLU B 1 46 ? 25.344 -8.531 -8.273 1 95.62 46 GLU B O 1
ATOM 2526 N N . GLN B 1 47 ? 24.422 -9.078 -10.242 1 95 47 GLN B N 1
ATOM 2527 C CA . GLN B 1 47 ? 25.281 -8.156 -10.969 1 95 47 GLN B CA 1
ATOM 2528 C C . GLN B 1 47 ? 24.984 -6.707 -10.586 1 95 47 GLN B C 1
ATOM 2530 O O . GLN B 1 47 ? 25.906 -5.934 -10.297 1 95 47 GLN B O 1
ATOM 2535 N N . PHE B 1 48 ? 23.797 -6.422 -10.539 1 95.56 48 PHE B N 1
ATOM 2536 C CA . PHE B 1 48 ? 23.391 -5.047 -10.258 1 95.56 48 PHE B CA 1
ATOM 2537 C C . PHE B 1 48 ? 23.672 -4.695 -8.797 1 95.56 48 PHE B C 1
ATOM 2539 O O . PHE B 1 48 ? 24.125 -3.586 -8.5 1 95.56 48 PHE B O 1
ATOM 2546 N N . TYR B 1 49 ? 23.359 -5.594 -7.918 1 95.44 49 TYR B N 1
ATOM 2547 C CA . TYR B 1 49 ? 23.531 -5.344 -6.492 1 95.44 49 TYR B CA 1
ATOM 2548 C C . TYR B 1 49 ? 25 -5.488 -6.086 1 95.44 49 TYR B C 1
ATOM 2550 O O . TYR B 1 49 ? 25.406 -5.023 -5.016 1 95.44 49 TYR B O 1
ATOM 2558 N N . GLY B 1 50 ? 25.797 -6.184 -6.887 1 93.38 50 GLY B N 1
ATOM 2559 C CA . GLY B 1 50 ? 27.219 -6.336 -6.645 1 93.38 50 GLY B CA 1
ATOM 2560 C C . GLY B 1 50 ? 27.531 -7.352 -5.562 1 93.38 50 GLY B C 1
ATOM 2561 O O . GLY B 1 50 ? 28.5 -7.188 -4.816 1 93.38 50 GLY B O 1
ATOM 2562 N N . ARG B 1 51 ? 26.672 -8.273 -5.305 1 93.81 51 ARG B N 1
ATOM 2563 C CA . ARG B 1 51 ? 26.844 -9.297 -4.281 1 93.81 51 ARG B CA 1
ATOM 2564 C C . ARG B 1 51 ? 26.125 -10.586 -4.66 1 93.81 51 ARG B C 1
ATOM 2566 O O . ARG B 1 51 ? 25.125 -10.555 -5.367 1 93.81 51 ARG B O 1
ATOM 2573 N N . PRO B 1 52 ? 26.703 -11.727 -4.191 1 94.81 52 PRO B N 1
ATOM 2574 C CA . PRO B 1 52 ? 25.938 -12.961 -4.359 1 94.81 52 PRO B CA 1
ATOM 2575 C C . PRO B 1 52 ? 24.672 -13 -3.506 1 94.81 52 PRO B C 1
ATOM 2577 O O . PRO B 1 52 ? 24.656 -12.461 -2.395 1 94.81 52 PRO B O 1
ATOM 2580 N N . LEU B 1 53 ? 23.609 -13.625 -4.023 1 95.62 53 LEU B N 1
ATOM 2581 C CA . LEU B 1 53 ? 22.344 -13.75 -3.318 1 95.62 53 LEU B CA 1
ATOM 2582 C C . LEU B 1 53 ? 22.062 -15.203 -2.967 1 95.62 53 LEU B C 1
ATOM 2584 O O . LEU B 1 53 ? 22.25 -16.094 -3.797 1 95.62 53 LEU B O 1
ATOM 2588 N N . ILE B 1 54 ? 21.656 -15.438 -1.755 1 95 54 ILE B N 1
ATOM 2589 C CA . ILE B 1 54 ? 21.234 -16.766 -1.319 1 95 54 ILE B CA 1
ATOM 2590 C C . ILE B 1 54 ? 19.703 -16.859 -1.39 1 95 54 ILE B C 1
ATOM 2592 O O . ILE B 1 54 ? 19 -16.078 -0.749 1 95 54 ILE B O 1
ATOM 2596 N N . THR B 1 55 ? 19.234 -17.781 -2.117 1 92.25 55 THR B N 1
ATOM 2597 C CA . THR B 1 55 ? 17.797 -17.938 -2.262 1 92.25 55 THR B CA 1
ATOM 2598 C C . THR B 1 55 ? 17.188 -18.578 -1.019 1 92.25 55 THR B C 1
ATOM 2600 O O . THR B 1 55 ? 17.719 -19.578 -0.508 1 92.25 55 THR B O 1
ATOM 2603 N N . ALA B 1 56 ? 16.172 -17.984 -0.531 1 90.94 56 ALA B N 1
ATOM 2604 C CA . ALA B 1 56 ? 15.445 -18.516 0.617 1 90.94 56 ALA B CA 1
ATOM 2605 C C . ALA B 1 56 ? 14.016 -18.891 0.235 1 90.94 56 ALA B C 1
ATOM 2607 O O . ALA B 1 56 ? 13.195 -18.016 -0.071 1 90.94 56 ALA B O 1
ATOM 2608 N N . ASP B 1 57 ? 13.711 -20.141 0.25 1 86.5 57 ASP B N 1
ATOM 2609 C CA . ASP B 1 57 ? 12.359 -20.594 -0.066 1 86.5 57 ASP B CA 1
ATOM 2610 C C . ASP B 1 57 ? 11.492 -20.656 1.19 1 86.5 57 ASP B C 1
ATOM 2612 O O . ASP B 1 57 ? 11.914 -20.219 2.264 1 86.5 57 ASP B O 1
ATOM 2616 N N . ARG B 1 58 ? 10.297 -21.188 0.992 1 84.5 58 ARG B N 1
ATOM 2617 C CA . ARG B 1 58 ? 9.305 -21.188 2.062 1 84.5 58 ARG B CA 1
ATOM 2618 C C . ARG B 1 58 ? 9.812 -21.969 3.273 1 84.5 58 ARG B C 1
ATOM 2620 O O . ARG B 1 58 ? 9.688 -21.5 4.41 1 84.5 58 ARG B O 1
ATOM 2627 N N . GLN B 1 59 ? 10.398 -23.062 3.051 1 82.25 59 GLN B N 1
ATOM 2628 C CA . GLN B 1 59 ? 10.898 -23.906 4.129 1 82.25 59 GLN B CA 1
ATOM 2629 C C . GLN B 1 59 ? 11.938 -23.172 4.969 1 82.25 59 GLN B C 1
ATOM 2631 O O . GLN B 1 59 ? 11.859 -23.156 6.199 1 82.25 59 GLN B O 1
ATOM 2636 N N . VAL B 1 60 ? 12.828 -22.531 4.344 1 84.62 60 VAL B N 1
ATOM 2637 C CA . VAL B 1 60 ? 13.914 -21.844 5.035 1 84.62 60 VAL B CA 1
ATOM 2638 C C . VAL B 1 60 ? 13.352 -20.688 5.855 1 84.62 60 VAL B C 1
ATOM 2640 O O . VAL B 1 60 ? 13.68 -20.547 7.035 1 84.62 60 VAL B O 1
ATOM 2643 N N . VAL B 1 61 ? 12.453 -19.938 5.316 1 85.38 61 VAL B N 1
ATOM 2644 C CA . VAL B 1 61 ? 11.953 -18.719 5.957 1 85.38 61 VAL B CA 1
ATOM 2645 C C . VAL B 1 61 ? 11.016 -19.094 7.105 1 85.38 61 VAL B C 1
ATOM 2647 O O . VAL B 1 61 ? 11.094 -18.5 8.188 1 85.38 61 VAL B O 1
ATOM 2650 N N . GLU B 1 62 ? 10.211 -20 6.898 1 83.69 62 GLU B N 1
ATOM 2651 C CA . GLU B 1 62 ? 9.172 -20.297 7.871 1 83.69 62 GLU B CA 1
ATOM 2652 C C . GLU B 1 62 ? 9.656 -21.312 8.898 1 83.69 62 GLU B C 1
ATOM 2654 O O . GLU B 1 62 ? 9.242 -21.281 10.062 1 83.69 62 GLU B O 1
ATOM 2659 N N . GLN B 1 63 ? 10.633 -22.234 8.531 1 83.75 63 GLN B N 1
ATOM 2660 C CA . GLN B 1 63 ? 10.977 -23.328 9.43 1 83.75 63 GLN B CA 1
ATOM 2661 C C . GLN B 1 63 ? 12.438 -23.25 9.867 1 83.75 63 GLN B C 1
ATOM 2663 O O . GLN B 1 63 ? 12.812 -23.781 10.906 1 83.75 63 GLN B O 1
ATOM 2668 N N . GLU B 1 64 ? 13.188 -22.578 9.062 1 88 64 GLU B N 1
ATOM 2669 C CA . GLU B 1 64 ? 14.617 -22.531 9.375 1 88 64 GLU B CA 1
ATOM 2670 C C . GLU B 1 64 ? 15.117 -21.094 9.484 1 88 64 GLU B C 1
ATOM 2672 O O . GLU B 1 64 ? 16.172 -20.75 8.938 1 88 64 GLU B O 1
ATOM 2677 N N . ALA B 1 65 ? 14.367 -20.328 10.07 1 87.5 65 ALA B N 1
ATOM 2678 C CA . ALA B 1 65 ? 14.711 -18.906 10.195 1 87.5 65 ALA B CA 1
ATOM 2679 C C . ALA B 1 65 ? 16.047 -18.734 10.922 1 87.5 65 ALA B C 1
ATOM 2681 O O . ALA B 1 65 ? 16.75 -17.75 10.695 1 87.5 65 ALA B O 1
ATOM 2682 N N . GLU B 1 66 ? 16.391 -19.703 11.797 1 90.69 66 GLU B N 1
ATOM 2683 C CA . GLU B 1 66 ? 17.641 -19.625 12.547 1 90.69 66 GLU B CA 1
ATOM 2684 C C . GLU B 1 66 ? 18.844 -19.625 11.617 1 90.69 66 GLU B C 1
ATOM 2686 O O . GLU B 1 66 ? 19.875 -19.016 11.922 1 90.69 66 GLU B O 1
ATOM 2691 N N . GLN B 1 67 ? 18.656 -20.266 10.555 1 91.38 67 GLN B N 1
ATOM 2692 C CA . GLN B 1 67 ? 19.734 -20.281 9.57 1 91.38 67 GLN B CA 1
ATOM 2693 C C . GLN B 1 67 ? 19.969 -18.891 8.992 1 91.38 67 GLN B C 1
ATOM 2695 O O . GLN B 1 67 ? 21.125 -18.484 8.797 1 91.38 67 GLN B O 1
ATOM 2700 N N . ILE B 1 68 ? 18.938 -18.219 8.727 1 93.44 68 ILE B N 1
ATOM 2701 C CA . ILE B 1 68 ? 19.016 -16.875 8.18 1 93.44 68 ILE B CA 1
ATOM 2702 C C . ILE B 1 68 ? 19.625 -15.93 9.227 1 93.44 68 ILE B C 1
ATOM 2704 O O . ILE B 1 68 ? 20.453 -15.086 8.891 1 93.44 68 ILE B O 1
ATOM 2708 N N . LEU B 1 69 ? 19.297 -16.141 10.461 1 95.56 69 LEU B N 1
ATOM 2709 C CA . LEU B 1 69 ? 19.656 -15.219 11.531 1 95.56 69 LEU B CA 1
ATOM 2710 C C . LEU B 1 69 ? 20.984 -15.609 12.156 1 95.56 69 LEU B C 1
ATOM 2712 O O . LEU B 1 69 ? 21.469 -14.953 13.086 1 95.56 69 LEU B O 1
ATOM 2716 N N . LYS B 1 70 ? 21.531 -16.625 11.602 1 93.62 70 LYS B N 1
ATOM 2717 C CA . LYS B 1 70 ? 22.797 -17.094 12.164 1 93.62 70 LYS B CA 1
ATOM 2718 C C . LYS B 1 70 ? 23.859 -15.992 12.133 1 93.62 70 LYS B C 1
ATOM 2720 O O . LYS B 1 70 ? 24.078 -15.367 11.102 1 93.62 70 LYS B O 1
ATOM 2725 N N . ASP B 1 71 ? 24.5 -15.594 13.266 1 93.19 71 ASP B N 1
ATOM 2726 C CA . ASP B 1 71 ? 25.594 -14.648 13.438 1 93.19 71 ASP B CA 1
ATOM 2727 C C . ASP B 1 71 ? 25.125 -13.219 13.219 1 93.19 71 ASP B C 1
ATOM 2729 O O . ASP B 1 71 ? 25.938 -12.32 12.984 1 93.19 71 ASP B O 1
ATOM 2733 N N . ALA B 1 72 ? 23.859 -12.992 13.195 1 94.19 72 ALA B N 1
ATOM 2734 C CA . ALA B 1 72 ? 23.297 -11.672 12.906 1 94.19 72 ALA B CA 1
ATOM 2735 C C . ALA B 1 72 ? 23.641 -10.68 14.016 1 94.19 72 ALA B C 1
ATOM 2737 O O . ALA B 1 72 ? 23.453 -9.469 13.859 1 94.19 72 ALA B O 1
ATOM 2738 N N . ASN B 1 73 ? 24.141 -11.156 15.125 1 93.12 73 ASN B N 1
ATOM 2739 C CA . ASN B 1 73 ? 24.625 -10.266 16.188 1 93.12 73 ASN B CA 1
ATOM 2740 C C . ASN B 1 73 ? 26.016 -9.711 15.852 1 93.12 73 ASN B C 1
ATOM 2742 O O . ASN B 1 73 ? 26.438 -8.703 16.422 1 93.12 73 ASN B O 1
ATOM 2746 N N . ASP B 1 74 ? 26.641 -10.32 14.906 1 94.88 74 ASP B N 1
ATOM 2747 C CA . ASP B 1 74 ? 28.031 -9.961 14.625 1 94.88 74 ASP B CA 1
ATOM 2748 C C . ASP B 1 74 ? 28.172 -9.398 13.219 1 94.88 74 ASP B C 1
ATOM 2750 O O . ASP B 1 74 ? 29.141 -8.672 12.922 1 94.88 74 ASP B O 1
ATOM 2754 N N . ILE B 1 75 ? 27.328 -9.781 12.406 1 96.31 75 ILE B N 1
ATOM 2755 C CA . ILE B 1 75 ? 27.406 -9.344 11.016 1 96.31 75 ILE B CA 1
ATOM 2756 C C . ILE B 1 75 ? 26.062 -8.781 10.57 1 96.31 75 ILE B C 1
ATOM 2758 O O . ILE B 1 75 ? 25.031 -9.047 11.195 1 96.31 75 ILE B O 1
ATOM 2762 N N . ASP B 1 76 ? 26.062 -8.039 9.469 1 97.5 76 ASP B N 1
ATOM 2763 C CA . ASP B 1 76 ? 24.828 -7.484 8.898 1 97.5 76 ASP B CA 1
ATOM 2764 C C . ASP B 1 76 ? 24.25 -8.422 7.848 1 97.5 76 ASP B C 1
ATOM 2766 O O . ASP B 1 76 ? 24.953 -8.883 6.949 1 97.5 76 ASP B O 1
ATOM 2770 N N . ILE B 1 77 ? 22.984 -8.703 8.016 1 97.56 77 ILE B N 1
ATOM 2771 C CA . ILE B 1 77 ? 22.281 -9.594 7.105 1 97.56 77 ILE B CA 1
ATOM 2772 C C . ILE B 1 77 ? 21.141 -8.844 6.422 1 97.56 77 ILE B C 1
ATOM 2774 O O . ILE B 1 77 ? 20.391 -8.117 7.074 1 97.56 77 ILE B O 1
ATOM 2778 N N . ALA B 1 78 ? 21.062 -8.977 5.102 1 97.81 78 ALA B N 1
ATOM 2779 C CA . ALA B 1 78 ? 19.953 -8.414 4.344 1 97.81 78 ALA B CA 1
ATOM 2780 C C . ALA B 1 78 ? 19.016 -9.508 3.859 1 97.81 78 ALA B C 1
ATOM 2782 O O . ALA B 1 78 ? 19.453 -10.508 3.297 1 97.81 78 ALA B O 1
ATOM 2783 N N . PHE B 1 79 ? 17.812 -9.344 4.141 1 97.12 79 PHE B N 1
ATOM 2784 C CA . PHE B 1 79 ? 16.75 -10.203 3.633 1 97.12 79 PHE B CA 1
ATOM 2785 C C . PHE B 1 79 ? 15.898 -9.453 2.619 1 97.12 79 PHE B C 1
ATOM 2787 O O . PHE B 1 79 ? 15.109 -8.578 2.988 1 97.12 79 PHE B O 1
ATOM 2794 N N . LEU B 1 80 ? 15.992 -9.812 1.326 1 96.38 80 LEU B N 1
ATOM 2795 C CA . LEU B 1 80 ? 15.359 -9.102 0.22 1 96.38 80 LEU B CA 1
ATOM 2796 C C . LEU B 1 80 ? 13.992 -9.703 -0.094 1 96.38 80 LEU B C 1
ATOM 2798 O O . LEU B 1 80 ? 13.875 -10.914 -0.303 1 96.38 80 LEU B O 1
ATOM 2802 N N . VAL B 1 81 ? 13.023 -8.82 -0.113 1 94.75 81 VAL B N 1
ATOM 2803 C CA . VAL B 1 81 ? 11.648 -9.25 -0.33 1 94.75 81 VAL B CA 1
ATOM 2804 C C . VAL B 1 81 ? 11.07 -8.539 -1.556 1 94.75 81 VAL B C 1
ATOM 2806 O O . VAL B 1 81 ? 11.164 -7.316 -1.671 1 94.75 81 VAL B O 1
ATOM 2809 N N . VAL B 1 82 ? 10.492 -9.32 -2.521 1 92.75 82 VAL B N 1
ATOM 2810 C CA . VAL B 1 82 ? 9.789 -8.688 -3.635 1 92.75 82 VAL B CA 1
ATOM 2811 C C . VAL B 1 82 ? 8.602 -7.883 -3.107 1 92.75 82 VAL B C 1
ATOM 2813 O O . VAL B 1 82 ? 7.84 -8.367 -2.268 1 92.75 82 VAL B O 1
ATOM 2816 N N . GLY B 1 83 ? 8.438 -6.688 -3.619 1 94.38 83 GLY B N 1
ATOM 2817 C CA . GLY B 1 83 ? 7.449 -5.785 -3.049 1 94.38 83 GLY B CA 1
ATOM 2818 C C . GLY B 1 83 ? 7.938 -5.078 -1.797 1 94.38 83 GLY B C 1
ATOM 2819 O O . GLY B 1 83 ? 9.031 -4.512 -1.785 1 94.38 83 GLY B O 1
ATOM 2820 N N . ASP B 1 84 ? 7.141 -4.977 -0.832 1 95.5 84 ASP B N 1
ATOM 2821 C CA . ASP B 1 84 ? 7.445 -4.434 0.49 1 95.5 84 ASP B CA 1
ATOM 2822 C C . ASP B 1 84 ? 7.527 -5.543 1.533 1 95.5 84 ASP B C 1
ATOM 2824 O O . ASP B 1 84 ? 6.762 -6.508 1.485 1 95.5 84 ASP B O 1
ATOM 2828 N N . PRO B 1 85 ? 8.383 -5.469 2.525 1 94.38 85 PRO B N 1
ATOM 2829 C CA . PRO B 1 85 ? 8.656 -6.551 3.473 1 94.38 85 PRO B CA 1
ATOM 2830 C C . PRO B 1 85 ? 7.398 -7.066 4.16 1 94.38 85 PRO B C 1
ATOM 2832 O O . PRO B 1 85 ? 7.293 -8.266 4.449 1 94.38 85 PRO B O 1
ATOM 2835 N N . PHE B 1 86 ? 6.426 -6.246 4.371 1 92.5 86 PHE B N 1
ATOM 2836 C CA . PHE B 1 86 ? 5.301 -6.688 5.188 1 92.5 86 PHE B CA 1
ATOM 2837 C C . PHE B 1 86 ? 4.039 -6.828 4.34 1 92.5 86 PHE B C 1
ATOM 2839 O O . PHE B 1 86 ? 2.93 -6.879 4.871 1 92.5 86 PHE B O 1
ATOM 2846 N N . GLY B 1 87 ? 4.227 -6.848 3.105 1 87.38 87 GLY B N 1
ATOM 2847 C CA . GLY B 1 87 ? 3.113 -7.156 2.225 1 87.38 87 GLY B CA 1
ATOM 2848 C C . GLY B 1 87 ? 2.592 -8.57 2.398 1 87.38 87 GLY B C 1
ATOM 2849 O O . GLY B 1 87 ? 1.429 -8.852 2.1 1 87.38 87 GLY B O 1
ATOM 2850 N N . ALA B 1 88 ? 3.5 -9.391 2.9 1 78.88 88 ALA B N 1
ATOM 2851 C CA . ALA B 1 88 ? 3.141 -10.781 3.197 1 78.88 88 ALA B CA 1
ATOM 2852 C C . ALA B 1 88 ? 3.287 -11.078 4.688 1 78.88 88 ALA B C 1
ATOM 2854 O O . ALA B 1 88 ? 4.18 -10.539 5.348 1 78.88 88 ALA B O 1
ATOM 2855 N N . THR B 1 89 ? 2.576 -11.977 5.207 1 75.81 89 THR B N 1
ATOM 2856 C CA . THR B 1 89 ? 2.506 -12.281 6.633 1 75.81 89 THR B CA 1
ATOM 2857 C C . THR B 1 89 ? 3.736 -13.07 7.078 1 75.81 89 THR B C 1
ATOM 2859 O O . THR B 1 89 ? 4.141 -12.992 8.242 1 75.81 89 THR B O 1
ATOM 2862 N N . THR B 1 90 ? 4.309 -13.734 6.25 1 76.75 90 THR B N 1
ATOM 2863 C CA . THR B 1 90 ? 5.383 -14.648 6.617 1 76.75 90 THR B CA 1
ATOM 2864 C C . THR B 1 90 ? 6.609 -13.883 7.098 1 76.75 90 THR B C 1
ATOM 2866 O O . THR B 1 90 ? 7.375 -14.375 7.93 1 76.75 90 THR B O 1
ATOM 2869 N N . HIS B 1 91 ? 6.793 -12.68 6.762 1 88.06 91 HIS B N 1
ATOM 2870 C CA . HIS B 1 91 ? 8 -11.93 7.09 1 88.06 91 HIS B CA 1
ATOM 2871 C C . HIS B 1 91 ? 7.902 -11.312 8.484 1 88.06 91 HIS B C 1
ATOM 2873 O O . HIS B 1 91 ? 8.922 -10.977 9.086 1 88.06 91 HIS B O 1
ATOM 2879 N N . SER B 1 92 ? 6.645 -11.203 8.945 1 90 92 SER B N 1
ATOM 2880 C CA . SER B 1 92 ? 6.461 -10.766 10.328 1 90 92 SER B CA 1
ATOM 2881 C C . SER B 1 92 ? 7.035 -11.789 11.305 1 90 92 SER B C 1
ATOM 2883 O O . SER B 1 92 ? 7.609 -11.414 12.328 1 90 92 SER B O 1
ATOM 2885 N N . ASP B 1 93 ? 6.93 -13.023 10.938 1 90.06 93 ASP B N 1
ATOM 2886 C CA . ASP B 1 93 ? 7.457 -14.086 11.781 1 90.06 93 ASP B CA 1
ATOM 2887 C C . ASP B 1 93 ? 8.977 -14 11.898 1 90.06 93 ASP B C 1
ATOM 2889 O O . ASP B 1 93 ? 9.539 -14.219 12.977 1 90.06 93 ASP B O 1
ATOM 2893 N N . LEU B 1 94 ? 9.633 -13.766 10.828 1 92.56 94 LEU B N 1
ATOM 2894 C CA . LEU B 1 94 ? 11.086 -13.625 10.82 1 92.56 94 LEU B CA 1
ATOM 2895 C C . LEU B 1 94 ? 11.523 -12.508 11.766 1 92.56 94 LEU B C 1
ATOM 2897 O O . LEU B 1 94 ? 12.492 -12.664 12.508 1 92.56 94 LEU B O 1
ATOM 2901 N N . VAL B 1 95 ? 10.805 -11.398 11.805 1 94.12 95 VAL B N 1
ATOM 2902 C CA . VAL B 1 95 ? 11.102 -10.266 12.672 1 94.12 95 VAL B CA 1
ATOM 2903 C C . VAL B 1 95 ? 10.93 -10.672 14.133 1 94.12 95 VAL B C 1
ATOM 2905 O O . VAL B 1 95 ? 11.781 -10.375 14.977 1 94.12 95 VAL B O 1
ATOM 2908 N N . LEU B 1 96 ? 9.828 -11.359 14.414 1 93.69 96 LEU B N 1
ATOM 2909 C CA . LEU B 1 96 ? 9.562 -11.797 15.781 1 93.69 96 LEU B CA 1
ATOM 2910 C C . LEU B 1 96 ? 10.672 -12.711 16.281 1 93.69 96 LEU B C 1
ATOM 2912 O O . LEU B 1 96 ? 11.117 -12.578 17.438 1 93.69 96 LEU B O 1
ATOM 2916 N N . ARG B 1 97 ? 11.094 -13.586 15.453 1 92.88 97 ARG B N 1
ATOM 2917 C CA . ARG B 1 97 ? 12.18 -14.484 15.828 1 92.88 97 ARG B CA 1
ATOM 2918 C C . ARG B 1 97 ? 13.469 -13.711 16.078 1 92.88 97 ARG B C 1
ATOM 2920 O O . ARG B 1 97 ? 14.195 -13.992 17.031 1 92.88 97 ARG B O 1
ATOM 2927 N N . ALA B 1 98 ? 13.789 -12.766 15.211 1 95.31 98 ALA B N 1
ATOM 2928 C CA . ALA B 1 98 ? 14.969 -11.922 15.391 1 95.31 98 ALA B CA 1
ATOM 2929 C C . ALA B 1 98 ? 14.922 -11.203 16.734 1 95.31 98 ALA B C 1
ATOM 2931 O O . ALA B 1 98 ? 15.906 -11.211 17.484 1 95.31 98 ALA B O 1
ATOM 2932 N N . VAL B 1 99 ? 13.805 -10.602 17.078 1 94.75 99 VAL B N 1
ATOM 2933 C CA . VAL B 1 99 ? 13.633 -9.852 18.312 1 94.75 99 VAL B CA 1
ATOM 2934 C C . VAL B 1 99 ? 13.82 -10.781 19.516 1 94.75 99 VAL B C 1
ATOM 2936 O O . VAL B 1 99 ? 14.5 -10.422 20.484 1 94.75 99 VAL B O 1
ATOM 2939 N N . LYS B 1 100 ? 13.242 -11.938 19.422 1 92.88 100 LYS B N 1
ATOM 2940 C CA . LYS B 1 100 ? 13.359 -12.922 20.5 1 92.88 100 LYS B CA 1
ATOM 2941 C C . LYS B 1 100 ? 14.82 -13.312 20.719 1 92.88 100 LYS B C 1
ATOM 2943 O O . LYS B 1 100 ? 15.219 -13.609 21.844 1 92.88 100 LYS B O 1
ATOM 2948 N N . MET B 1 101 ? 15.578 -13.273 19.688 1 93.81 101 MET B N 1
ATOM 2949 C CA . MET B 1 101 ? 16.984 -13.641 19.75 1 93.81 101 MET B CA 1
ATOM 2950 C C . MET B 1 101 ? 17.844 -12.43 20.125 1 93.81 101 MET B C 1
ATOM 2952 O O . MET B 1 101 ? 19.078 -12.531 20.188 1 93.81 101 MET B O 1
ATOM 2956 N N . GLY B 1 102 ? 17.172 -11.273 20.25 1 94.56 102 GLY B N 1
ATOM 2957 C CA . GLY B 1 102 ? 17.891 -10.062 20.625 1 94.56 102 GLY B CA 1
ATOM 2958 C C . GLY B 1 102 ? 18.609 -9.414 19.453 1 94.56 102 GLY B C 1
ATOM 2959 O O . GLY B 1 102 ? 19.562 -8.664 19.641 1 94.56 102 GLY B O 1
ATOM 2960 N N . ILE B 1 103 ? 18.266 -9.727 18.297 1 95.94 103 ILE B N 1
ATOM 2961 C CA . ILE B 1 103 ? 18.875 -9.18 17.094 1 95.94 103 ILE B CA 1
ATOM 2962 C C . ILE B 1 103 ? 18.109 -7.934 16.641 1 95.94 103 ILE B C 1
ATOM 2964 O O . ILE B 1 103 ? 16.906 -7.992 16.391 1 95.94 103 ILE B O 1
ATOM 2968 N N . PRO B 1 104 ? 18.797 -6.82 16.594 1 95.88 104 PRO B N 1
ATOM 2969 C CA . PRO B 1 104 ? 18.125 -5.629 16.062 1 95.88 104 PRO B CA 1
ATOM 2970 C C . PRO B 1 104 ? 17.75 -5.758 14.594 1 95.88 104 PRO B C 1
ATOM 2972 O O . PRO B 1 104 ? 18.406 -6.48 13.844 1 95.88 104 PRO B O 1
ATOM 2975 N N . TYR B 1 105 ? 16.719 -5.043 14.242 1 96.38 105 TYR B N 1
ATOM 2976 C CA . TYR B 1 105 ? 16.297 -5.102 12.852 1 96.38 105 TYR B CA 1
ATOM 2977 C C . TYR B 1 105 ? 15.898 -3.723 12.344 1 96.38 105 TYR B C 1
ATOM 2979 O O . TYR B 1 105 ? 15.578 -2.832 13.133 1 96.38 105 TYR B O 1
ATOM 2987 N N . ARG B 1 106 ? 15.969 -3.59 11.016 1 96.31 106 ARG B N 1
ATOM 2988 C CA . ARG B 1 106 ? 15.555 -2.377 10.32 1 96.31 106 ARG B CA 1
ATOM 2989 C C . ARG B 1 106 ? 14.812 -2.713 9.039 1 96.31 106 ARG B C 1
ATOM 2991 O O . ARG B 1 106 ? 15.156 -3.67 8.344 1 96.31 106 ARG B O 1
ATOM 2998 N N . ILE B 1 107 ? 13.828 -1.879 8.773 1 96.88 107 ILE B N 1
ATOM 2999 C CA . ILE B 1 107 ? 13.008 -2.117 7.586 1 96.88 107 ILE B CA 1
ATOM 3000 C C . ILE B 1 107 ? 13.25 -1.015 6.559 1 96.88 107 ILE B C 1
ATOM 3002 O O . ILE B 1 107 ? 13.258 0.17 6.902 1 96.88 107 ILE B O 1
ATOM 3006 N N . VAL B 1 108 ? 13.484 -1.371 5.34 1 97.44 108 VAL B N 1
ATOM 3007 C CA . VAL B 1 108 ? 13.484 -0.46 4.199 1 97.44 108 VAL B CA 1
ATOM 3008 C C . VAL B 1 108 ? 12.266 -0.731 3.324 1 97.44 108 VAL B C 1
ATOM 3010 O O . VAL B 1 108 ? 12.219 -1.728 2.598 1 97.44 108 VAL B O 1
ATOM 3013 N N . HIS B 1 109 ? 11.336 0.152 3.385 1 97.56 109 HIS B N 1
ATOM 3014 C CA . HIS B 1 109 ? 10.07 -0.034 2.682 1 97.56 109 HIS B CA 1
ATOM 3015 C C . HIS B 1 109 ? 10.234 0.224 1.187 1 97.56 109 HIS B C 1
ATOM 3017 O O . HIS B 1 109 ? 11.164 0.917 0.767 1 97.56 109 HIS B O 1
ATOM 3023 N N . ASN B 1 110 ? 9.359 -0.286 0.402 1 97.56 110 ASN B N 1
ATOM 3024 C CA . ASN B 1 110 ? 9.312 -0.108 -1.046 1 97.56 110 ASN B CA 1
ATOM 3025 C C . ASN B 1 110 ? 7.898 -0.286 -1.592 1 97.56 110 ASN B C 1
ATOM 3027 O O . ASN B 1 110 ? 6.945 -0.41 -0.824 1 97.56 110 ASN B O 1
ATOM 3031 N N . ALA B 1 111 ? 7.777 -0.136 -2.867 1 96.56 111 ALA B N 1
ATOM 3032 C CA . ALA B 1 111 ? 6.48 -0.3 -3.523 1 96.56 111 ALA B CA 1
ATOM 3033 C C . ALA B 1 111 ? 5.934 -1.708 -3.309 1 96.56 111 ALA B C 1
ATOM 3035 O O . ALA B 1 111 ? 6.684 -2.686 -3.336 1 96.56 111 ALA B O 1
ATOM 3036 N N . SER B 1 112 ? 4.66 -1.785 -3.064 1 95 112 SER B N 1
ATOM 3037 C CA . SER B 1 112 ? 3.912 -3.033 -2.957 1 95 112 SER B CA 1
ATOM 3038 C C . SER B 1 112 ? 2.752 -3.07 -3.945 1 95 112 SER B C 1
ATOM 3040 O O . SER B 1 112 ? 2.207 -2.027 -4.312 1 95 112 SER B O 1
ATOM 3042 N N . ILE B 1 113 ? 2.379 -4.281 -4.355 1 95.5 113 ILE B N 1
ATOM 3043 C CA . ILE B 1 113 ? 1.226 -4.422 -5.238 1 95.5 113 ILE B CA 1
ATOM 3044 C C . ILE B 1 113 ? -0.02 -3.863 -4.555 1 95.5 113 ILE B C 1
ATOM 3046 O O . ILE B 1 113 ? -0.924 -3.35 -5.219 1 95.5 113 ILE B O 1
ATOM 3050 N N . LEU B 1 114 ? -0.053 -3.842 -3.258 1 95.5 114 LEU B N 1
ATOM 3051 C CA . LEU B 1 114 ? -1.189 -3.381 -2.469 1 95.5 114 LEU B CA 1
ATOM 3052 C C . LEU B 1 114 ? -1.467 -1.903 -2.727 1 95.5 114 LEU B C 1
ATOM 3054 O O . LEU B 1 114 ? -2.611 -1.454 -2.621 1 95.5 114 LEU B O 1
ATOM 3058 N N . SER B 1 115 ? -0.423 -1.18 -3.023 1 95.25 115 SER B N 1
ATOM 3059 C CA . SER B 1 115 ? -0.613 0.238 -3.314 1 95.25 115 SER B CA 1
ATOM 3060 C C . SER B 1 115 ? -0.431 0.527 -4.801 1 95.25 115 SER B C 1
ATOM 3062 O O . SER B 1 115 ? -1.073 1.427 -5.348 1 95.25 115 SER B O 1
ATOM 3064 N N . ALA B 1 116 ? 0.346 -0.245 -5.488 1 96.69 116 ALA B N 1
ATOM 3065 C CA . ALA B 1 116 ? 0.708 0.018 -6.875 1 96.69 116 ALA B CA 1
ATOM 3066 C C . ALA B 1 116 ? -0.49 -0.178 -7.801 1 96.69 116 ALA B C 1
ATOM 3068 O O . ALA B 1 116 ? -0.499 0.321 -8.93 1 96.69 116 ALA B O 1
ATOM 3069 N N . VAL B 1 117 ? -1.528 -0.856 -7.344 1 97.19 117 VAL B N 1
ATOM 3070 C CA . VAL B 1 117 ? -2.713 -1.087 -8.164 1 97.19 117 VAL B CA 1
ATOM 3071 C C . VAL B 1 117 ? -3.441 0.234 -8.406 1 97.19 117 VAL B C 1
ATOM 3073 O O . VAL B 1 117 ? -4.293 0.328 -9.289 1 97.19 117 VAL B O 1
ATOM 3076 N N . GLY B 1 118 ? -3.094 1.212 -7.664 1 96.69 118 GLY B N 1
ATOM 3077 C CA . GLY B 1 118 ? -3.654 2.533 -7.887 1 96.69 118 GLY B CA 1
ATOM 3078 C C . GLY B 1 118 ? -3.402 3.057 -9.289 1 96.69 118 GLY B C 1
ATOM 3079 O O . GLY B 1 118 ? -4.078 3.986 -9.742 1 96.69 118 GLY B O 1
ATOM 3080 N N . CYS B 1 119 ? -2.465 2.473 -9.984 1 96.69 119 CYS B N 1
ATOM 3081 C CA . CYS B 1 119 ? -2.119 2.914 -11.336 1 96.69 119 CYS B CA 1
ATOM 3082 C C . CYS B 1 119 ? -3.295 2.74 -12.281 1 96.69 119 CYS B C 1
ATOM 3084 O O . CYS B 1 119 ? -3.316 3.328 -13.367 1 96.69 119 CYS B O 1
ATOM 3086 N N . CYS B 1 120 ? -4.258 1.927 -11.891 1 97.12 120 CYS B N 1
ATOM 3087 C CA . CYS B 1 120 ? -5.434 1.759 -12.734 1 97.12 120 CYS B CA 1
ATOM 3088 C C . CYS B 1 120 ? -6.422 2.898 -12.531 1 97.12 120 CYS B C 1
ATOM 3090 O O . CYS B 1 120 ? -7.422 2.994 -13.242 1 97.12 120 CYS B O 1
ATOM 3092 N N . GLY B 1 121 ? -6.203 3.67 -11.5 1 95.94 121 GLY B N 1
ATOM 3093 C CA . GLY B 1 121 ? -7.031 4.848 -11.297 1 95.94 121 GLY B CA 1
ATOM 3094 C C . GLY B 1 121 ? -8.023 4.691 -10.164 1 95.94 121 GLY B C 1
ATOM 3095 O O . GLY B 1 121 ? -8.672 5.656 -9.758 1 95.94 121 GLY B O 1
ATOM 3096 N N . LEU B 1 122 ? -8.188 3.506 -9.664 1 97.31 122 LEU B N 1
ATOM 3097 C CA . LEU B 1 122 ? -9.055 3.307 -8.508 1 97.31 122 LEU B CA 1
ATOM 3098 C C . LEU B 1 122 ? -8.43 3.898 -7.25 1 97.31 122 LEU B C 1
ATOM 3100 O O . LEU B 1 122 ? -7.215 3.787 -7.043 1 97.31 122 LEU B O 1
ATOM 3104 N N . GLN B 1 123 ? -9.219 4.5 -6.496 1 96.19 123 GLN B N 1
ATOM 3105 C CA . GLN B 1 123 ? -8.734 5.188 -5.301 1 96.19 123 GLN B CA 1
ATOM 3106 C C . GLN B 1 123 ? -8.398 4.191 -4.195 1 96.19 123 GLN B C 1
ATOM 3108 O O . GLN B 1 123 ? -9.273 3.455 -3.729 1 96.19 123 GLN B O 1
ATOM 3113 N N . LEU B 1 124 ? -7.219 4.242 -3.727 1 96.31 124 LEU B N 1
ATOM 3114 C CA . LEU B 1 124 ? -6.699 3.268 -2.771 1 96.31 124 LEU B CA 1
ATOM 3115 C C . LEU B 1 124 ? -7.441 3.363 -1.441 1 96.31 124 LEU B C 1
ATOM 3117 O O . LEU B 1 124 ? -7.5 2.389 -0.688 1 96.31 124 LEU B O 1
ATOM 3121 N N . TYR B 1 125 ? -8.07 4.453 -1.159 1 94.44 125 TYR B N 1
ATOM 3122 C CA . TYR B 1 125 ? -8.797 4.656 0.089 1 94.44 125 TYR B CA 1
ATOM 3123 C C . TYR B 1 125 ? -10.109 3.879 0.088 1 94.44 125 TYR B C 1
ATOM 3125 O O . TYR B 1 125 ? -10.75 3.727 1.131 1 94.44 125 TYR B O 1
ATOM 3133 N N . ASN B 1 126 ? -10.508 3.359 -1.031 1 96.31 126 ASN B N 1
ATOM 3134 C CA . ASN B 1 126 ? -11.82 2.744 -1.187 1 96.31 126 ASN B CA 1
ATOM 3135 C C . ASN B 1 126 ? -11.719 1.229 -1.341 1 96.31 126 ASN B C 1
ATOM 3137 O O . ASN B 1 126 ? -12.602 0.595 -1.911 1 96.31 126 ASN B O 1
ATOM 3141 N N . PHE B 1 127 ? -10.664 0.685 -0.892 1 97.88 127 PHE B N 1
ATOM 3142 C CA . PHE B 1 127 ? -10.492 -0.763 -0.921 1 97.88 127 PHE B CA 1
ATOM 3143 C C . PHE B 1 127 ? -10.852 -1.378 0.426 1 97.88 127 PHE B C 1
ATOM 3145 O O . PHE B 1 127 ? -10.703 -0.737 1.468 1 97.88 127 PHE B O 1
ATOM 3152 N N . GLY B 1 128 ? -11.367 -2.541 0.416 1 98.06 128 GLY B N 1
ATOM 3153 C CA . GLY B 1 128 ? -11.602 -3.33 1.616 1 98.06 128 GLY B CA 1
ATOM 3154 C C . GLY B 1 128 ? -10.586 -4.438 1.81 1 98.06 128 GLY B C 1
ATOM 3155 O O . GLY B 1 128 ? -9.422 -4.297 1.416 1 98.06 128 GLY B O 1
ATOM 3156 N N . GLU B 1 129 ? -11.031 -5.449 2.488 1 97.62 129 GLU B N 1
ATOM 3157 C CA . GLU B 1 129 ? -10.172 -6.594 2.77 1 97.62 129 GLU B CA 1
ATOM 3158 C C . GLU B 1 129 ? -9.641 -7.219 1.479 1 97.62 129 GLU B C 1
ATOM 3160 O O . GLU B 1 129 ? -10.391 -7.363 0.506 1 97.62 129 GLU B O 1
ATOM 3165 N N . VAL B 1 130 ? -8.383 -7.531 1.472 1 97.56 130 VAL B N 1
ATOM 3166 C CA . VAL B 1 130 ? -7.758 -8.172 0.321 1 97.56 130 VAL B CA 1
ATOM 3167 C C . VAL B 1 130 ? -8.148 -9.648 0.27 1 97.56 130 VAL B C 1
ATOM 3169 O O . VAL B 1 130 ? -8.25 -10.305 1.308 1 97.56 130 VAL B O 1
ATOM 3172 N N . ALA B 1 131 ? -8.375 -10.141 -0.924 1 97.31 131 ALA B N 1
ATOM 3173 C CA . ALA B 1 131 ? -8.711 -11.547 -1.102 1 97.31 131 ALA B CA 1
ATOM 3174 C C . ALA B 1 131 ? -7.617 -12.273 -1.879 1 97.31 131 ALA B C 1
ATOM 3176 O O . ALA B 1 131 ? -7.02 -11.711 -2.799 1 97.31 131 ALA B O 1
ATOM 3177 N N . SER B 1 132 ? -7.348 -13.484 -1.517 1 95.31 132 SER B N 1
ATOM 3178 C CA . SER B 1 132 ? -6.445 -14.359 -2.258 1 95.31 132 SER B CA 1
ATOM 3179 C C . SER B 1 132 ? -7.219 -15.453 -2.984 1 95.31 132 SER B C 1
ATOM 3181 O O . SER B 1 132 ? -8.016 -16.172 -2.371 1 95.31 132 SER B O 1
ATOM 3183 N N . ILE B 1 133 ? -7.039 -15.562 -4.223 1 97.25 133 ILE B N 1
ATOM 3184 C CA . ILE B 1 133 ? -7.691 -16.609 -5.008 1 97.25 133 ILE B CA 1
ATOM 3185 C C . ILE B 1 133 ? -6.688 -17.703 -5.336 1 97.25 133 ILE B C 1
ATOM 3187 O O . ILE B 1 133 ? -5.652 -17.453 -5.953 1 97.25 133 ILE B O 1
ATOM 3191 N N . VAL B 1 134 ? -7.004 -18.891 -4.949 1 95.69 134 VAL B N 1
ATOM 3192 C CA . VAL B 1 134 ? -6.098 -20.016 -5.168 1 95.69 134 VAL B CA 1
ATOM 3193 C C . VAL B 1 134 ? -6.586 -20.844 -6.352 1 95.69 134 VAL B C 1
ATOM 3195 O O . VAL B 1 134 ? -7.762 -20.781 -6.723 1 95.69 134 VAL B O 1
ATOM 3198 N N . PHE B 1 135 ? -5.695 -21.672 -6.906 1 95 135 PHE B N 1
ATOM 3199 C CA . PHE B 1 135 ? -6.07 -22.609 -7.957 1 95 135 PHE B CA 1
ATOM 3200 C C . PHE B 1 135 ? -7.039 -23.656 -7.422 1 95 135 PHE B C 1
ATOM 3202 O O . PHE B 1 135 ? -6.809 -24.234 -6.359 1 95 135 PHE B O 1
ATOM 3209 N N . TRP B 1 136 ? -8.102 -23.797 -8.211 1 95 136 TRP B N 1
ATOM 3210 C CA . TRP B 1 136 ? -9 -24.906 -7.91 1 95 136 TRP B CA 1
ATOM 3211 C C . TRP B 1 136 ? -8.461 -26.219 -8.492 1 95 136 TRP B C 1
ATOM 3213 O O . TRP B 1 136 ? -7.738 -26.203 -9.492 1 95 136 TRP B O 1
ATOM 3223 N N . THR B 1 137 ? -8.68 -27.266 -7.77 1 90.81 137 THR B N 1
ATOM 3224 C CA . THR B 1 137 ? -8.477 -28.609 -8.305 1 90.81 137 THR B CA 1
ATOM 3225 C C . THR B 1 137 ? -9.812 -29.344 -8.453 1 90.81 137 THR B C 1
ATOM 3227 O O . THR B 1 137 ? -10.867 -28.781 -8.148 1 90.81 137 THR B O 1
ATOM 3230 N N . ARG B 1 138 ? -9.773 -30.5 -8.953 1 89.5 138 ARG B N 1
ATOM 3231 C CA . ARG B 1 138 ? -10.984 -31.297 -9.156 1 89.5 138 ARG B CA 1
ATOM 3232 C C . ARG B 1 138 ? -11.688 -31.562 -7.828 1 89.5 138 ARG B C 1
ATOM 3234 O O . ARG B 1 138 ? -12.922 -31.562 -7.77 1 89.5 138 ARG B O 1
ATOM 3241 N N . THR B 1 139 ? -10.938 -31.672 -6.734 1 90.31 139 THR B N 1
ATOM 3242 C CA . THR B 1 139 ? -11.516 -32.125 -5.473 1 90.31 139 THR B CA 1
ATOM 3243 C C . THR B 1 139 ? -11.531 -30.984 -4.457 1 90.31 139 THR B C 1
ATOM 3245 O O . THR B 1 139 ? -12.039 -31.141 -3.344 1 90.31 139 THR B O 1
ATOM 3248 N N . TRP B 1 140 ? -10.953 -29.938 -4.781 1 91.5 140 TRP B N 1
ATOM 3249 C CA . TRP B 1 140 ? -10.805 -28.875 -3.801 1 91.5 140 TRP B CA 1
ATOM 3250 C C . TRP B 1 140 ? -11.102 -27.516 -4.426 1 91.5 140 TRP B C 1
ATOM 3252 O O . TRP B 1 140 ? -10.25 -26.938 -5.109 1 91.5 140 TRP B O 1
ATOM 3262 N N . LYS B 1 141 ? -12.273 -26.969 -4.176 1 94.5 141 LYS B N 1
ATOM 3263 C CA . LYS B 1 141 ? -12.719 -25.703 -4.73 1 94.5 141 LYS B CA 1
ATOM 3264 C C . LYS B 1 141 ? -13.195 -24.766 -3.631 1 94.5 141 LYS B C 1
ATOM 3266 O O . LYS B 1 141 ? -14.383 -24.453 -3.549 1 94.5 141 LYS B O 1
ATOM 3271 N N . PRO B 1 142 ? -12.281 -24.25 -2.838 1 93.5 142 PRO B N 1
ATOM 3272 C CA . PRO B 1 142 ? -12.688 -23.344 -1.76 1 93.5 142 PRO B CA 1
ATOM 3273 C C . PRO B 1 142 ? -13.305 -22.047 -2.279 1 93.5 142 PRO B C 1
ATOM 3275 O O . PRO B 1 142 ? -12.781 -21.453 -3.219 1 93.5 142 PRO B O 1
ATOM 3278 N N . GLU B 1 143 ? -14.383 -21.625 -1.683 1 94.31 143 GLU B N 1
ATOM 3279 C CA . GLU B 1 143 ? -15.078 -20.406 -2.066 1 94.31 143 GLU B CA 1
ATOM 3280 C C . GLU B 1 143 ? -15.039 -19.375 -0.942 1 94.31 143 GLU B C 1
ATOM 3282 O O . GLU B 1 143 ? -15.57 -18.266 -1.086 1 94.31 143 GLU B O 1
ATOM 3287 N N . SER B 1 144 ? -14.297 -19.734 0.119 1 92.94 144 SER B N 1
ATOM 3288 C CA . SER B 1 144 ? -14.344 -18.922 1.329 1 92.94 144 SER B CA 1
ATOM 3289 C C . SER B 1 144 ? -13.805 -17.516 1.073 1 92.94 144 SER B C 1
ATOM 3291 O O . SER B 1 144 ? -14.25 -16.547 1.691 1 92.94 144 SER B O 1
ATOM 3293 N N . PHE B 1 145 ? -12.914 -17.375 0.185 1 94.88 145 PHE B N 1
ATOM 3294 C CA . PHE B 1 145 ? -12.359 -16.062 -0.102 1 94.88 145 PHE B CA 1
ATOM 3295 C C . PHE B 1 145 ? -13.438 -15.117 -0.623 1 94.88 145 PHE B C 1
ATOM 3297 O O . PHE B 1 145 ? -13.305 -13.898 -0.519 1 94.88 145 PHE B O 1
ATOM 3304 N N . PHE B 1 146 ? -14.516 -15.695 -1.185 1 97.12 146 PHE B N 1
ATOM 3305 C CA . PHE B 1 146 ? -15.586 -14.906 -1.787 1 97.12 146 PHE B CA 1
ATOM 3306 C C . PHE B 1 146 ? -16.359 -14.133 -0.723 1 97.12 146 PHE B C 1
ATOM 3308 O O . PHE B 1 146 ? -17 -13.125 -1.026 1 97.12 146 PHE B O 1
ATOM 3315 N N . ASP B 1 147 ? -16.297 -14.586 0.52 1 96.06 147 ASP B N 1
ATOM 3316 C CA . ASP B 1 147 ? -16.953 -13.875 1.617 1 96.06 147 ASP B CA 1
ATOM 3317 C C . ASP B 1 147 ? -16.391 -12.461 1.755 1 96.06 147 ASP B C 1
ATOM 3319 O O . ASP B 1 147 ? -17.125 -11.523 2.072 1 96.06 147 ASP B O 1
ATOM 3323 N N . ARG B 1 148 ? -15.094 -12.336 1.534 1 96.44 148 ARG B N 1
ATOM 3324 C CA . ARG B 1 148 ? -14.469 -11.023 1.578 1 96.44 148 ARG B CA 1
ATOM 3325 C C . ARG B 1 148 ? -14.984 -10.133 0.456 1 96.44 148 ARG B C 1
ATOM 3327 O O . ARG B 1 148 ? -15.234 -8.945 0.666 1 96.44 148 ARG B O 1
ATOM 3334 N N . VAL B 1 149 ? -15.125 -10.703 -0.684 1 97.69 149 VAL B N 1
ATOM 3335 C CA . VAL B 1 149 ? -15.656 -9.977 -1.835 1 97.69 149 VAL B CA 1
ATOM 3336 C C . VAL B 1 149 ? -17.078 -9.5 -1.539 1 97.69 149 VAL B C 1
ATOM 3338 O O . VAL B 1 149 ? -17.406 -8.344 -1.802 1 97.69 149 VAL B O 1
ATOM 3341 N N . LYS B 1 150 ? -17.844 -10.414 -0.98 1 97.38 150 LYS B N 1
ATOM 3342 C CA . LYS B 1 150 ? -19.219 -10.094 -0.626 1 97.38 150 LYS B CA 1
ATOM 3343 C C . LYS B 1 150 ? -19.281 -8.938 0.369 1 97.38 150 LYS B C 1
ATOM 3345 O O . LYS B 1 150 ? -20.031 -7.977 0.166 1 97.38 150 LYS B O 1
ATOM 3350 N N . THR B 1 151 ? -18.516 -9.07 1.414 1 97.56 151 THR B N 1
ATOM 3351 C CA . THR B 1 151 ? -18.5 -8.047 2.455 1 97.56 151 THR B CA 1
ATOM 3352 C C . THR B 1 151 ? -18.062 -6.699 1.881 1 97.56 151 THR B C 1
ATOM 3354 O O . THR B 1 151 ? -18.672 -5.672 2.166 1 97.56 151 THR B O 1
ATOM 3357 N N . ASN B 1 152 ? -17 -6.664 1.09 1 98.44 152 ASN B N 1
ATOM 3358 C CA . ASN B 1 152 ? -16.531 -5.434 0.464 1 98.44 152 ASN B CA 1
ATOM 3359 C C . ASN B 1 152 ? -17.594 -4.816 -0.431 1 98.44 152 ASN B C 1
ATOM 3361 O O . ASN B 1 152 ? -17.844 -3.607 -0.371 1 98.44 152 ASN B O 1
ATOM 3365 N N . ARG B 1 153 ? -18.234 -5.656 -1.214 1 97.25 153 ARG B N 1
ATOM 3366 C CA . ARG B 1 153 ? -19.281 -5.18 -2.121 1 97.25 153 ARG B CA 1
ATOM 3367 C C . ARG B 1 153 ? -20.438 -4.566 -1.347 1 97.25 153 ARG B C 1
ATOM 3369 O O . ARG B 1 153 ? -20.984 -3.533 -1.742 1 97.25 153 ARG B O 1
ATOM 3376 N N . GLN B 1 154 ? -20.844 -5.211 -0.344 1 96.25 154 GLN B N 1
ATOM 3377 C CA . GLN B 1 154 ? -21.938 -4.73 0.482 1 96.25 154 GLN B CA 1
ATOM 3378 C C . GLN B 1 154 ? -21.641 -3.354 1.064 1 96.25 154 GLN B C 1
ATOM 3380 O O . GLN B 1 154 ? -22.547 -2.553 1.285 1 96.25 154 GLN B O 1
ATOM 3385 N N . ASN B 1 155 ? -20.406 -3.092 1.244 1 97.19 155 ASN B N 1
ATOM 3386 C CA . ASN B 1 155 ? -20 -1.813 1.826 1 97.19 155 ASN B CA 1
ATOM 3387 C C . ASN B 1 155 ? -19.531 -0.831 0.756 1 97.19 155 ASN B C 1
ATOM 3389 O O . ASN B 1 155 ? -19.016 0.241 1.075 1 97.19 155 ASN B O 1
ATOM 3393 N N . GLY B 1 156 ? -19.625 -1.201 -0.511 1 97.56 156 GLY B N 1
ATOM 3394 C CA . GLY B 1 156 ? -19.297 -0.333 -1.631 1 97.56 156 GLY B CA 1
ATOM 3395 C C . GLY B 1 156 ? -17.797 -0.229 -1.888 1 97.56 156 GLY B C 1
ATOM 3396 O O . GLY B 1 156 ? -17.344 0.725 -2.52 1 97.56 156 GLY B O 1
ATOM 3397 N N . LEU B 1 157 ? -17 -1.177 -1.392 1 98.44 157 LEU B N 1
ATOM 3398 C CA . LEU B 1 157 ? -15.547 -1.104 -1.459 1 98.44 157 LEU B CA 1
ATOM 3399 C C . LEU B 1 157 ? -15.008 -1.979 -2.586 1 98.44 157 LEU B C 1
ATOM 3401 O O . LEU B 1 157 ? -15.641 -2.971 -2.961 1 98.44 157 LEU B O 1
ATOM 3405 N N . HIS B 1 158 ? -13.891 -1.607 -3.18 1 98.69 158 HIS B N 1
ATOM 3406 C CA . HIS B 1 158 ? -13.172 -2.457 -4.125 1 98.69 158 HIS B CA 1
ATOM 3407 C C . HIS B 1 158 ? -12.492 -3.621 -3.412 1 98.69 158 HIS B C 1
ATOM 3409 O O . HIS B 1 158 ? -12.18 -3.531 -2.223 1 98.69 158 HIS B O 1
ATOM 3415 N N . THR B 1 159 ? -12.289 -4.715 -4.102 1 98.81 159 THR B N 1
ATOM 3416 C CA . THR B 1 159 ? -11.547 -5.859 -3.584 1 98.81 159 THR B CA 1
ATOM 3417 C C . THR B 1 159 ? -10.336 -6.16 -4.461 1 98.81 159 THR B C 1
ATOM 3419 O O . THR B 1 159 ? -10.484 -6.469 -5.648 1 98.81 159 THR B O 1
ATOM 3422 N N . LEU B 1 160 ? -9.164 -5.961 -3.953 1 98.62 160 LEU B N 1
ATOM 3423 C CA . LEU B 1 160 ? -7.969 -6.461 -4.625 1 98.62 160 LEU B CA 1
ATOM 3424 C C . LEU B 1 160 ? -7.832 -7.969 -4.441 1 98.62 160 LEU B C 1
ATOM 3426 O O . LEU B 1 160 ? -7.785 -8.461 -3.311 1 98.62 160 LEU B O 1
ATOM 3430 N N . CYS B 1 161 ? -7.77 -8.711 -5.492 1 98.62 161 CYS B N 1
ATOM 3431 C CA . CYS B 1 161 ? -7.562 -10.148 -5.469 1 98.62 161 CYS B CA 1
ATOM 3432 C C . CYS B 1 161 ? -6.133 -10.5 -5.863 1 98.62 161 CYS B C 1
ATOM 3434 O O . CYS B 1 161 ? -5.723 -10.266 -7 1 98.62 161 CYS B O 1
ATOM 3436 N N . LEU B 1 162 ? -5.402 -10.992 -4.91 1 96.56 162 LEU B N 1
ATOM 3437 C CA . LEU B 1 162 ? -4.086 -11.547 -5.207 1 96.56 162 LEU B CA 1
ATOM 3438 C C . LEU B 1 162 ? -4.207 -12.977 -5.723 1 96.56 162 LEU B C 1
ATOM 3440 O O . LEU B 1 162 ? -4.906 -13.805 -5.125 1 96.56 162 LEU B O 1
ATOM 3444 N N . LEU B 1 163 ? -3.539 -13.242 -6.797 1 97.06 163 LEU B N 1
ATOM 3445 C CA . LEU B 1 163 ? -3.752 -14.5 -7.508 1 97.06 163 LEU B CA 1
ATOM 3446 C C . LEU B 1 163 ? -2.654 -15.5 -7.176 1 97.06 163 LEU B C 1
ATOM 3448 O O . LEU B 1 163 ? -1.496 -15.125 -6.988 1 97.06 163 LEU B O 1
ATOM 3452 N N . ASP B 1 164 ? -2.928 -16.688 -7.199 1 93.75 164 ASP B N 1
ATOM 3453 C CA . ASP B 1 164 ? -2.107 -17.797 -6.727 1 93.75 164 ASP B CA 1
ATOM 3454 C C . ASP B 1 164 ? -0.839 -17.938 -7.566 1 93.75 164 ASP B C 1
ATOM 3456 O O . ASP B 1 164 ? -0.875 -17.781 -8.789 1 93.75 164 ASP B O 1
ATOM 3460 N N . LEU B 1 165 ? 0.178 -18.125 -6.871 1 88.81 165 LEU B N 1
ATOM 3461 C CA . LEU B 1 165 ? 1.479 -18.453 -7.441 1 88.81 165 LEU B CA 1
ATOM 3462 C C . LEU B 1 165 ? 1.969 -19.812 -6.922 1 88.81 165 LEU B C 1
ATOM 3464 O O . LEU B 1 165 ? 2.223 -19.953 -5.723 1 88.81 165 LEU B O 1
ATOM 3468 N N . GLN B 1 166 ? 2.035 -20.75 -7.68 1 84.62 166 GLN B N 1
ATOM 3469 C CA . GLN B 1 166 ? 2.562 -22.047 -7.281 1 84.62 166 GLN B CA 1
ATOM 3470 C C . GLN B 1 166 ? 3.996 -22.234 -7.77 1 84.62 166 GLN B C 1
ATOM 3472 O O . GLN B 1 166 ? 4.23 -22.469 -8.953 1 84.62 166 GLN B O 1
ATOM 3477 N N . ILE B 1 167 ? 4.883 -21.938 -6.82 1 76.69 167 ILE B N 1
ATOM 3478 C CA . ILE B 1 167 ? 6.305 -22.031 -7.129 1 76.69 167 ILE B CA 1
ATOM 3479 C C . ILE B 1 167 ? 6.91 -23.234 -6.406 1 76.69 167 ILE B C 1
ATOM 3481 O O . ILE B 1 167 ? 6.727 -23.406 -5.199 1 76.69 167 ILE B O 1
ATOM 3485 N N . ARG B 1 168 ? 7.727 -24.094 -6.961 1 68.62 168 ARG B N 1
ATOM 3486 C CA . ARG B 1 168 ? 8.484 -25.234 -6.441 1 68.62 168 ARG B CA 1
ATOM 3487 C C . ARG B 1 168 ? 7.57 -26.188 -5.672 1 68.62 168 ARG B C 1
ATOM 3489 O O . ARG B 1 168 ? 7.906 -26.609 -4.566 1 68.62 168 ARG B O 1
ATOM 3496 N N . GLU B 1 169 ? 6.461 -26.25 -6.133 1 67.69 169 GLU B N 1
ATOM 3497 C CA . GLU B 1 169 ? 5.559 -27.203 -5.504 1 67.69 169 GLU B CA 1
ATOM 3498 C C . GLU B 1 169 ? 5.84 -28.625 -5.992 1 67.69 169 GLU B C 1
ATOM 3500 O O . GLU B 1 169 ? 6.254 -28.828 -7.137 1 67.69 169 GLU B O 1
ATOM 3505 N N . ARG B 1 170 ? 5.973 -29.547 -5.023 1 67.56 170 ARG B N 1
ATOM 3506 C CA . ARG B 1 170 ? 6.125 -30.953 -5.371 1 67.56 170 ARG B CA 1
ATOM 3507 C C . ARG B 1 170 ? 4.77 -31.609 -5.629 1 67.56 170 ARG B C 1
ATOM 3509 O O . ARG B 1 170 ? 3.773 -31.25 -5 1 67.56 170 ARG B O 1
ATOM 3516 N N . SER B 1 171 ? 4.781 -32.406 -6.758 1 64.5 171 SER B N 1
ATOM 3517 C CA . SER B 1 171 ? 3.557 -33.156 -6.973 1 64.5 171 SER B CA 1
ATOM 3518 C C . SER B 1 171 ? 3.248 -34.062 -5.785 1 64.5 171 SER B C 1
ATOM 3520 O O . SER B 1 171 ? 4.129 -34.344 -4.969 1 64.5 171 SER B O 1
ATOM 3522 N N . LEU B 1 172 ? 1.905 -34.188 -5.633 1 64.31 172 LEU B N 1
ATOM 3523 C CA . LEU B 1 172 ? 1.521 -35.125 -4.578 1 64.31 172 LEU B CA 1
ATOM 3524 C C . LEU B 1 172 ? 2.352 -36.406 -4.648 1 64.31 172 LEU B C 1
ATOM 3526 O O . LEU B 1 172 ? 2.789 -36.906 -3.619 1 64.31 172 LEU B O 1
ATOM 3530 N N . GLU B 1 173 ? 2.535 -36.844 -5.867 1 66.19 173 GLU B N 1
ATOM 3531 C CA . GLU B 1 173 ? 3.326 -38.031 -6.086 1 66.19 173 GLU B CA 1
ATOM 3532 C C . GLU B 1 173 ? 4.742 -37.875 -5.547 1 66.19 173 GLU B C 1
ATOM 3534 O O . GLU B 1 173 ? 5.262 -38.781 -4.867 1 66.19 173 GLU B O 1
ATOM 3539 N N . ASN B 1 174 ? 5.242 -36.719 -5.883 1 72.06 174 ASN B N 1
ATOM 3540 C CA . ASN B 1 174 ? 6.617 -36.469 -5.461 1 72.06 174 ASN B CA 1
ATOM 3541 C C . ASN B 1 174 ? 6.711 -36.25 -3.955 1 72.06 174 ASN B C 1
ATOM 3543 O O . ASN B 1 174 ? 7.711 -36.594 -3.332 1 72.06 174 ASN B O 1
ATOM 3547 N N . LEU B 1 175 ? 5.66 -35.594 -3.406 1 66.81 175 LEU B N 1
ATOM 3548 C CA . LEU B 1 175 ? 5.59 -35.406 -1.963 1 66.81 175 LEU B CA 1
ATOM 3549 C C . LEU B 1 175 ? 5.547 -36.75 -1.238 1 66.81 175 LEU B C 1
ATOM 3551 O O . LEU B 1 175 ? 6.254 -36.938 -0.249 1 66.81 175 LEU B O 1
ATOM 3555 N N . ILE B 1 176 ? 4.715 -37.75 -1.748 1 67.56 176 ILE B N 1
ATOM 3556 C CA . ILE B 1 176 ? 4.539 -39.094 -1.148 1 67.56 176 ILE B CA 1
ATOM 3557 C C . ILE B 1 176 ? 5.832 -39.875 -1.285 1 67.56 176 ILE B C 1
ATOM 3559 O O . ILE B 1 176 ? 6.246 -40.562 -0.35 1 67.56 176 ILE B O 1
ATOM 3563 N N . LYS B 1 177 ? 6.496 -39.719 -2.385 1 75.5 177 LYS B N 1
ATOM 3564 C CA . LYS B 1 177 ? 7.695 -40.5 -2.666 1 75.5 177 LYS B CA 1
ATOM 3565 C C . LYS B 1 177 ? 8.945 -39.812 -2.121 1 75.5 177 LYS B C 1
ATOM 3567 O O . LYS B 1 177 ? 10.047 -40.344 -2.201 1 75.5 177 LYS B O 1
ATOM 3572 N N . GLY B 1 178 ? 8.742 -38.594 -1.643 1 71 178 GLY B N 1
ATOM 3573 C CA . GLY B 1 178 ? 9.836 -37.844 -1.042 1 71 178 GLY B CA 1
ATOM 3574 C C . GLY B 1 178 ? 10.828 -37.312 -2.061 1 71 178 GLY B C 1
ATOM 3575 O O . GLY B 1 178 ? 12.008 -37.156 -1.751 1 71 178 GLY B O 1
ATOM 3576 N N . ARG B 1 179 ? 10.43 -37.406 -3.395 1 72 179 ARG B N 1
ATOM 3577 C CA . ARG B 1 179 ? 11.289 -36.906 -4.469 1 72 179 ARG B CA 1
ATOM 3578 C C . ARG B 1 179 ? 11.352 -35.406 -4.477 1 72 179 ARG B C 1
ATOM 3580 O O . ARG B 1 179 ? 10.344 -34.719 -4.246 1 72 179 ARG B O 1
ATOM 3587 N N . LYS B 1 180 ? 12.5 -34.906 -4.527 1 73.38 180 LYS B N 1
ATOM 3588 C CA . LYS B 1 180 ? 12.719 -33.469 -4.57 1 73.38 180 LYS B CA 1
ATOM 3589 C C . LYS B 1 180 ? 12.609 -32.938 -5.996 1 73.38 180 LYS B C 1
ATOM 3591 O O . LYS B 1 180 ? 13.508 -32.25 -6.477 1 73.38 180 LYS B O 1
ATOM 3596 N N . ILE B 1 181 ? 11.586 -33.438 -6.758 1 72.88 181 ILE B N 1
ATOM 3597 C CA . ILE B 1 181 ? 11.273 -32.969 -8.094 1 72.88 181 ILE B CA 1
ATOM 3598 C C . ILE B 1 181 ? 10.141 -31.953 -8.023 1 72.88 181 ILE B C 1
ATOM 3600 O O . ILE B 1 181 ? 9.078 -32.219 -7.457 1 72.88 181 ILE B O 1
ATOM 3604 N N . TYR B 1 182 ? 10.5 -30.766 -8.539 1 72.25 182 TYR B N 1
ATOM 3605 C CA . TYR B 1 182 ? 9.555 -29.656 -8.438 1 72.25 182 TYR B CA 1
ATOM 3606 C C . TYR B 1 182 ? 8.836 -29.438 -9.758 1 72.25 182 TYR B C 1
ATOM 3608 O O . TYR B 1 182 ? 9.422 -29.609 -10.828 1 72.25 182 TYR B O 1
ATOM 3616 N N . GLU B 1 183 ? 7.512 -29.328 -9.68 1 77.38 183 GLU B N 1
ATOM 3617 C CA . GLU B 1 183 ? 6.707 -28.953 -10.844 1 77.38 183 GLU B CA 1
ATOM 3618 C C . GLU B 1 183 ? 7.07 -27.562 -11.336 1 77.38 183 GLU B C 1
ATOM 3620 O O . GLU B 1 183 ? 7.562 -26.719 -10.57 1 77.38 183 GLU B O 1
ATOM 3625 N N . PRO B 1 184 ? 6.832 -27.422 -12.688 1 82 184 PRO B N 1
ATOM 3626 C CA . PRO B 1 184 ? 7.031 -26.062 -13.203 1 82 184 PRO B CA 1
ATOM 3627 C C . PRO B 1 184 ? 6.113 -25.031 -12.531 1 82 184 PRO B C 1
ATOM 3629 O O . PRO B 1 184 ? 4.98 -25.359 -12.164 1 82 184 PRO B O 1
ATOM 3632 N N . PRO B 1 185 ? 6.641 -23.875 -12.344 1 86.12 185 PRO B N 1
ATOM 3633 C CA . PRO B 1 185 ? 5.82 -22.844 -11.695 1 86.12 185 PRO B CA 1
ATOM 3634 C C . PRO B 1 185 ? 4.559 -22.516 -12.477 1 86.12 185 PRO B C 1
ATOM 3636 O O . PRO B 1 185 ? 4.578 -22.516 -13.711 1 86.12 185 PRO B O 1
ATOM 3639 N N . ARG B 1 186 ? 3.494 -22.359 -11.742 1 90.44 186 ARG B N 1
ATOM 3640 C CA . ARG B 1 186 ? 2.213 -21.953 -12.312 1 90.44 186 ARG B CA 1
ATOM 3641 C C . ARG B 1 186 ? 1.747 -20.625 -11.711 1 90.44 186 ARG B C 1
ATOM 3643 O O . ARG B 1 186 ? 1.783 -20.453 -10.492 1 90.44 186 ARG B O 1
ATOM 3650 N N . PHE B 1 187 ? 1.334 -19.766 -12.594 1 94.06 187 PHE B N 1
ATOM 3651 C CA . PHE B 1 187 ? 0.853 -18.453 -12.188 1 94.06 187 PHE B CA 1
ATOM 3652 C C . PHE B 1 187 ? -0.578 -18.219 -12.664 1 94.06 187 PHE B C 1
ATOM 3654 O O . PHE B 1 187 ? -0.853 -18.266 -13.867 1 94.06 187 PHE B O 1
ATOM 3661 N N . MET B 1 188 ? -1.428 -18.062 -11.734 1 96.88 188 MET B N 1
ATOM 3662 C CA . MET B 1 188 ? -2.822 -17.844 -12.109 1 96.88 188 MET B CA 1
ATOM 3663 C C . MET B 1 188 ? -2.982 -16.562 -12.898 1 96.88 188 MET B C 1
ATOM 3665 O O . MET B 1 188 ? -2.408 -15.531 -12.539 1 96.88 188 MET B O 1
ATOM 3669 N N . THR B 1 189 ? -3.721 -16.609 -13.992 1 97.88 189 THR B N 1
ATOM 3670 C CA . THR B 1 189 ? -4.004 -15.438 -14.805 1 97.88 189 THR B CA 1
ATOM 3671 C C . THR B 1 189 ? -5.336 -14.812 -14.406 1 97.88 189 THR B C 1
ATOM 3673 O O . THR B 1 189 ? -6.145 -15.445 -13.727 1 97.88 189 THR B O 1
ATOM 3676 N N . VAL B 1 190 ? -5.527 -13.602 -14.828 1 98.5 190 VAL B N 1
ATOM 3677 C CA . VAL B 1 190 ? -6.766 -12.875 -14.57 1 98.5 190 VAL B CA 1
ATOM 3678 C C . VAL B 1 190 ? -7.953 -13.656 -15.109 1 98.5 190 VAL B C 1
ATOM 3680 O O . VAL B 1 190 ? -8.984 -13.773 -14.445 1 98.5 190 VAL B O 1
ATOM 3683 N N . ASN B 1 191 ? -7.816 -14.18 -16.312 1 98.12 191 ASN B N 1
ATOM 3684 C CA . ASN B 1 191 ? -8.938 -14.891 -16.906 1 98.12 191 ASN B CA 1
ATOM 3685 C C . ASN B 1 191 ? -9.281 -16.156 -16.141 1 98.12 191 ASN B C 1
ATOM 3687 O O . ASN B 1 191 ? -10.453 -16.5 -15.977 1 98.12 191 ASN B O 1
ATOM 3691 N N . GLN B 1 192 ? -8.297 -16.859 -15.625 1 97.88 192 GLN B N 1
ATOM 3692 C CA . GLN B 1 192 ? -8.531 -18.047 -14.805 1 97.88 192 GLN B CA 1
ATOM 3693 C C . GLN B 1 192 ? -9.273 -17.688 -13.516 1 97.88 192 GLN B C 1
ATOM 3695 O O . GLN B 1 192 ? -10.219 -18.375 -13.125 1 97.88 192 GLN B O 1
ATOM 3700 N N . ALA B 1 193 ? -8.82 -16.641 -12.875 1 98.56 193 ALA B N 1
ATOM 3701 C CA . ALA B 1 193 ? -9.477 -16.172 -11.656 1 98.56 193 ALA B CA 1
ATOM 3702 C C . ALA B 1 193 ? -10.93 -15.773 -11.938 1 98.56 193 ALA B C 1
ATOM 3704 O O . ALA B 1 193 ? -11.828 -16.125 -11.172 1 98.56 193 ALA B O 1
ATOM 3705 N N . ALA B 1 194 ? -11.133 -15.07 -13.023 1 98.62 194 ALA B N 1
ATOM 3706 C CA . ALA B 1 194 ? -12.469 -14.617 -13.398 1 98.62 194 ALA B CA 1
ATOM 3707 C C . ALA B 1 194 ? -13.398 -15.812 -13.648 1 98.62 194 ALA B C 1
ATOM 3709 O O . ALA B 1 194 ? -14.57 -15.773 -13.273 1 98.62 194 ALA B O 1
ATOM 3710 N N . GLN B 1 195 ? -12.891 -16.797 -14.289 1 98.31 195 GLN B N 1
ATOM 3711 C CA . GLN B 1 195 ? -13.68 -18 -14.539 1 98.31 195 GLN B CA 1
ATOM 3712 C C . GLN B 1 195 ? -14.102 -18.656 -13.234 1 98.31 195 GLN B C 1
ATOM 3714 O O . GLN B 1 195 ? -15.242 -19.109 -13.102 1 98.31 195 GLN B O 1
ATOM 3719 N N . GLN B 1 196 ? -13.148 -18.781 -12.305 1 98.19 196 GLN B N 1
ATOM 3720 C CA . GLN B 1 196 ? -13.492 -19.328 -11 1 98.19 196 GLN B CA 1
ATOM 3721 C C . GLN B 1 196 ? -14.57 -18.5 -10.305 1 98.19 196 GLN B C 1
ATOM 3723 O O . GLN B 1 196 ? -15.492 -19.047 -9.711 1 98.19 196 GLN B O 1
ATOM 3728 N N . LEU B 1 197 ? -14.445 -17.188 -10.383 1 98.44 197 LEU B N 1
ATOM 3729 C CA . LEU B 1 197 ? -15.422 -16.297 -9.781 1 98.44 197 LEU B CA 1
ATOM 3730 C C . LEU B 1 197 ? -16.797 -16.484 -10.422 1 98.44 197 LEU B C 1
ATOM 3732 O O . LEU B 1 197 ? -17.812 -16.516 -9.719 1 98.44 197 LEU B O 1
ATOM 3736 N N . LEU B 1 198 ? -16.797 -16.562 -11.742 1 98 198 LEU B N 1
ATOM 3737 C CA . LEU B 1 198 ? -18.062 -16.75 -12.453 1 98 198 LEU B CA 1
ATOM 3738 C C . LEU B 1 198 ? -18.719 -18.078 -12.047 1 98 198 LEU B C 1
ATOM 3740 O O . LEU B 1 198 ? -19.938 -18.141 -11.906 1 98 198 LEU B O 1
ATOM 3744 N N . GLU B 1 199 ? -17.891 -19.078 -11.875 1 97.56 199 GLU B N 1
ATOM 3745 C CA . GLU B 1 199 ? -18.422 -20.359 -11.406 1 97.56 199 GLU B CA 1
ATOM 3746 C C . GLU B 1 199 ? -19.062 -20.203 -10.023 1 97.56 199 GLU B C 1
ATOM 3748 O O . GLU B 1 199 ? -20.094 -20.812 -9.742 1 97.56 199 GLU B O 1
ATOM 3753 N N . ILE B 1 200 ? -18.484 -19.5 -9.141 1 97.5 200 ILE B N 1
ATOM 3754 C CA . ILE B 1 200 ? -19.031 -19.25 -7.809 1 97.5 200 ILE B CA 1
ATOM 3755 C C . ILE B 1 200 ? -20.375 -18.562 -7.93 1 97.5 200 ILE B C 1
ATOM 3757 O O . ILE B 1 200 ? -21.328 -18.922 -7.234 1 97.5 200 ILE B O 1
ATOM 3761 N N . VAL B 1 201 ? -20.484 -17.578 -8.812 1 97.12 201 VAL B N 1
ATOM 3762 C CA . VAL B 1 201 ? -21.734 -16.844 -9.055 1 97.12 201 VAL B CA 1
ATOM 3763 C C . VAL B 1 201 ? -22.828 -17.812 -9.492 1 97.12 201 VAL B C 1
ATOM 3765 O O . VAL B 1 201 ? -23.938 -17.766 -8.977 1 97.12 201 VAL B O 1
ATOM 3768 N N . GLN B 1 202 ? -22.453 -18.688 -10.383 1 96.94 202 GLN B N 1
ATOM 3769 C CA . GLN B 1 202 ? -23.391 -19.672 -10.875 1 96.94 202 GLN B CA 1
ATOM 3770 C C . GLN B 1 202 ? -23.812 -20.641 -9.766 1 96.94 202 GLN B C 1
ATOM 3772 O O . GLN B 1 202 ? -24.984 -20.984 -9.641 1 96.94 202 GLN B O 1
ATOM 3777 N N . ASN B 1 203 ? -22.828 -21.047 -9 1 96.31 203 ASN B N 1
ATOM 3778 C CA . ASN B 1 203 ? -23.109 -21.922 -7.871 1 96.31 203 ASN B CA 1
ATOM 3779 C C . ASN B 1 203 ? -24.078 -21.266 -6.879 1 96.31 203 ASN B C 1
ATOM 3781 O O . ASN B 1 203 ? -25 -21.922 -6.379 1 96.31 203 ASN B O 1
ATOM 3785 N N . GLN B 1 204 ? -23.781 -20.047 -6.555 1 95.62 204 GLN B N 1
ATOM 3786 C CA . GLN B 1 204 ? -24.641 -19.328 -5.621 1 95.62 204 GLN B CA 1
ATOM 3787 C C . GLN B 1 204 ? -26.062 -19.203 -6.164 1 95.62 204 GLN B C 1
ATOM 3789 O O . GLN B 1 204 ? -27.031 -19.391 -5.434 1 95.62 204 GLN B O 1
ATOM 3794 N N . ARG B 1 205 ? -26.203 -18.922 -7.41 1 96.25 205 ARG B N 1
ATOM 3795 C CA . ARG B 1 205 ? -27.516 -18.844 -8.039 1 96.25 205 ARG B CA 1
ATOM 3796 C C . ARG B 1 205 ? -28.234 -20.188 -7.969 1 96.25 205 ARG B C 1
ATOM 3798 O O . ARG B 1 205 ? -29.438 -20.234 -7.691 1 96.25 205 ARG B O 1
ATOM 3805 N N . ALA B 1 206 ? -27.547 -21.156 -8.25 1 96.69 206 ALA B N 1
ATOM 3806 C CA . ALA B 1 206 ? -28.125 -22.5 -8.211 1 96.69 206 ALA B CA 1
ATOM 3807 C C . ALA B 1 206 ? -28.625 -22.844 -6.816 1 96.69 206 ALA B C 1
ATOM 3809 O O . ALA B 1 206 ? -29.594 -23.594 -6.668 1 96.69 206 ALA B O 1
ATOM 3810 N N . ARG B 1 207 ? -28.031 -22.297 -5.816 1 95.5 207 ARG B N 1
ATOM 3811 C CA . ARG B 1 207 ? -28.438 -22.516 -4.43 1 95.5 207 ARG B CA 1
ATOM 3812 C C . ARG B 1 207 ? -29.531 -21.547 -4.008 1 95.5 207 ARG B C 1
ATOM 3814 O O . ARG B 1 207 ? -29.938 -21.531 -2.842 1 95.5 207 ARG B O 1
ATOM 3821 N N . GLY B 1 208 ? -29.906 -20.625 -4.891 1 95.06 208 GLY B N 1
ATOM 3822 C CA . GLY B 1 208 ? -30.984 -19.688 -4.617 1 95.06 208 GLY B CA 1
ATOM 3823 C C . GLY B 1 208 ? -30.5 -18.422 -3.93 1 95.06 208 GLY B C 1
ATOM 3824 O O . GLY B 1 208 ? -31.312 -17.672 -3.379 1 95.06 208 GLY B O 1
ATOM 3825 N N . GLU B 1 209 ? -29.234 -18.25 -3.955 1 94.12 209 GLU B N 1
ATOM 3826 C CA . GLU B 1 209 ? -28.656 -17.047 -3.35 1 94.12 209 GLU B CA 1
ATOM 3827 C C . GLU B 1 209 ? -28.438 -15.961 -4.391 1 94.12 209 GLU B C 1
ATOM 3829 O O . GLU B 1 209 ? -28.234 -16.25 -5.574 1 94.12 209 GLU B O 1
ATOM 3834 N N . GLU B 1 210 ? -28.609 -14.75 -3.932 1 94.06 210 GLU B N 1
ATOM 3835 C CA . GLU B 1 210 ? -28.234 -13.633 -4.797 1 94.06 210 GLU B CA 1
ATOM 3836 C C . GLU B 1 210 ? -26.75 -13.32 -4.703 1 94.06 210 GLU B C 1
ATOM 3838 O O . GLU B 1 210 ? -26.266 -12.859 -3.668 1 94.06 210 GLU B O 1
ATOM 3843 N N . PRO B 1 211 ? -26.031 -13.539 -5.73 1 95 211 PRO B N 1
ATOM 3844 C CA . PRO B 1 211 ? -24.594 -13.312 -5.668 1 95 211 PRO B CA 1
ATOM 3845 C C . PRO B 1 211 ? -24.234 -11.836 -5.492 1 95 211 PRO B C 1
ATOM 3847 O O . PRO B 1 211 ? -24.938 -10.961 -6.008 1 95 211 PRO B O 1
ATOM 3850 N N . ALA B 1 212 ? -23.172 -11.586 -4.797 1 96 212 ALA B N 1
ATOM 3851 C CA . ALA B 1 212 ? -22.703 -10.227 -4.527 1 96 212 ALA B CA 1
ATOM 3852 C C . ALA B 1 212 ? -22.156 -9.578 -5.793 1 96 212 ALA B C 1
ATOM 3854 O O . ALA B 1 212 ? -22.094 -8.344 -5.891 1 96 212 ALA B O 1
ATOM 3855 N N . ILE B 1 213 ? -21.703 -10.438 -6.73 1 97.69 213 ILE B N 1
ATOM 3856 C CA . ILE B 1 213 ? -21.234 -9.953 -8.023 1 97.69 213 ILE B CA 1
ATOM 3857 C C . ILE B 1 213 ? -21.938 -10.719 -9.148 1 97.69 213 ILE B C 1
ATOM 3859 O O . ILE B 1 213 ? -22.5 -11.789 -8.914 1 97.69 213 ILE B O 1
ATOM 3863 N N . THR B 1 214 ? -21.906 -10.133 -10.359 1 97.94 214 THR B N 1
ATOM 3864 C CA . THR B 1 214 ? -22.531 -10.742 -11.523 1 97.94 214 THR B CA 1
ATOM 3865 C C . THR B 1 214 ? -21.594 -10.695 -12.727 1 97.94 214 THR B C 1
ATOM 3867 O O . THR B 1 214 ? -20.469 -10.164 -12.633 1 97.94 214 THR B O 1
ATOM 3870 N N . GLU B 1 215 ? -22.031 -11.242 -13.828 1 97.88 215 GLU B N 1
ATOM 3871 C CA . GLU B 1 215 ? -21.281 -11.211 -15.078 1 97.88 215 GLU B CA 1
ATOM 3872 C C . GLU B 1 215 ? -21.016 -9.781 -15.523 1 97.88 215 GLU B C 1
ATOM 3874 O O . GLU B 1 215 ? -20.016 -9.516 -16.203 1 97.88 215 GLU B O 1
ATOM 3879 N N . GLU B 1 216 ? -21.812 -8.859 -15.047 1 97.88 216 GLU B N 1
ATOM 3880 C CA . GLU B 1 216 ? -21.75 -7.477 -15.508 1 97.88 216 GLU B CA 1
ATOM 3881 C C . GLU B 1 216 ? -20.906 -6.617 -14.57 1 97.88 216 GLU B C 1
ATOM 3883 O O . GLU B 1 216 ? -20.641 -5.449 -14.852 1 97.88 216 GLU B O 1
ATOM 3888 N N . THR B 1 217 ? -20.5 -7.207 -13.477 1 98.44 217 THR B N 1
ATOM 3889 C CA . THR B 1 217 ? -19.672 -6.461 -12.531 1 98.44 217 THR B CA 1
ATOM 3890 C C . THR B 1 217 ? -18.375 -6.004 -13.188 1 98.44 217 THR B C 1
ATOM 3892 O O . THR B 1 217 ? -17.703 -6.793 -13.852 1 98.44 217 THR B O 1
ATOM 3895 N N . ILE B 1 218 ? -18.062 -4.719 -13.008 1 98.62 218 ILE B N 1
ATOM 3896 C CA . ILE B 1 218 ? -16.844 -4.168 -13.578 1 98.62 218 ILE B CA 1
ATOM 3897 C C . ILE B 1 218 ? -15.633 -4.664 -12.789 1 98.62 218 ILE B C 1
ATOM 3899 O O . ILE B 1 218 ? -15.633 -4.613 -11.555 1 98.62 218 ILE B O 1
ATOM 3903 N N . CYS B 1 219 ? -14.672 -5.172 -13.461 1 98.81 219 CYS B N 1
ATOM 3904 C CA . CYS B 1 219 ? -13.406 -5.633 -12.898 1 98.81 219 CYS B CA 1
ATOM 3905 C C . CYS B 1 219 ? -12.227 -4.988 -13.617 1 98.81 219 CYS B C 1
ATOM 3907 O O . CYS B 1 219 ? -12.391 -4.418 -14.695 1 98.81 219 CYS B O 1
ATOM 3909 N N . VAL B 1 220 ? -11.117 -5.023 -12.984 1 98.88 220 VAL B N 1
ATOM 3910 C CA . VAL B 1 220 ? -9.875 -4.527 -13.57 1 98.88 220 VAL B CA 1
ATOM 3911 C C . VAL B 1 220 ? -8.797 -5.602 -13.484 1 98.88 220 VAL B C 1
ATOM 3913 O O . VAL B 1 220 ? -8.469 -6.082 -12.398 1 98.88 220 VAL B O 1
ATOM 3916 N N . GLY B 1 221 ? -8.336 -6.066 -14.602 1 98.81 221 GLY B N 1
ATOM 3917 C CA . GLY B 1 221 ? -7.176 -6.941 -14.656 1 98.81 221 GLY B CA 1
ATOM 3918 C C . GLY B 1 221 ? -5.867 -6.191 -14.82 1 98.81 221 GLY B C 1
ATOM 3919 O O . GLY B 1 221 ? -5.789 -5.242 -15.602 1 98.81 221 GLY B O 1
ATOM 3920 N N . LEU B 1 222 ? -4.902 -6.547 -14.07 1 98.5 222 LEU B N 1
ATOM 3921 C CA . LEU B 1 222 ? -3.572 -5.949 -14.148 1 98.5 222 LEU B CA 1
ATOM 3922 C C . LEU B 1 222 ? -2.504 -7.027 -14.305 1 98.5 222 LEU B C 1
ATOM 3924 O O . LEU B 1 222 ? -2.586 -8.086 -13.68 1 98.5 222 LEU B O 1
ATOM 3928 N N . ALA B 1 223 ? -1.489 -6.738 -15.109 1 97.19 223 ALA B N 1
ATOM 3929 C CA . ALA B 1 223 ? -0.361 -7.652 -15.281 1 97.19 223 ALA B CA 1
ATOM 3930 C C . ALA B 1 223 ? 0.959 -6.887 -15.32 1 97.19 223 ALA B C 1
ATOM 3932 O O . ALA B 1 223 ? 1.044 -5.816 -15.93 1 97.19 223 ALA B O 1
ATOM 3933 N N . ARG B 1 224 ? 1.946 -7.473 -14.594 1 95.44 224 ARG B N 1
ATOM 3934 C CA . ARG B 1 224 ? 3.309 -6.949 -14.586 1 95.44 224 ARG B CA 1
ATOM 3935 C C . ARG B 1 224 ? 3.322 -5.465 -14.227 1 95.44 224 ARG B C 1
ATOM 3937 O O . ARG B 1 224 ? 3.936 -4.656 -14.93 1 95.44 224 ARG B O 1
ATOM 3944 N N . VAL B 1 225 ? 2.584 -5.176 -13.18 1 96.06 225 VAL B N 1
ATOM 3945 C CA . VAL B 1 225 ? 2.434 -3.803 -12.703 1 96.06 225 VAL B CA 1
ATOM 3946 C C . VAL B 1 225 ? 3.809 -3.205 -12.406 1 96.06 225 VAL B C 1
ATOM 3948 O O . VAL B 1 225 ? 4.645 -3.844 -11.766 1 96.06 225 VAL B O 1
ATOM 3951 N N . GLY B 1 226 ? 4.074 -1.98 -12.906 1 92.88 226 GLY B N 1
ATOM 3952 C CA . GLY B 1 226 ? 5.309 -1.268 -12.625 1 92.88 226 GLY B CA 1
ATOM 3953 C C . GLY B 1 226 ? 6.395 -1.52 -13.656 1 92.88 226 GLY B C 1
ATOM 3954 O O . GLY B 1 226 ? 7.441 -0.871 -13.633 1 92.88 226 GLY B O 1
ATOM 3955 N N . SER B 1 227 ? 6.203 -2.463 -14.516 1 91.81 227 SER B N 1
ATOM 3956 C CA . SER B 1 227 ? 7.191 -2.762 -15.547 1 91.81 227 SER B CA 1
ATOM 3957 C C . SER B 1 227 ? 6.84 -2.076 -16.859 1 91.81 227 SER B C 1
ATOM 3959 O O . SER B 1 227 ? 5.773 -1.475 -16.984 1 91.81 227 SER B O 1
ATOM 3961 N N . GLU B 1 228 ? 7.742 -2.189 -17.797 1 89.62 228 GLU B N 1
ATOM 3962 C CA . GLU B 1 228 ? 7.508 -1.612 -19.125 1 89.62 228 GLU B CA 1
ATOM 3963 C C . GLU B 1 228 ? 6.457 -2.402 -19.891 1 89.62 228 GLU B C 1
ATOM 3965 O O . GLU B 1 228 ? 5.879 -1.901 -20.859 1 89.62 228 GLU B O 1
ATOM 3970 N N . GLU B 1 229 ? 6.191 -3.592 -19.469 1 93.19 229 GLU B N 1
ATOM 3971 C CA . GLU B 1 229 ? 5.234 -4.449 -20.156 1 93.19 229 GLU B CA 1
ATOM 3972 C C . GLU B 1 229 ? 3.881 -4.453 -19.453 1 93.19 229 GLU B C 1
ATOM 3974 O O . GLU B 1 229 ? 3.049 -5.328 -19.688 1 93.19 229 GLU B O 1
ATOM 3979 N N . GLN B 1 230 ? 3.721 -3.531 -18.609 1 95.94 230 GLN B N 1
ATOM 3980 C CA . GLN B 1 230 ? 2.482 -3.434 -17.844 1 95.94 230 GLN B CA 1
ATOM 3981 C C . GLN B 1 230 ? 1.266 -3.422 -18.766 1 95.94 230 GLN B C 1
ATOM 3983 O O . GLN B 1 230 ? 1.268 -2.75 -19.797 1 95.94 230 GLN B O 1
ATOM 3988 N N . LYS B 1 231 ? 0.282 -4.215 -18.391 1 97.19 231 LYS B N 1
ATOM 3989 C CA . LYS B 1 231 ? -1.01 -4.207 -19.078 1 97.19 231 LYS B CA 1
ATOM 3990 C C . LYS B 1 231 ? -2.156 -4.074 -18.078 1 97.19 231 LYS B C 1
ATOM 3992 O O . LYS B 1 231 ? -2.15 -4.715 -17.031 1 97.19 231 LYS B O 1
ATOM 3997 N N . ILE B 1 232 ? -3.062 -3.238 -18.359 1 98.06 232 ILE B N 1
ATOM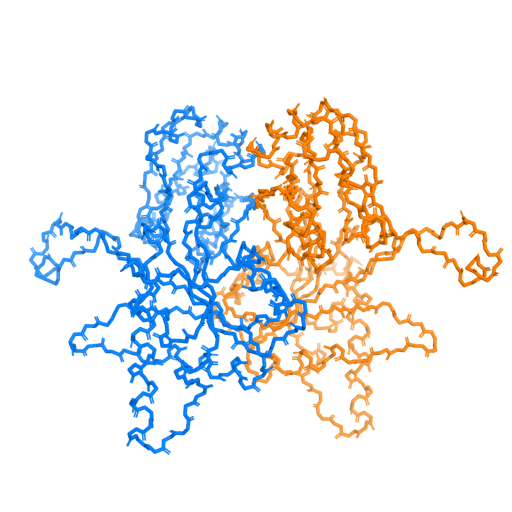 3998 C CA . ILE B 1 232 ? -4.27 -3.045 -17.562 1 98.06 232 ILE B CA 1
ATOM 3999 C C . ILE B 1 232 ? -5.496 -3.092 -18.469 1 98.06 232 ILE B C 1
ATOM 4001 O O . ILE B 1 232 ? -5.477 -2.557 -19.578 1 98.06 232 ILE B O 1
ATOM 4005 N N . ALA B 1 233 ? -6.5 -3.748 -18.047 1 98.56 233 ALA B N 1
ATOM 4006 C CA . ALA B 1 233 ? -7.762 -3.801 -18.766 1 98.56 233 ALA B CA 1
ATOM 4007 C C . ALA B 1 233 ? -8.953 -3.719 -17.812 1 98.56 233 ALA B C 1
ATOM 4009 O O . ALA B 1 233 ? -8.992 -4.422 -16.812 1 98.56 233 ALA B O 1
ATOM 4010 N N . ALA B 1 234 ? -9.828 -2.887 -18.125 1 98.62 234 ALA B N 1
ATOM 4011 C CA . ALA B 1 234 ? -11.055 -2.748 -17.344 1 98.62 234 ALA B CA 1
ATOM 4012 C C . ALA B 1 234 ? -12.266 -3.209 -18.156 1 98.62 234 ALA B C 1
ATOM 4014 O O . ALA B 1 234 ? -12.445 -2.801 -19.297 1 98.62 234 ALA B O 1
ATOM 4015 N N . GLY B 1 235 ? -13.047 -4.035 -17.625 1 98.25 235 GLY B N 1
ATOM 4016 C CA . GLY B 1 235 ? -14.25 -4.562 -18.25 1 98.25 235 GLY B CA 1
ATOM 4017 C C . GLY B 1 235 ? -15.102 -5.391 -17.312 1 98.25 235 GLY B C 1
ATOM 4018 O O . GLY B 1 2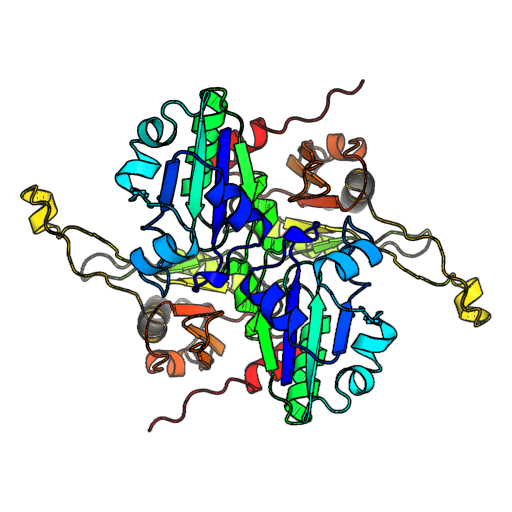35 ? -14.844 -5.434 -16.094 1 98.25 235 GLY B O 1
ATOM 4019 N N . THR B 1 236 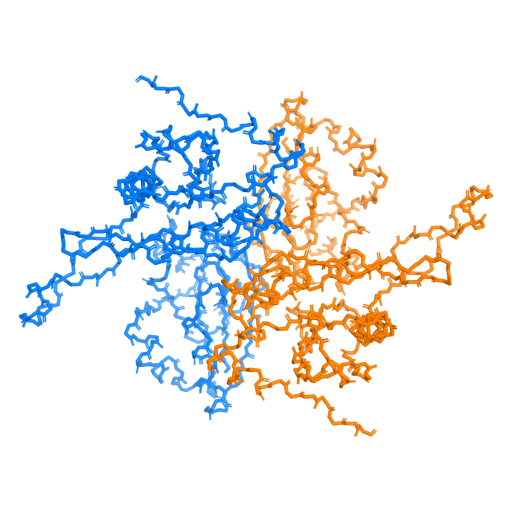? -16.125 -5.992 -17.828 1 98.38 236 THR B N 1
ATOM 4020 C CA . THR B 1 236 ? -17.031 -6.797 -17.016 1 98.38 236 THR B CA 1
ATOM 4021 C C . THR B 1 236 ? -16.359 -8.117 -16.625 1 98.38 236 THR B C 1
ATOM 4023 O O . THR B 1 236 ? -15.383 -8.531 -17.234 1 98.38 236 THR B O 1
ATOM 4026 N N . LEU B 1 237 ? -16.906 -8.734 -15.555 1 98.56 237 LEU B N 1
ATOM 4027 C CA . LEU B 1 237 ? -16.422 -10.047 -15.141 1 98.56 237 LEU B CA 1
ATOM 4028 C C . LEU B 1 237 ? -16.469 -11.039 -16.297 1 98.56 237 LEU B C 1
ATOM 4030 O O . LEU B 1 237 ? -15.539 -11.82 -16.5 1 98.56 237 LEU B O 1
ATOM 4034 N N . LYS B 1 238 ? -17.531 -11.023 -17.047 1 98.06 238 LYS B N 1
ATOM 4035 C CA . LYS B 1 238 ? -17.672 -11.898 -18.219 1 98.06 238 LYS B CA 1
ATOM 4036 C C . LYS B 1 238 ? -16.547 -11.664 -19.219 1 98.06 238 LYS B C 1
ATOM 4038 O O . LYS B 1 238 ? -15.953 -12.625 -19.719 1 98.06 238 LYS B O 1
ATOM 4043 N N . GLN B 1 239 ? -16.234 -10.422 -19.484 1 97.94 239 GLN B N 1
ATOM 4044 C CA . GLN B 1 239 ? -15.164 -10.078 -20.406 1 97.94 239 GLN B CA 1
ATOM 4045 C C . GLN B 1 239 ? -13.805 -10.531 -19.875 1 97.94 239 GLN B C 1
ATOM 4047 O O . GLN B 1 239 ? -12.953 -10.984 -20.641 1 97.94 239 GLN B O 1
ATOM 4052 N N . MET B 1 240 ? -13.625 -10.438 -18.578 1 98.12 240 MET B N 1
ATOM 4053 C CA . MET B 1 240 ? -12.367 -10.812 -17.938 1 98.12 240 MET B CA 1
ATOM 4054 C C . MET B 1 240 ? -12.078 -12.297 -18.125 1 98.12 240 MET B C 1
ATOM 4056 O O . MET B 1 240 ? -10.922 -12.719 -18.094 1 98.12 240 MET B O 1
ATOM 4060 N N . CYS B 1 241 ? -13.109 -13.117 -18.312 1 97.88 241 CYS B N 1
ATOM 4061 C CA . CYS B 1 241 ? -12.953 -14.562 -18.438 1 97.88 241 CYS B CA 1
ATOM 4062 C C . CYS B 1 241 ? -12.164 -14.93 -19.688 1 97.88 241 CYS B C 1
ATOM 4064 O O . CYS B 1 241 ? -11.672 -16.047 -19.812 1 97.88 241 CYS B O 1
ATOM 4066 N N . THR B 1 242 ? -12.016 -14 -20.594 1 96.56 242 THR B N 1
ATOM 4067 C CA . THR B 1 242 ? -11.359 -14.344 -21.844 1 96.56 242 THR B CA 1
ATOM 4068 C C . THR B 1 242 ? -10.188 -13.406 -22.125 1 96.56 242 THR B C 1
ATOM 4070 O O . THR B 1 242 ? -9.523 -13.531 -23.156 1 96.56 242 THR B O 1
ATOM 4073 N N . VAL B 1 243 ? -9.914 -12.508 -21.25 1 96.94 243 VAL B N 1
ATOM 4074 C CA . VAL B 1 243 ? -8.906 -11.477 -21.484 1 96.94 243 VAL B CA 1
ATOM 4075 C C . VAL B 1 243 ? -7.516 -12.102 -21.438 1 96.94 243 VAL B C 1
ATOM 4077 O O . VAL B 1 243 ? -7.25 -13 -20.641 1 96.94 243 VAL B O 1
ATOM 4080 N N . ASP B 1 244 ? -6.668 -11.68 -22.328 1 96.94 244 ASP B N 1
ATOM 4081 C CA . ASP B 1 244 ? -5.262 -12.07 -22.328 1 96.94 244 ASP B CA 1
ATOM 4082 C C . ASP B 1 244 ? -4.363 -10.875 -22.031 1 96.94 244 ASP B C 1
ATOM 4084 O O . ASP B 1 244 ? -4.164 -10.008 -22.891 1 96.94 244 ASP B O 1
ATOM 4088 N N . LEU B 1 245 ? -3.781 -10.875 -20.844 1 96.88 245 LEU B N 1
ATOM 4089 C CA . LEU B 1 245 ? -2.936 -9.758 -20.438 1 96.88 245 LEU B CA 1
ATOM 4090 C C . LEU B 1 245 ? -1.459 -10.125 -20.578 1 96.88 245 LEU B C 1
ATOM 4092 O O . LEU B 1 245 ? -0.587 -9.336 -20.203 1 96.88 245 LEU B O 1
ATOM 4096 N N . GLY B 1 246 ? -1.185 -11.25 -21.078 1 94.88 246 GLY B N 1
ATOM 4097 C CA . GLY B 1 246 ? 0.195 -11.641 -21.328 1 94.88 246 GLY B CA 1
ATOM 4098 C C . GLY B 1 246 ? 0.815 -12.391 -20.156 1 94.88 246 GLY B C 1
ATOM 4099 O O . GLY B 1 246 ? 0.156 -13.219 -19.531 1 94.88 246 GLY B O 1
ATOM 4100 N N . GLY B 1 247 ? 2.086 -12.273 -19.906 1 92.88 247 GLY B N 1
ATOM 4101 C CA . GLY B 1 247 ? 2.857 -13.016 -18.922 1 92.88 247 GLY B CA 1
ATOM 4102 C C . GLY B 1 247 ? 2.553 -12.617 -17.5 1 92.88 247 GLY B C 1
ATOM 4103 O O . GLY B 1 247 ? 1.787 -11.68 -17.266 1 92.88 247 GLY B O 1
ATOM 4104 N N . PRO B 1 248 ? 3.115 -13.32 -16.594 1 92.62 248 PRO B N 1
ATOM 4105 C CA . PRO B 1 248 ? 2.947 -13.008 -15.172 1 92.62 248 PRO B CA 1
ATOM 4106 C C . PRO B 1 248 ? 3.738 -11.781 -14.734 1 92.62 248 PRO B C 1
ATOM 4108 O O . PRO B 1 248 ? 4.66 -11.352 -15.438 1 92.62 248 PRO B O 1
ATOM 4111 N N . LEU B 1 249 ? 3.26 -11.266 -13.555 1 93.69 249 LEU B N 1
ATOM 4112 C CA . LEU B 1 249 ? 2.258 -11.648 -12.57 1 93.69 249 LEU B CA 1
ATOM 4113 C C . LEU B 1 249 ? 0.961 -10.875 -12.781 1 93.69 249 LEU B C 1
ATOM 4115 O O . LEU B 1 249 ? 0.986 -9.727 -13.234 1 93.69 249 LEU B O 1
ATOM 4119 N N . HIS B 1 250 ? -0.124 -11.531 -12.422 1 97.31 250 HIS B N 1
ATOM 4120 C CA . HIS B 1 250 ? -1.441 -10.93 -12.594 1 97.31 250 HIS B CA 1
ATOM 4121 C C . HIS B 1 250 ? -2.07 -10.578 -11.25 1 97.31 250 HIS B C 1
ATOM 4123 O O . HIS B 1 250 ? -1.754 -11.203 -10.234 1 97.31 250 HIS B O 1
ATOM 4129 N N . SER B 1 251 ? -2.877 -9.57 -11.195 1 98.12 251 SER B N 1
ATOM 4130 C CA . SER B 1 251 ? -3.812 -9.227 -10.133 1 98.12 251 SER B CA 1
ATOM 4131 C C . SER B 1 251 ? -5.18 -8.867 -10.695 1 98.12 251 SER B C 1
ATOM 4133 O O . SER B 1 251 ? -5.293 -8.43 -11.844 1 98.12 251 SER B O 1
ATOM 4135 N N . LEU B 1 252 ? -6.195 -9.125 -9.93 1 98.88 252 LEU B N 1
ATOM 4136 C CA . LEU B 1 252 ? -7.562 -8.805 -10.328 1 98.88 252 LEU B CA 1
ATOM 4137 C C . LEU B 1 252 ? -8.25 -7.934 -9.281 1 98.88 252 LEU B C 1
ATOM 4139 O O . LEU B 1 252 ? -8.109 -8.18 -8.078 1 98.88 252 LEU B O 1
ATOM 4143 N N . ILE B 1 253 ? -8.914 -6.934 -9.711 1 98.88 253 ILE B N 1
ATOM 4144 C CA . ILE B 1 253 ? -9.703 -6.109 -8.805 1 98.88 253 ILE B CA 1
ATOM 4145 C C . ILE B 1 253 ? -11.188 -6.242 -9.141 1 98.88 253 ILE B C 1
ATOM 4147 O O . ILE B 1 253 ? -11.578 -6.137 -10.312 1 98.88 253 ILE B O 1
ATOM 4151 N N . ILE B 1 254 ? -11.961 -6.539 -8.188 1 98.88 254 ILE B N 1
ATOM 4152 C CA . ILE B 1 254 ? -13.414 -6.465 -8.281 1 98.88 254 ILE B CA 1
ATOM 4153 C C . ILE B 1 254 ? -13.906 -5.133 -7.719 1 98.88 254 ILE B C 1
ATOM 4155 O O . ILE B 1 254 ? -13.695 -4.836 -6.539 1 98.88 254 ILE B O 1
ATOM 4159 N N . THR B 1 255 ? -14.578 -4.355 -8.523 1 98.75 255 THR B N 1
ATOM 4160 C CA . THR B 1 255 ? -14.898 -2.992 -8.109 1 98.75 255 THR B CA 1
ATOM 4161 C C . THR B 1 255 ? -16.156 -2.963 -7.254 1 98.75 255 THR B C 1
ATOM 4163 O O . THR B 1 255 ? -17.031 -3.818 -7.402 1 98.75 255 THR B O 1
ATOM 4166 N N . GLY B 1 256 ? -16.156 -2.033 -6.273 1 98.06 256 GLY B N 1
ATOM 4167 C CA . GLY B 1 256 ? -17.375 -1.634 -5.594 1 98.06 256 GLY B CA 1
ATOM 4168 C C . GLY B 1 256 ? -18.062 -0.448 -6.246 1 98.06 256 GLY B C 1
ATOM 4169 O O . GLY B 1 256 ? -18.297 -0.444 -7.461 1 98.06 256 GLY B O 1
ATOM 4170 N N . ASN B 1 257 ? -18.453 0.515 -5.422 1 97.69 257 ASN B N 1
ATOM 4171 C CA . ASN B 1 257 ? -18.984 1.759 -5.965 1 97.69 257 ASN B CA 1
ATOM 4172 C C . ASN B 1 257 ? -17.891 2.596 -6.629 1 97.69 257 ASN B C 1
ATOM 4174 O O . ASN B 1 257 ? -16.859 2.883 -6.016 1 97.69 257 ASN B O 1
ATOM 4178 N N . LEU B 1 258 ? -18.172 2.98 -7.789 1 97.44 258 LEU B N 1
ATOM 4179 C CA . LEU B 1 258 ? -17.172 3.725 -8.539 1 97.44 258 LEU B CA 1
ATOM 4180 C C . LEU B 1 258 ? -17.391 5.227 -8.406 1 97.44 258 LEU B C 1
ATOM 4182 O O . LEU B 1 258 ? -18.484 5.719 -8.688 1 97.44 258 LEU B O 1
ATOM 4186 N N . HIS B 1 259 ? -16.406 5.883 -7.961 1 94.88 259 HIS B N 1
ATOM 4187 C CA . HIS B 1 259 ? -16.391 7.34 -8.031 1 94.88 259 HIS B CA 1
ATOM 4188 C C . HIS B 1 259 ? -16.281 7.82 -9.477 1 94.88 259 HIS B C 1
ATOM 4190 O O . HIS B 1 259 ? -15.641 7.164 -10.305 1 94.88 259 HIS B O 1
ATOM 4196 N N . PRO B 1 260 ? -16.844 8.992 -9.82 1 94.38 260 PRO B N 1
ATOM 4197 C CA . PRO B 1 260 ? -16.781 9.492 -11.195 1 94.38 260 PRO B CA 1
ATOM 4198 C C . PRO B 1 260 ? -15.352 9.57 -11.734 1 94.38 260 PRO B C 1
ATOM 4200 O O . PRO B 1 260 ? -15.109 9.227 -12.891 1 94.38 260 PRO B O 1
ATOM 4203 N N . LEU B 1 261 ? -14.469 9.984 -10.906 1 93.06 261 LEU B N 1
ATOM 4204 C CA . LEU B 1 261 ? -13.07 10.07 -11.32 1 93.06 261 LEU B CA 1
ATOM 4205 C C . LEU B 1 261 ? -12.516 8.688 -11.656 1 93.06 261 LEU B C 1
ATOM 4207 O O . LEU B 1 261 ? -11.727 8.547 -12.594 1 93.06 261 LEU B O 1
ATOM 4211 N N . GLU B 1 262 ? -12.906 7.668 -10.875 1 96.31 262 GLU B N 1
ATOM 4212 C CA . GLU B 1 262 ? -12.477 6.301 -11.156 1 96.31 262 GLU B CA 1
ATOM 4213 C C . GLU B 1 262 ? -13.008 5.816 -12.5 1 96.31 262 GLU B C 1
ATOM 4215 O O . GLU B 1 262 ? -12.297 5.148 -13.25 1 96.31 262 GLU B O 1
ATOM 4220 N N . VAL B 1 263 ? -14.242 6.184 -12.773 1 96.94 263 VAL B N 1
ATOM 4221 C CA . VAL B 1 263 ? -14.859 5.801 -14.039 1 96.94 263 VAL B CA 1
ATOM 4222 C C . VAL B 1 263 ? -14.055 6.387 -15.203 1 96.94 263 VAL B C 1
ATOM 4224 O O . VAL B 1 263 ? -13.742 5.684 -16.156 1 96.94 263 VAL B O 1
ATOM 4227 N N . GLU B 1 264 ? -13.719 7.629 -15.078 1 95.25 264 GLU B N 1
ATOM 4228 C CA . GLU B 1 264 ? -12.953 8.305 -16.125 1 95.25 264 GLU B CA 1
ATOM 4229 C C . GLU B 1 264 ? -11.578 7.66 -16.297 1 95.25 264 GLU B C 1
ATOM 4231 O O . GLU B 1 264 ? -11.109 7.484 -17.422 1 95.25 264 GLU B O 1
ATOM 4236 N N . MET B 1 265 ? -10.992 7.312 -15.242 1 96.06 265 MET B N 1
ATOM 4237 C CA . MET B 1 265 ? -9.672 6.691 -15.297 1 96.06 265 MET B CA 1
ATOM 4238 C C . MET B 1 265 ? -9.742 5.316 -15.953 1 96.06 265 MET B C 1
ATOM 4240 O O . MET B 1 265 ? -8.891 4.969 -16.766 1 96.06 265 MET B O 1
ATOM 4244 N N . LEU B 1 266 ? -10.734 4.52 -15.578 1 97.25 266 LEU B N 1
ATOM 4245 C CA . LEU B 1 266 ? -10.859 3.16 -16.094 1 97.25 266 LEU B CA 1
ATOM 4246 C C . LEU B 1 266 ? -11.086 3.168 -17.594 1 97.25 266 LEU B C 1
ATOM 4248 O O . LEU B 1 266 ? -10.734 2.207 -18.281 1 97.25 266 LEU B O 1
ATOM 4252 N N . LYS B 1 267 ? -11.625 4.262 -18.141 1 96.69 267 LYS B N 1
ATOM 4253 C CA . LYS B 1 267 ? -11.844 4.391 -19.578 1 96.69 267 LYS B CA 1
ATOM 4254 C C . LYS B 1 267 ? -10.523 4.395 -20.344 1 96.69 267 LYS B C 1
ATOM 4256 O O . LYS B 1 267 ? -10.492 4.133 -21.547 1 96.69 267 LYS B O 1
ATOM 4261 N N . LEU B 1 268 ? -9.492 4.77 -19.672 1 95.62 268 LEU B N 1
ATOM 4262 C CA . LEU B 1 268 ? -8.172 4.785 -20.297 1 95.62 268 LEU B CA 1
ATOM 4263 C C . LEU B 1 268 ? -7.695 3.367 -20.578 1 95.62 268 LEU B C 1
ATOM 4265 O O . LEU B 1 268 ? -6.73 3.174 -21.328 1 95.62 268 LEU B O 1
ATOM 4269 N N . PHE B 1 269 ? -8.367 2.342 -19.969 1 97.06 269 PHE B N 1
ATOM 4270 C CA . PHE B 1 269 ? -7.91 0.961 -20.062 1 97.06 269 PHE B CA 1
ATOM 4271 C C . PHE B 1 269 ? -9.023 0.058 -20.578 1 97.06 269 PHE B C 1
ATOM 4273 O O . PHE B 1 269 ? -9.43 -0.882 -19.891 1 97.06 269 PHE B O 1
ATOM 4280 N N . PRO B 1 270 ? -9.383 0.237 -21.734 1 95.44 270 PRO B N 1
ATOM 4281 C CA . PRO B 1 270 ? -10.469 -0.587 -22.281 1 95.44 270 PRO B CA 1
ATOM 4282 C C . PRO B 1 270 ? -10.047 -2.037 -22.5 1 95.44 270 PRO B C 1
ATOM 4284 O O . PRO B 1 270 ? -8.852 -2.33 -22.609 1 95.44 270 PRO B O 1
ATOM 4287 N N . MET B 1 271 ? -11.008 -2.906 -22.609 1 94.88 271 MET B N 1
ATOM 4288 C CA . MET B 1 271 ? -10.758 -4.309 -22.938 1 94.88 271 MET B CA 1
ATOM 4289 C C . MET B 1 271 ? -10.094 -4.441 -24.297 1 94.88 271 MET B C 1
ATOM 4291 O O . MET B 1 271 ? -10.461 -3.742 -25.234 1 94.88 271 MET B O 1
ATOM 4295 N N . PRO B 1 272 ? -9.078 -5.277 -24.281 1 89.12 272 PRO B N 1
ATOM 4296 C CA . PRO B 1 272 ? -8.477 -5.496 -25.594 1 89.12 272 PRO B CA 1
ATOM 4297 C C . PRO B 1 272 ? -9.461 -6.082 -26.609 1 89.12 272 PRO B C 1
ATOM 4299 O O . PRO B 1 272 ? -10.344 -6.852 -26.234 1 89.12 272 PRO B O 1
ATOM 4302 N N . GLU B 1 273 ? -9.547 -5.461 -27.797 1 75.12 273 GLU B N 1
ATOM 4303 C CA . GLU B 1 273 ? -10.406 -5.965 -28.875 1 75.12 273 GLU B CA 1
ATOM 4304 C C . GLU B 1 273 ? -10.055 -7.402 -29.234 1 75.12 273 GLU B C 1
ATOM 4306 O O . GLU B 1 273 ? -8.883 -7.797 -29.172 1 75.12 273 GLU B O 1
ATOM 4311 N N . ASP B 1 274 ? -10.969 -8.305 -29.125 1 62.25 274 ASP B N 1
ATOM 4312 C CA . ASP B 1 274 ? -10.766 -9.664 -29.609 1 62.25 274 ASP B CA 1
ATOM 4313 C C . ASP B 1 274 ? -10.125 -9.656 -31 1 62.25 274 ASP B C 1
ATOM 4315 O O . ASP B 1 274 ? -10.57 -8.938 -31.891 1 62.25 274 ASP B O 1
ATOM 4319 N N . ASP B 1 275 ? -8.789 -9.727 -31.141 1 44.5 275 ASP B N 1
ATOM 4320 C CA . ASP B 1 275 ? -8.367 -10.023 -32.5 1 44.5 275 ASP B CA 1
ATOM 4321 C C . ASP B 1 275 ? -9.094 -11.258 -33.031 1 44.5 275 ASP B C 1
ATOM 4323 O O . ASP B 1 275 ? -9.305 -12.227 -32.312 1 44.5 275 ASP B O 1
#

Sequence (550 aa):
MLYLIGLGLGDAEDITVKGLEIVKKCNRVYLESYTSILAVEKERLEQFYGRPLITADRQVVEQEAEQILKDANDIDIAFLVVGDPFGATTHSDLVLRAVKMGIPYRIVHNASILSAVGCCGLQLYNFGEVASIVFWTRTWKPESFFDRVKTNRQNGLHTLCLLDLQIRERSLENLIKGRKIYEPPRFMTVNQAAQQLLEIVQNQRARGEEPAITEETICVGLARVGSEEQKIAAGTLKQMCTVDLGGPLHSLIITGNLHPLEVEMLKLFPMPEDDMLYLIGLGLGDAEDITVKGLEIVKKCNRVYLESYTSILAVEKERLEQFYGRPLITADRQVVEQEAEQILKDANDIDIAFLVVGDPFGATTHSDLVLRAVKMGIPYRIVHNASILSAVGCCGLQLYNFGEVASIVFWTRTWKPESFFDRVKTNRQNGLHTLCLLDLQIRERSLENLIKGRKIYEPPRFMTVNQAAQQLLEIVQNQRARGEEPAITEETICVGLARVGSEEQKIAAGTLKQMCTVDLGGPLHSLIITGNLHPLEVEMLKLFPMPEDD

pLDDT: mean 92.53, std 8.36, range [44.44, 98.88]

Radius of gyration: 23.42 Å; Cα contacts (8 Å, |Δi|>4): 1182; chains: 2; bounding box: 59×81×65 Å

Foldseek 3Di:
DEEEFECEFADLVQGDPVRLVLLLQFPAEEEEDEPDDHNDDQVVNCVVSVHHYHYDYPCCQQPVLCVQCPCLVPTYYYYYDYAFQPPDPSSVVSVVVCVVVVHDYDYHGGHHPLPLVCLLVADSVQAFDEAEDEDDDPVRQDPVSVVRVLVSQVVQGKYKYFYDKDDQDDPPVCVVVVNSDGDDIDEDAQLNRLVSVQVVCVVCVVVVHHRSFHQFFKKKKWFSRPDPLIAIEIGGSVLSNPADSDDDDMMMMGGGHDDPSSVVSNVVHHGDDDD/DEEEFECEFADLVQGDPVRLVLLLQFPAEEEEDEPDDHNDDQVVNCVVSVHHYHYDYPCCQQPVLCVQCPCLVPTYYYYYYYAFQPPDPSSVVSVVVCVVVVHDYDYHGGHHPLPLVCLLVADSVQAFDEAEDEDDDPVRQDPVSVVRVLVSQVVQGKYKYFYDKADQDDPPVCVVVVNSDGDDIDEDAQLNRLVSVQVVCVVCVVVVHHRSFHQFFKKKKWFSRPDPLIAIEIGGSVLSNPADSDDDDMMMMGGGHDDPSSVVSNVVHHGDDDD